Protein AF-A0A6A5C080-F1 (afdb_monomer_lite)

pLDDT: mean 74.53, std 18.49, range [26.61, 97.12]

Foldseek 3Di:
DDDDDDDDDDDDDDDDDDDDPVVVVLVVLLVVLQVVLVVCVVVVVLVSSLVSLVVSLVSLVVVVVVCPPDDDDPDPQLVSLQSLLVSLLSNLVSCVSVVVLLVSQVSLVSSCVSCVPPPLVSLVSNLVSCVVVVLNLVSQVSLLVSCVVCVVCVVSCVVVVVCQVPDPQFFAPPQKGWAAPDPQAIFIFGQAWQAFDDWDWAQDPVRDTDTATFDRWGQFDFLDWQLADEDDDLDPVSLLLSLLLLLQCCLVCVSSLCVSLVSLPNDDLVPFDPVLLVVLVVVSVVSLVVSLVCQVPDPSCPPPDPVSSVVCVVDPVSVVSSSVSSLSFQQQADNTGHTSVSSNAAADLPAQWEDGDSGIGGRHTHHRGDTHHYHPVVDDDFLLVSQVCCCNRNRDGDPHPVSVVCVVVVGDNDDDPVNVPPPSPPPPPPDPVNVD

Radius of gyration: 29.16 Å; chains: 1; bounding box: 58×97×107 Å

Secondary structure (DSSP, 8-state):
--------------------HHHHHHHHHHHHHHHHHHHHHHTT-HHHHHHHHHHHHHHHHHHHHHTTTSPPSS-HHHHHHHHHHHHHHHHHHHHHHTT-HHHHHHHHHHHHHH-TTT-HHHHHHHHHHHHHTT-HHHHHHHHHHHHHH-GGGGGGGHHHHHHHHH-TT-B--TTEEEEE-SSS-EEEEESS-B----EEEEE-TT--EEEEE-----BPPEEE-TTS--S---SHHHHHHHHHHHHHHHHHTHHHHHHHSTT--SS-GGGS-HHHHHHHHHHHHHHHHHHHHHTTT-GGGTT--HHHHHHHHH-HHHHHHHHHHHHHHHHHEETTEEETTGGGSEE-TT-SEEEETTEEEESSPBPTTPEEEE-SSSS---HHHHHHHHHHHHS-----HHHHHHHHHT---SPPTTT------------TTS--

Sequence (436 aa):
MLNTPSSSSSPSNTPTTTSSPQYCSDNEELEKALVNGNEAFSRKDYESALQLYEKALLLYQEHVNNHQGIAPMASPSFVATTLSSIVQYKIGLAYFYLERWEEAIPFFEKAIDYDPTGYANACTMLFNLLWKINSCVQAIITVHDFLNRFPKKEQAIQPILNNLKNSKHWYMDPRIRIVKLTEDNYCVQAVDDIPVEETIQVFDEDGHREEVKGVTIVKDSLLCTDQFITGTCTSDEETMVTMGITIKHLIQNYKKFQNVLRGLHPRKIEQAPVKFVEDWKKFFFEQLKLVKQNLGVREEFENLSLEEIEHLESDPQRLEEVLRMTMVIKLNGFVGGVYGLACMFNHSCEENCEKIDEKIVTTKNIKKGDYLCLNYMGFDDKLANRRKYLLEHFAFECECPRCQREIMAGESLIVDPEDDIMEDEEEIVVTEHDVQ

Organism: Naegleria fowleri (NCBI:txid5763)

InterPro domains:
  IPR001214 SET domain [PF00856] (284-376)
  IPR011990 Tetratricopeptide-like helical domain superfamily [G3DSA:1.25.40.10] (20-167)
  IPR011990 Tetratricopeptide-like helical domain superfamily [SSF48452] (31-157)
  IPR019734 Tetratricopeptide repeat [PF00515] (88-117)
  IPR019734 Tetratricopeptide repeat [PS50005] (85-118)
  IPR019734 Tetratricopeptide repeat [SM00028] (31-63)
  IPR019734 Tetratricopeptide repeat [SM00028] (85-118)
  IPR046341 SET domain superfamily [G3DSA:2.170.270.10] (298-407)
  IPR046341 SET domain superfamily [SSF82199] (163-406)
  IPR050869 Histone-lysine N-methyltransferase [PTHR12197] (300-405)

Structure (mmCIF, N/CA/C/O backbone):
data_AF-A0A6A5C080-F1
#
_entry.id   AF-A0A6A5C080-F1
#
loop_
_atom_site.group_PDB
_atom_site.id
_atom_site.type_symbol
_atom_site.label_atom_id
_atom_site.label_alt_id
_atom_site.label_comp_id
_atom_site.label_asym_id
_atom_site.label_entity_id
_atom_site.label_seq_id
_atom_site.pdbx_PDB_ins_code
_atom_site.Cartn_x
_atom_site.Cartn_y
_atom_site.Cartn_z
_atom_site.occupancy
_atom_site.B_iso_or_equiv
_atom_site.auth_seq_id
_atom_site.auth_comp_id
_atom_site.auth_asym_id
_atom_site.auth_atom_id
_atom_site.pdbx_PDB_model_num
ATOM 1 N N . MET A 1 1 ? -7.989 72.971 -64.745 1.00 33.03 1 MET A N 1
ATOM 2 C CA . MET A 1 1 ? -7.046 73.351 -63.676 1.00 33.03 1 MET A CA 1
ATOM 3 C C . MET A 1 1 ? -6.637 72.084 -62.936 1.00 33.03 1 MET A C 1
ATOM 5 O O . MET A 1 1 ? -7.517 71.384 -62.470 1.00 33.03 1 MET A O 1
ATOM 9 N N . LEU A 1 2 ? -5.330 71.803 -62.954 1.00 31.05 2 LEU A N 1
ATOM 10 C CA . LEU A 1 2 ? -4.476 71.082 -61.990 1.00 31.05 2 LEU A CA 1
ATOM 11 C C . LEU A 1 2 ? -4.914 69.751 -61.320 1.00 31.05 2 LEU A C 1
ATOM 13 O O . LEU A 1 2 ? -5.769 69.726 -60.446 1.00 31.05 2 LEU A O 1
ATOM 17 N N . ASN A 1 3 ? -4.084 68.741 -61.627 1.00 28.58 3 ASN A N 1
ATOM 18 C CA . ASN A 1 3 ? -3.411 67.755 -60.758 1.00 28.58 3 ASN A CA 1
ATOM 19 C C . ASN A 1 3 ? -4.029 66.380 -60.408 1.00 28.58 3 ASN A C 1
ATOM 21 O O . ASN A 1 3 ? -5.210 66.204 -60.154 1.00 28.58 3 ASN A O 1
ATOM 25 N N . THR A 1 4 ? -3.104 65.414 -60.444 1.00 27.70 4 THR A N 1
ATOM 26 C CA . THR A 1 4 ? -3.144 63.942 -60.578 1.00 27.70 4 THR A CA 1
ATOM 27 C C . THR A 1 4 ? -2.778 63.222 -59.240 1.00 27.70 4 THR A C 1
ATOM 29 O O . THR A 1 4 ? -2.700 63.907 -58.226 1.00 27.70 4 THR A O 1
ATOM 32 N N . PRO A 1 5 ? -2.425 61.908 -59.180 1.00 53.09 5 PRO A N 1
ATOM 33 C CA . PRO A 1 5 ? -3.312 60.732 -59.040 1.00 53.09 5 PRO A CA 1
ATOM 34 C C . PRO A 1 5 ? -2.873 59.749 -57.902 1.00 53.09 5 PRO A C 1
ATOM 36 O O . PRO A 1 5 ? -1.852 59.979 -57.260 1.00 53.09 5 PRO A O 1
ATOM 39 N N . SER A 1 6 ? -3.567 58.613 -57.683 1.00 27.05 6 SER A N 1
ATOM 40 C CA . SER A 1 6 ? -2.946 57.262 -57.510 1.00 27.05 6 SER A CA 1
ATOM 41 C C . SER A 1 6 ? -3.900 56.138 -57.037 1.00 27.05 6 SER A C 1
ATOM 43 O O . SER A 1 6 ? -4.887 56.386 -56.349 1.00 27.05 6 SER A O 1
ATOM 45 N N . SER A 1 7 ? -3.478 54.895 -57.349 1.00 26.61 7 SER A N 1
ATOM 46 C CA . SER A 1 7 ? -3.920 53.556 -56.878 1.00 26.61 7 SER A CA 1
ATOM 47 C C . SER A 1 7 ? -5.192 52.973 -57.515 1.00 26.61 7 SER A C 1
ATOM 49 O O . SER A 1 7 ? -6.111 53.711 -57.837 1.00 26.61 7 SER A O 1
ATOM 51 N N . SER A 1 8 ? -5.364 51.668 -57.732 1.00 27.83 8 SER A N 1
ATOM 52 C CA . SER A 1 8 ? -4.531 50.451 -57.790 1.00 27.83 8 SER A CA 1
ATOM 53 C C . SER A 1 8 ? -5.453 49.364 -58.390 1.00 27.83 8 SER A C 1
ATOM 55 O O . SER A 1 8 ? -6.672 49.444 -58.243 1.00 27.83 8 SER A O 1
ATOM 57 N N . SER A 1 9 ? -4.916 48.368 -59.101 1.00 27.08 9 SER A N 1
ATOM 58 C CA . SER A 1 9 ? -5.699 47.237 -59.633 1.00 27.08 9 SER A CA 1
ATOM 59 C C . SER A 1 9 ? -5.159 45.911 -59.097 1.00 27.08 9 SER A C 1
ATOM 61 O O . SER A 1 9 ? -3.958 45.658 -59.124 1.00 27.08 9 SER A O 1
ATOM 63 N N . SER A 1 10 ? -6.069 45.095 -58.563 1.00 33.66 10 SER A N 1
ATOM 64 C CA . SER A 1 10 ? -5.882 43.679 -58.208 1.00 33.66 10 SER A CA 1
ATOM 65 C C . SER A 1 10 ? -5.920 42.810 -59.480 1.00 33.66 10 SER A C 1
ATOM 67 O O . SER A 1 10 ? -6.481 43.271 -60.480 1.00 33.66 10 SER A O 1
ATOM 69 N N . PRO A 1 11 ? -5.404 41.557 -59.478 1.00 31.92 11 PRO A N 1
ATOM 70 C CA . PRO A 1 11 ? -6.290 40.434 -59.120 1.00 31.92 11 PRO A CA 1
ATOM 71 C C . PRO A 1 11 ? -5.650 39.139 -58.540 1.00 31.92 11 PRO A C 1
ATOM 73 O O . PRO A 1 11 ? -4.475 38.846 -58.725 1.00 31.92 11 PRO A O 1
ATOM 76 N N . SER A 1 12 ? -6.545 38.353 -57.916 1.00 28.19 12 SER A N 1
ATOM 77 C CA . SER A 1 12 ? -6.635 36.879 -57.780 1.00 28.19 12 SER A CA 1
ATOM 78 C C . SER A 1 12 ? -5.509 36.067 -57.116 1.00 28.19 12 SER A C 1
ATOM 80 O O . SER A 1 12 ? -4.485 35.796 -57.732 1.00 28.19 12 SER A O 1
ATOM 82 N N . ASN A 1 13 ? -5.815 35.512 -55.933 1.00 28.12 13 ASN A N 1
ATOM 83 C CA . ASN A 1 13 ? -5.105 34.389 -55.311 1.00 28.12 13 ASN A CA 1
ATOM 84 C C . ASN A 1 13 ? -6.025 33.160 -55.211 1.00 28.12 13 ASN A C 1
ATOM 86 O O . ASN A 1 13 ? -7.059 33.202 -54.546 1.00 28.12 13 ASN A O 1
ATOM 90 N N . THR A 1 14 ? -5.613 32.054 -55.828 1.00 27.83 14 THR A N 1
ATOM 91 C CA . THR A 1 14 ? -5.988 30.683 -55.443 1.00 27.83 14 THR A CA 1
ATOM 92 C C . THR A 1 14 ? -5.075 30.209 -54.304 1.00 27.83 14 THR A C 1
ATOM 94 O O . THR A 1 14 ? -3.871 30.455 -54.387 1.00 27.83 14 THR A O 1
ATOM 97 N N . PRO A 1 15 ? -5.579 29.522 -53.262 1.00 30.27 15 PRO A N 1
ATOM 98 C CA . PRO A 1 15 ? -4.741 29.069 -52.158 1.00 30.27 15 PRO A CA 1
ATOM 99 C C . PRO A 1 15 ? -4.045 27.742 -52.496 1.00 30.27 15 PRO A C 1
ATOM 101 O O . PRO A 1 15 ? -4.673 26.688 -52.560 1.00 30.27 15 PRO A O 1
ATOM 104 N N . THR A 1 16 ? -2.730 27.794 -52.693 1.00 27.53 16 THR A N 1
ATOM 105 C CA . THR A 1 16 ? -1.832 26.633 -52.639 1.00 27.53 16 THR A CA 1
ATOM 106 C C . THR A 1 16 ? -1.564 26.258 -51.184 1.00 27.53 16 THR A C 1
ATOM 108 O O . THR A 1 16 ? -1.029 27.055 -50.416 1.00 27.53 16 THR A O 1
ATOM 111 N N . THR A 1 17 ? -1.916 25.030 -50.813 1.00 40.62 17 THR A N 1
ATOM 112 C CA . THR A 1 17 ? -1.523 24.364 -49.568 1.00 40.62 17 THR A CA 1
ATOM 113 C C . THR A 1 17 ? -0.026 24.064 -49.583 1.00 40.62 17 THR A C 1
ATOM 115 O O . THR A 1 17 ? 0.422 23.179 -50.309 1.00 40.62 17 THR A O 1
ATOM 118 N N . THR A 1 18 ? 0.748 24.778 -48.772 1.00 32.62 18 THR A N 1
ATOM 119 C CA . THR A 1 18 ? 2.142 24.442 -48.461 1.00 32.62 18 THR A CA 1
ATOM 120 C C . THR A 1 18 ? 2.213 23.891 -47.039 1.00 32.62 18 THR A C 1
ATOM 122 O O . THR A 1 18 ? 2.145 24.657 -46.079 1.00 32.62 18 THR A O 1
ATOM 125 N N . SER A 1 19 ? 2.346 22.571 -46.896 1.00 35.75 19 SER A N 1
ATOM 126 C CA . SER A 1 19 ? 2.890 21.958 -45.679 1.00 35.75 19 SER A CA 1
ATOM 127 C C . SER A 1 19 ? 4.363 22.359 -45.558 1.00 35.75 19 SER A C 1
ATOM 129 O O . SER A 1 19 ? 5.108 22.263 -46.535 1.00 35.75 19 SER A O 1
ATOM 131 N N . SER A 1 20 ? 4.777 22.864 -44.398 1.00 36.81 20 SER A N 1
ATOM 132 C CA . SER A 1 20 ? 6.134 23.369 -44.177 1.00 36.81 20 SER A CA 1
ATOM 133 C C . SER A 1 20 ? 7.185 22.237 -44.216 1.00 36.81 20 SER A C 1
ATOM 135 O O . SER A 1 20 ? 6.910 21.136 -43.740 1.00 36.81 20 SER A O 1
ATOM 137 N N . PRO A 1 21 ? 8.407 22.485 -44.732 1.00 35.59 21 PRO A N 1
ATOM 138 C CA . PRO A 1 21 ? 9.486 21.485 -44.817 1.00 35.59 21 PRO A CA 1
ATOM 139 C C . PRO A 1 21 ? 9.902 20.873 -43.470 1.00 35.59 21 PRO A C 1
ATOM 141 O O . PRO A 1 21 ? 10.337 19.728 -43.429 1.00 35.59 21 PRO A O 1
ATOM 144 N N . GLN A 1 22 ? 9.730 21.621 -42.377 1.00 42.59 22 GLN A N 1
ATOM 145 C CA . GLN A 1 22 ? 10.089 21.216 -41.013 1.00 42.59 22 GLN A CA 1
ATOM 146 C C . GLN A 1 22 ? 9.201 20.078 -40.473 1.00 42.59 22 GLN A C 1
ATOM 148 O O . GLN A 1 22 ? 9.665 19.214 -39.744 1.00 42.59 22 GLN A O 1
ATOM 153 N N . TYR A 1 23 ? 7.927 20.035 -40.881 1.00 38.00 23 TYR A N 1
ATOM 154 C CA . TYR A 1 23 ? 6.980 19.000 -40.444 1.00 38.00 23 TYR A CA 1
ATOM 155 C C . TYR A 1 23 ? 7.333 17.610 -41.003 1.00 38.00 23 TYR A C 1
ATOM 157 O O . TYR A 1 23 ? 7.013 16.588 -40.405 1.00 38.00 23 TYR A O 1
ATOM 165 N N . CYS A 1 24 ? 8.005 17.564 -42.157 1.00 38.75 24 CYS A N 1
ATOM 166 C CA . CYS A 1 24 ? 8.376 16.315 -42.818 1.00 38.75 24 CYS A CA 1
ATOM 167 C C . CYS A 1 24 ? 9.689 15.720 -42.274 1.00 38.75 24 CYS A C 1
ATOM 169 O O . CYS A 1 24 ? 9.841 14.503 -42.299 1.00 38.75 24 CYS A O 1
ATOM 171 N N . SER A 1 25 ? 10.617 16.550 -41.775 1.00 51.66 25 SER A N 1
ATOM 172 C CA . SER A 1 25 ? 11.931 16.104 -41.284 1.00 51.66 25 SER A CA 1
ATOM 173 C C . SER A 1 25 ? 11.879 15.461 -39.898 1.00 51.66 25 SER A C 1
ATOM 175 O O . SER A 1 25 ? 12.527 14.441 -39.673 1.00 51.66 25 SER A O 1
ATOM 177 N N . ASP A 1 26 ? 11.082 16.017 -38.982 1.00 56.03 26 ASP A N 1
ATOM 178 C CA . ASP A 1 26 ? 11.055 15.577 -37.578 1.00 56.03 26 ASP A CA 1
ATOM 179 C C . ASP A 1 26 ? 10.425 14.178 -37.434 1.00 56.03 26 ASP A C 1
ATOM 181 O O . ASP A 1 26 ? 10.831 13.374 -36.592 1.00 56.03 26 ASP A O 1
ATOM 185 N N . ASN A 1 27 ? 9.476 13.845 -38.315 1.00 67.50 27 ASN A N 1
ATOM 186 C CA . ASN A 1 27 ? 8.850 12.524 -38.357 1.00 67.50 27 ASN A CA 1
ATOM 187 C C . ASN A 1 27 ? 9.776 11.459 -38.985 1.00 67.50 27 ASN A C 1
ATOM 189 O O . ASN A 1 27 ? 9.777 10.307 -38.554 1.00 67.50 27 ASN A O 1
ATOM 193 N N . GLU A 1 28 ? 10.624 11.840 -39.949 1.00 79.31 28 GLU A N 1
ATOM 194 C CA . GLU A 1 28 ? 11.589 10.929 -40.583 1.00 79.31 28 GLU A CA 1
ATOM 195 C C . GLU A 1 28 ? 12.705 10.512 -39.607 1.00 79.31 28 GLU A C 1
ATOM 197 O O . GLU A 1 28 ? 13.091 9.340 -39.553 1.00 79.31 28 GLU A O 1
ATOM 202 N N . GLU A 1 29 ? 13.201 11.439 -38.779 1.00 83.88 29 GLU A N 1
ATOM 203 C CA . GLU A 1 29 ? 14.202 11.115 -37.754 1.00 83.88 29 GLU A CA 1
ATOM 204 C C . GLU A 1 29 ? 13.651 10.211 -36.647 1.00 83.88 29 GLU A C 1
ATOM 206 O O . GLU A 1 29 ? 14.348 9.292 -36.196 1.00 83.88 29 GLU A O 1
ATOM 211 N N . LEU A 1 30 ? 12.402 10.440 -36.238 1.00 83.94 30 LEU A N 1
ATOM 212 C CA . LEU A 1 30 ? 11.698 9.609 -35.267 1.00 83.94 30 LEU A CA 1
ATOM 213 C C . LEU A 1 30 ? 11.508 8.177 -35.785 1.00 83.94 30 LEU A C 1
ATOM 215 O O . LEU A 1 30 ? 11.878 7.214 -35.106 1.00 83.94 30 LEU A O 1
ATOM 219 N N . GLU A 1 31 ? 10.979 8.025 -37.002 1.00 84.75 31 GLU A N 1
ATOM 220 C CA . GLU A 1 31 ? 10.796 6.718 -37.641 1.00 84.75 31 GLU A CA 1
ATOM 221 C C . GLU A 1 31 ? 12.129 5.980 -37.787 1.00 84.75 31 GLU A C 1
ATOM 223 O O . GLU A 1 31 ? 12.240 4.802 -37.437 1.00 84.75 31 GLU A O 1
ATOM 228 N N . LYS A 1 32 ? 13.179 6.686 -38.212 1.00 90.44 32 LYS A N 1
ATOM 229 C CA . LYS A 1 32 ? 14.525 6.124 -38.341 1.00 90.44 32 LYS A CA 1
ATOM 230 C C . LYS A 1 32 ? 15.092 5.651 -37.004 1.00 90.44 32 LYS A C 1
ATOM 232 O O . LYS A 1 32 ? 15.688 4.574 -36.947 1.00 90.44 32 LYS A O 1
ATOM 237 N N . ALA A 1 33 ? 14.910 6.416 -35.926 1.00 91.12 33 ALA A N 1
ATOM 238 C CA . ALA A 1 33 ? 15.337 6.010 -34.589 1.00 91.12 33 ALA A CA 1
ATOM 239 C C . ALA A 1 33 ? 14.622 4.723 -34.139 1.00 91.12 33 ALA A C 1
ATOM 241 O O . ALA A 1 33 ? 15.268 3.802 -33.638 1.00 91.12 33 ALA A O 1
ATOM 242 N N . LEU A 1 34 ? 13.315 4.606 -34.401 1.00 89.50 34 LEU A N 1
ATOM 243 C CA . LEU A 1 34 ? 12.538 3.406 -34.076 1.00 89.50 34 LEU A CA 1
ATOM 244 C C . LEU A 1 34 ? 12.934 2.184 -34.910 1.00 89.50 34 LEU A C 1
ATOM 246 O O . LEU A 1 34 ? 13.012 1.084 -34.360 1.00 89.50 34 LEU A O 1
ATOM 250 N N . VAL A 1 35 ? 13.181 2.354 -36.212 1.00 93.69 35 VAL A N 1
ATOM 251 C CA . VAL A 1 35 ? 13.632 1.270 -37.101 1.00 93.69 35 VAL A CA 1
ATOM 252 C C . VAL A 1 35 ? 15.003 0.766 -36.664 1.00 93.69 35 VAL A C 1
ATOM 254 O O . VAL A 1 35 ? 15.153 -0.425 -36.396 1.00 93.69 35 VAL A O 1
ATOM 257 N N . ASN A 1 36 ? 15.969 1.667 -36.486 1.00 94.69 36 ASN A N 1
ATOM 258 C CA . ASN A 1 36 ? 17.312 1.296 -36.043 1.00 94.69 36 ASN A CA 1
ATOM 259 C C . ASN A 1 36 ? 17.286 0.647 -34.652 1.00 94.69 36 ASN A C 1
ATOM 261 O O . ASN A 1 36 ? 18.012 -0.316 -34.401 1.00 94.69 36 ASN A O 1
ATOM 265 N N . GLY A 1 37 ? 16.433 1.149 -33.752 1.00 95.94 37 GLY A N 1
ATOM 266 C CA . GLY A 1 37 ? 16.226 0.558 -32.433 1.00 95.94 37 GLY A CA 1
ATOM 267 C C . GLY A 1 37 ? 15.715 -0.881 -32.532 1.00 95.94 37 GLY A C 1
ATOM 268 O O . GLY A 1 37 ? 16.277 -1.771 -31.898 1.00 95.94 37 GLY A O 1
ATOM 269 N N . ASN A 1 38 ? 14.730 -1.148 -33.400 1.00 94.06 38 ASN A N 1
ATOM 270 C CA . ASN A 1 38 ? 14.223 -2.506 -33.642 1.00 94.06 38 ASN A CA 1
ATOM 271 C C . ASN A 1 38 ? 15.296 -3.438 -34.223 1.00 94.06 38 ASN A C 1
ATOM 273 O O . ASN A 1 38 ? 15.344 -4.620 -33.875 1.00 94.06 38 ASN A O 1
ATOM 277 N N . GLU A 1 39 ? 16.146 -2.935 -35.118 1.00 96.75 39 GLU A N 1
ATOM 278 C CA . GLU A 1 39 ? 17.245 -3.706 -35.707 1.00 96.75 39 GLU A CA 1
ATOM 279 C C . GLU A 1 39 ? 18.323 -4.047 -34.673 1.00 96.75 39 GLU A C 1
ATOM 281 O O . GLU A 1 39 ? 18.815 -5.177 -34.633 1.00 96.75 39 GLU A O 1
ATOM 286 N N . ALA A 1 40 ? 18.696 -3.093 -33.816 1.00 95.94 40 ALA A N 1
ATOM 287 C CA . ALA A 1 40 ? 19.585 -3.341 -32.683 1.00 95.94 40 ALA A CA 1
ATOM 288 C C . ALA A 1 40 ? 18.972 -4.373 -31.723 1.00 95.94 40 ALA A C 1
ATOM 290 O O . ALA A 1 40 ? 19.609 -5.374 -31.390 1.00 95.94 40 ALA A O 1
ATOM 291 N N . PHE A 1 41 ? 17.690 -4.210 -31.396 1.00 96.06 41 PHE A N 1
ATOM 292 C CA . PHE A 1 41 ? 16.952 -5.119 -30.525 1.00 96.06 41 PHE A CA 1
ATOM 293 C C . PHE A 1 41 ? 16.889 -6.546 -31.089 1.00 96.06 41 PHE A C 1
ATOM 295 O O . PHE A 1 41 ? 17.134 -7.515 -30.375 1.00 96.06 41 PHE A O 1
ATOM 302 N N . SER A 1 42 ? 16.643 -6.691 -32.394 1.00 96.00 42 SER A N 1
ATOM 303 C CA . SER A 1 42 ? 16.613 -7.992 -33.083 1.00 96.00 42 SER A CA 1
ATOM 304 C C . SER A 1 42 ? 17.977 -8.690 -33.085 1.00 96.00 42 SER A C 1
ATOM 306 O O . SER A 1 42 ? 18.052 -9.918 -33.098 1.00 96.00 42 SER A O 1
ATOM 308 N N . ARG A 1 43 ? 19.065 -7.912 -33.026 1.00 96.88 43 ARG A N 1
ATOM 309 C CA . ARG A 1 43 ? 20.440 -8.407 -32.861 1.00 96.88 43 ARG A CA 1
ATOM 310 C C . ARG A 1 43 ? 20.816 -8.688 -31.403 1.00 96.88 43 ARG A C 1
ATOM 312 O O . ARG A 1 43 ? 21.946 -9.101 -31.159 1.00 96.88 43 ARG A O 1
ATOM 319 N N . LYS A 1 44 ? 19.885 -8.513 -30.456 1.00 95.69 44 LYS A N 1
ATOM 320 C CA . LYS A 1 44 ? 20.104 -8.591 -29.000 1.00 95.69 44 LYS A CA 1
ATOM 321 C C . LYS A 1 44 ? 21.096 -7.554 -28.465 1.00 95.69 44 LYS A C 1
ATOM 323 O O . LYS A 1 44 ? 21.632 -7.719 -27.374 1.00 95.69 44 LYS A O 1
ATOM 328 N N . ASP A 1 45 ? 21.331 -6.488 -29.222 1.00 96.81 45 ASP A N 1
ATOM 329 C CA . ASP A 1 45 ? 22.101 -5.334 -28.773 1.00 96.81 45 ASP A CA 1
ATOM 330 C C . ASP A 1 45 ? 21.150 -4.364 -28.062 1.00 96.81 45 ASP A C 1
ATOM 332 O O . ASP A 1 45 ? 20.678 -3.373 -28.626 1.00 96.81 45 ASP A O 1
ATOM 336 N N . TYR A 1 46 ? 20.774 -4.738 -26.838 1.00 96.94 46 TYR A N 1
ATOM 337 C CA . TYR A 1 46 ? 19.745 -4.034 -26.077 1.00 96.94 46 TYR A CA 1
ATOM 338 C C . TYR A 1 46 ? 20.201 -2.654 -25.599 1.00 96.94 46 TYR A C 1
ATOM 340 O O . TYR A 1 46 ? 19.362 -1.769 -25.477 1.00 96.94 46 TYR A O 1
ATOM 348 N N . GLU A 1 47 ? 21.504 -2.443 -25.397 1.00 97.06 47 GLU A N 1
ATOM 349 C CA . GLU A 1 47 ? 22.051 -1.143 -24.990 1.00 97.06 47 GLU A CA 1
ATOM 350 C C . GLU A 1 47 ? 21.950 -0.129 -26.139 1.00 97.06 47 GLU A C 1
ATOM 352 O O . GLU A 1 47 ? 21.423 0.970 -25.963 1.00 97.06 47 GLU A O 1
ATOM 357 N N . SER A 1 48 ? 22.355 -0.519 -27.355 1.00 95.69 48 SER A N 1
ATOM 358 C CA . SER A 1 48 ? 22.173 0.334 -28.536 1.00 95.69 48 SER A CA 1
ATOM 359 C C . SER A 1 48 ? 20.693 0.543 -28.857 1.00 95.69 48 SER A C 1
ATOM 361 O O . SER A 1 48 ? 20.290 1.641 -29.243 1.00 95.69 48 SER A O 1
ATOM 363 N N . ALA A 1 49 ? 19.863 -0.494 -28.691 1.00 97.06 49 ALA A N 1
ATOM 364 C CA . ALA A 1 49 ? 18.419 -0.372 -28.871 1.00 97.06 49 ALA A CA 1
ATOM 365 C C . ALA A 1 49 ? 17.814 0.638 -27.887 1.00 97.06 49 ALA A C 1
ATOM 367 O O . ALA A 1 49 ? 17.034 1.491 -28.305 1.00 97.06 49 ALA A O 1
ATOM 368 N N . LEU A 1 50 ? 18.209 0.574 -26.611 1.00 96.06 50 LEU A N 1
ATOM 369 C CA . LEU A 1 50 ? 17.768 1.490 -25.564 1.00 96.06 50 LEU A CA 1
ATOM 370 C C . LEU A 1 50 ? 18.096 2.942 -25.925 1.00 96.06 50 LEU A C 1
ATOM 372 O O . LEU A 1 50 ? 17.184 3.762 -25.973 1.00 96.06 50 LEU A O 1
ATOM 376 N N . GLN A 1 51 ? 19.347 3.239 -26.286 1.00 95.75 51 GLN A N 1
ATOM 377 C CA . GLN A 1 51 ? 19.765 4.592 -26.682 1.00 95.75 51 GLN A CA 1
ATOM 378 C C . GLN A 1 51 ? 18.948 5.131 -27.866 1.00 95.75 51 GLN A C 1
ATOM 380 O O . GLN A 1 51 ? 18.570 6.304 -27.909 1.00 95.75 51 GLN A O 1
ATOM 385 N N . LEU A 1 52 ? 18.649 4.271 -28.843 1.00 96.19 52 LEU A N 1
ATOM 386 C CA . LEU A 1 52 ? 17.856 4.637 -30.016 1.00 96.19 52 LEU A CA 1
ATOM 387 C C . LEU A 1 52 ? 16.381 4.870 -29.668 1.00 96.19 52 LEU A C 1
ATOM 389 O O . LEU A 1 52 ? 15.767 5.792 -30.209 1.00 96.19 52 LEU A O 1
ATOM 393 N N . TYR A 1 53 ? 15.813 4.088 -28.751 1.00 95.12 53 TYR A N 1
ATOM 394 C CA . TYR A 1 53 ? 14.450 4.298 -28.271 1.00 95.12 53 TYR A CA 1
ATOM 395 C C . TYR A 1 53 ? 14.324 5.528 -27.363 1.00 95.12 53 TYR A C 1
ATOM 397 O O . TYR A 1 53 ? 13.346 6.261 -27.485 1.00 95.12 53 TYR A O 1
ATOM 405 N N . GLU A 1 54 ? 15.307 5.812 -26.508 1.00 93.12 54 GLU A N 1
ATOM 406 C CA . GLU A 1 54 ? 15.362 7.047 -25.713 1.00 93.12 54 GLU A CA 1
ATOM 407 C C . GLU A 1 54 ? 15.462 8.278 -26.619 1.00 93.12 54 GLU A C 1
ATOM 409 O O . GLU A 1 54 ? 14.726 9.248 -26.432 1.00 93.12 54 GLU A O 1
ATOM 414 N N . LYS A 1 55 ? 16.286 8.208 -27.675 1.00 92.50 55 LYS A N 1
ATOM 415 C CA . LYS A 1 55 ? 16.327 9.246 -28.712 1.00 92.50 55 LYS A CA 1
ATOM 416 C C . LYS A 1 55 ? 14.959 9.432 -29.374 1.00 92.50 55 LYS A C 1
ATOM 418 O O . LYS A 1 55 ? 14.517 10.565 -29.545 1.00 92.50 55 LYS A O 1
ATOM 423 N N . ALA A 1 56 ? 14.282 8.341 -29.732 1.00 90.12 56 ALA A N 1
ATOM 424 C CA . ALA A 1 56 ? 12.937 8.404 -30.303 1.00 90.12 56 ALA A CA 1
ATOM 425 C C . ALA A 1 56 ? 11.934 9.057 -29.334 1.00 90.12 56 ALA A C 1
ATOM 427 O O . ALA A 1 56 ? 11.105 9.861 -29.754 1.00 90.12 56 ALA A O 1
ATOM 428 N N . LEU A 1 57 ? 12.028 8.765 -28.033 1.00 88.69 57 LEU A N 1
ATOM 429 C CA . LEU A 1 57 ? 11.164 9.370 -27.021 1.00 88.69 57 LEU A CA 1
ATOM 430 C C . LEU A 1 57 ? 11.395 10.883 -26.892 1.00 88.69 57 LEU A C 1
ATOM 432 O O . LEU A 1 57 ? 10.423 11.630 -26.790 1.00 88.69 57 LEU A O 1
ATOM 436 N N . LEU A 1 58 ? 12.652 11.335 -26.927 1.00 86.94 58 LEU A N 1
ATOM 437 C CA . LEU A 1 58 ? 13.000 12.759 -26.888 1.00 86.94 58 LEU A CA 1
ATOM 438 C C . LEU A 1 58 ? 12.461 13.510 -28.110 1.00 86.94 58 LEU A C 1
ATOM 440 O O . LEU A 1 58 ? 11.763 14.508 -27.948 1.00 86.94 58 LEU A O 1
ATOM 444 N N . LEU A 1 59 ? 12.697 12.984 -29.318 1.00 84.56 59 LEU A N 1
ATOM 445 C CA . LEU A 1 59 ? 12.172 13.560 -30.564 1.00 84.56 59 LEU A CA 1
ATOM 446 C C . LEU A 1 59 ? 10.641 13.661 -30.535 1.00 84.56 59 LEU A C 1
ATOM 448 O O . LEU A 1 59 ? 10.058 14.664 -30.942 1.00 84.56 59 LEU A O 1
ATOM 452 N N . TYR A 1 60 ? 9.981 12.635 -29.995 1.00 79.62 60 TYR A N 1
ATOM 453 C CA . TYR A 1 60 ? 8.537 12.640 -29.807 1.00 79.62 60 TYR A CA 1
ATOM 454 C C . TYR A 1 60 ? 8.079 13.733 -28.820 1.00 79.62 60 TYR A C 1
ATOM 456 O O . TYR A 1 60 ? 7.119 14.452 -29.100 1.00 79.62 60 TYR A O 1
ATOM 464 N N . GLN A 1 61 ? 8.755 13.893 -27.678 1.00 79.69 61 GLN A N 1
ATOM 465 C CA . GLN A 1 61 ? 8.426 14.922 -26.682 1.00 79.69 61 GLN A CA 1
ATOM 466 C C . GLN A 1 61 ? 8.623 16.340 -27.230 1.00 79.69 61 GLN A C 1
ATOM 468 O O . GLN A 1 61 ? 7.763 17.199 -27.029 1.00 79.69 61 GLN A O 1
ATOM 473 N N . GLU A 1 62 ? 9.711 16.580 -27.962 1.00 79.81 62 GLU A N 1
ATOM 474 C CA . GLU A 1 62 ? 9.965 17.850 -28.648 1.00 79.81 62 GLU A CA 1
ATOM 475 C C . GLU A 1 62 ? 8.880 18.148 -29.686 1.00 79.81 62 GLU A C 1
ATOM 477 O O . GLU A 1 62 ? 8.326 19.250 -29.704 1.00 79.81 62 GLU A O 1
ATOM 482 N N . HIS A 1 63 ? 8.497 17.149 -30.486 1.00 72.81 63 HIS A N 1
ATOM 483 C CA . HIS A 1 63 ? 7.418 17.287 -31.457 1.00 72.81 63 HIS A CA 1
ATOM 484 C C . HIS A 1 63 ? 6.088 17.662 -30.784 1.00 72.81 63 HIS A C 1
ATOM 486 O O . HIS A 1 63 ? 5.411 18.584 -31.239 1.00 72.81 63 HIS A O 1
ATOM 492 N N . VAL A 1 64 ? 5.710 17.001 -29.685 1.00 70.06 64 VAL A N 1
ATOM 493 C CA . VAL A 1 64 ? 4.483 17.334 -28.941 1.00 70.06 64 VAL A CA 1
ATOM 494 C C . VAL A 1 64 ? 4.537 18.763 -28.397 1.00 70.06 64 VAL A C 1
ATOM 496 O O . VAL A 1 64 ? 3.590 19.522 -28.604 1.00 70.06 64 VAL A O 1
ATOM 499 N N . ASN A 1 65 ? 5.641 19.157 -27.759 1.00 68.75 65 ASN A N 1
ATOM 500 C CA . ASN A 1 65 ? 5.800 20.481 -27.151 1.00 68.75 65 ASN A CA 1
ATOM 501 C C . ASN A 1 65 ? 5.756 21.614 -28.190 1.00 68.75 65 ASN A C 1
ATOM 503 O O . ASN A 1 65 ? 5.113 22.638 -27.960 1.00 68.75 65 ASN A O 1
ATOM 507 N N . ASN A 1 66 ? 6.361 21.410 -29.362 1.00 65.44 66 ASN A N 1
ATOM 508 C CA . ASN A 1 66 ? 6.392 22.398 -30.445 1.00 65.44 66 ASN A CA 1
ATOM 509 C C . ASN A 1 66 ? 5.017 22.639 -31.095 1.00 65.44 66 ASN A C 1
ATOM 511 O O . ASN A 1 66 ? 4.805 23.673 -31.727 1.00 65.44 66 ASN A O 1
ATOM 515 N N . HIS A 1 67 ? 4.064 21.718 -30.917 1.00 60.53 67 HIS A N 1
ATOM 516 C CA . HIS A 1 67 ? 2.732 21.786 -31.523 1.00 60.53 67 HIS A CA 1
ATOM 517 C C . HIS A 1 67 ? 1.602 22.056 -30.509 1.00 60.53 67 HIS A C 1
ATOM 519 O O . HIS A 1 67 ? 0.433 22.073 -30.895 1.00 60.53 67 HIS A O 1
ATOM 525 N N . GLN A 1 68 ? 1.915 22.362 -29.239 1.00 53.44 68 GLN A N 1
ATOM 526 C CA . GLN A 1 68 ? 0.922 22.703 -28.199 1.00 53.44 68 GLN A CA 1
ATOM 527 C C . GLN A 1 68 ? 0.163 24.035 -28.429 1.00 53.44 68 GLN A C 1
ATOM 529 O O . GLN A 1 68 ? -0.736 24.364 -27.658 1.00 53.44 68 GLN A O 1
ATOM 534 N N . GLY A 1 69 ? 0.468 24.794 -29.492 1.00 46.81 69 GLY A N 1
ATOM 535 C CA . GLY A 1 69 ? -0.149 26.096 -29.801 1.00 46.81 69 GLY A CA 1
ATOM 536 C C . GLY A 1 69 ? -1.079 26.153 -31.023 1.00 46.81 69 GLY A C 1
ATOM 537 O O . GLY A 1 69 ? -1.601 27.226 -31.322 1.00 46.81 69 GLY A O 1
ATOM 538 N N . ILE A 1 70 ? -1.295 25.051 -31.753 1.00 44.78 70 ILE A N 1
ATOM 539 C CA . ILE A 1 70 ? -2.113 25.044 -32.981 1.00 44.78 70 ILE A CA 1
ATOM 540 C C . ILE A 1 70 ? -3.368 24.194 -32.744 1.00 44.78 70 ILE A C 1
ATOM 542 O O . ILE A 1 70 ? -3.288 22.978 -32.597 1.00 44.78 70 ILE A O 1
ATOM 546 N N . ALA A 1 71 ? -4.543 24.832 -32.701 1.00 39.25 71 ALA A N 1
ATOM 547 C CA . ALA A 1 71 ? -5.826 24.135 -32.575 1.00 39.25 71 ALA A CA 1
ATOM 548 C C . ALA A 1 71 ? -6.033 23.164 -33.760 1.00 39.25 71 ALA A C 1
ATOM 550 O O . ALA A 1 71 ? -5.956 23.609 -34.910 1.00 39.25 71 ALA A O 1
ATOM 551 N N . PRO A 1 72 ? -6.306 21.863 -33.540 1.00 46.12 72 PRO A N 1
ATOM 552 C CA . PRO A 1 72 ? -6.263 20.907 -34.634 1.00 46.12 72 PRO A CA 1
ATOM 553 C C . PRO A 1 72 ? -7.634 20.681 -35.271 1.00 46.12 72 PRO A C 1
ATOM 555 O O . PRO A 1 72 ? -8.580 20.213 -34.636 1.00 46.12 72 PRO A O 1
ATOM 558 N N . MET A 1 73 ? -7.715 20.925 -36.578 1.00 38.47 73 MET A N 1
ATOM 559 C CA . MET A 1 73 ? -8.640 20.188 -37.432 1.00 38.47 73 MET A CA 1
ATOM 560 C C . MET A 1 73 ? -8.013 18.816 -37.728 1.00 38.47 73 MET A C 1
ATOM 562 O O . MET A 1 73 ? -6.942 18.755 -38.319 1.00 38.47 73 MET A O 1
ATOM 566 N N . ALA A 1 74 ? -8.708 17.749 -37.317 1.00 40.53 74 ALA A N 1
ATOM 567 C CA . ALA A 1 74 ? -8.322 16.325 -37.295 1.00 40.53 74 ALA A CA 1
ATOM 568 C C . ALA A 1 74 ? -7.497 15.890 -36.066 1.00 40.53 74 ALA A C 1
ATOM 570 O O . ALA A 1 74 ? -6.417 16.401 -35.822 1.00 40.53 74 ALA A O 1
ATOM 571 N N . SER A 1 75 ? -8.043 14.936 -35.298 1.00 44.22 75 SER A N 1
ATOM 572 C CA . SER A 1 75 ? -7.650 14.485 -33.951 1.00 44.22 75 SER A CA 1
ATOM 573 C C . SER A 1 75 ? -6.193 13.987 -33.824 1.00 44.22 75 SER A C 1
ATOM 575 O O . SER A 1 75 ? -5.940 12.797 -34.036 1.00 44.22 75 SER A O 1
ATOM 577 N N . PRO A 1 76 ? -5.238 14.826 -33.383 1.00 46.12 76 PRO A N 1
ATOM 578 C CA . PRO A 1 76 ? -3.836 14.443 -33.203 1.00 46.12 76 PRO A CA 1
ATOM 579 C C . PRO A 1 76 ? -3.597 13.750 -31.857 1.00 46.12 76 PRO A C 1
ATOM 581 O O . PRO A 1 76 ? -2.524 13.210 -31.623 1.00 46.12 76 PRO A O 1
ATOM 584 N N . SER A 1 77 ? -4.599 13.744 -30.970 1.00 56.62 77 SER A N 1
ATOM 585 C CA . SER A 1 77 ? -4.474 13.177 -29.630 1.00 56.62 77 SER A CA 1
ATOM 586 C C . SER A 1 77 ? -4.295 11.659 -29.660 1.00 56.62 77 SER A C 1
ATOM 588 O O . SER A 1 77 ? -3.421 11.166 -28.974 1.00 56.62 77 SER A O 1
ATOM 590 N N . PHE A 1 78 ? -5.030 10.904 -30.483 1.00 54.53 78 PHE A N 1
ATOM 591 C CA . PHE A 1 78 ? -4.950 9.437 -30.436 1.00 54.53 78 PHE A CA 1
ATOM 592 C C . PHE A 1 78 ? -3.629 8.888 -30.999 1.00 54.53 78 PHE A C 1
ATOM 594 O O . PHE A 1 78 ? -2.962 8.099 -30.343 1.00 54.53 78 PHE A O 1
ATOM 601 N N . VAL A 1 79 ? -3.215 9.349 -32.185 1.00 57.44 79 VAL A N 1
ATOM 602 C CA . VAL A 1 79 ? -1.997 8.859 -32.861 1.00 57.44 79 VAL A CA 1
ATOM 603 C C . VAL A 1 79 ? -0.738 9.192 -32.060 1.00 57.44 79 VAL A C 1
ATOM 605 O O . VAL A 1 79 ? 0.153 8.352 -31.948 1.00 57.44 79 VAL A O 1
ATOM 608 N N . ALA A 1 80 ? -0.684 10.388 -31.466 1.00 61.19 80 ALA A N 1
ATOM 609 C CA . ALA A 1 80 ? 0.417 10.792 -30.604 1.00 61.19 80 ALA A CA 1
ATOM 610 C C . ALA A 1 80 ? 0.500 9.871 -29.373 1.00 61.19 80 ALA A C 1
ATOM 612 O O . ALA A 1 80 ? 1.535 9.247 -29.129 1.00 61.19 80 ALA A O 1
ATOM 613 N N . THR A 1 81 ? -0.612 9.679 -28.658 1.00 65.12 81 THR A N 1
ATOM 614 C CA . THR A 1 81 ? -0.629 8.824 -27.466 1.00 65.12 81 THR A CA 1
ATOM 615 C C . THR A 1 81 ? -0.295 7.361 -27.790 1.00 65.12 81 THR A C 1
ATOM 617 O O . THR A 1 81 ? 0.493 6.746 -27.070 1.00 65.12 81 THR A O 1
ATOM 620 N N . THR A 1 82 ? -0.773 6.822 -28.918 1.00 68.31 82 THR A N 1
ATOM 621 C CA . THR A 1 82 ? -0.386 5.482 -29.388 1.00 68.31 82 THR A CA 1
ATOM 622 C C . THR A 1 82 ? 1.114 5.394 -29.650 1.00 68.31 82 THR A C 1
ATOM 624 O O . THR A 1 82 ? 1.750 4.465 -29.160 1.00 68.31 82 THR A O 1
ATOM 627 N N . LEU A 1 83 ? 1.707 6.361 -30.361 1.00 73.19 83 LEU A N 1
ATOM 628 C CA . LEU A 1 83 ? 3.137 6.349 -30.679 1.00 73.19 83 L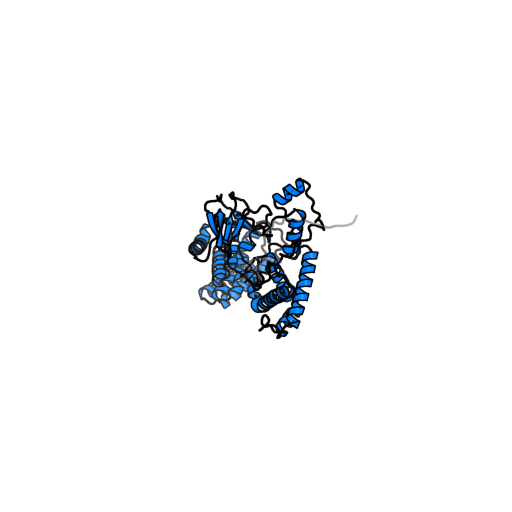EU A CA 1
ATOM 629 C C . LEU A 1 83 ? 4.006 6.422 -29.415 1.00 73.19 83 LEU A C 1
ATOM 631 O O . LEU A 1 83 ? 4.937 5.630 -29.272 1.00 73.19 83 LEU A O 1
ATOM 635 N N . SER A 1 84 ? 3.644 7.297 -28.470 1.00 80.19 84 SER A N 1
ATOM 636 C CA . SER A 1 84 ? 4.272 7.381 -27.144 1.00 80.19 84 SER A CA 1
ATOM 637 C C . SER A 1 84 ? 4.241 6.034 -26.422 1.00 80.19 84 SER A C 1
ATOM 639 O O . SER A 1 84 ? 5.275 5.564 -25.947 1.00 80.19 84 SER A O 1
ATOM 641 N N . SER A 1 85 ? 3.080 5.368 -26.400 1.00 82.88 85 SER A N 1
ATOM 642 C CA . SER A 1 85 ? 2.928 4.042 -25.791 1.00 82.88 85 SER A CA 1
ATOM 643 C C . SER A 1 85 ? 3.891 3.012 -26.396 1.00 82.88 85 SER A C 1
ATOM 645 O O . SER A 1 85 ? 4.566 2.292 -25.655 1.00 82.88 85 SER A O 1
ATOM 647 N N . ILE A 1 86 ? 4.044 2.994 -27.730 1.00 86.38 86 ILE A N 1
ATOM 648 C CA . ILE A 1 86 ? 4.956 2.068 -28.425 1.00 86.38 86 ILE A CA 1
ATOM 649 C C . ILE A 1 86 ? 6.399 2.266 -27.959 1.00 86.38 86 ILE A C 1
ATOM 651 O O . ILE A 1 86 ? 7.099 1.291 -27.677 1.00 86.38 86 ILE A O 1
ATOM 655 N N . VAL A 1 87 ? 6.863 3.519 -27.920 1.00 88.88 87 VAL A N 1
ATOM 656 C CA . VAL A 1 87 ? 8.255 3.825 -27.563 1.00 88.88 87 VAL A CA 1
ATOM 657 C C . VAL A 1 87 ? 8.522 3.440 -26.111 1.00 88.88 87 VAL A C 1
ATOM 659 O O . VAL A 1 87 ? 9.510 2.764 -25.835 1.00 88.88 87 VAL A O 1
ATOM 662 N N . GLN A 1 88 ? 7.603 3.777 -25.203 1.00 91.50 88 GLN A N 1
ATOM 663 C CA . GLN A 1 88 ? 7.692 3.407 -23.788 1.00 91.50 88 GLN A CA 1
ATOM 664 C C . GLN A 1 88 ? 7.759 1.883 -23.616 1.00 91.50 88 GLN A C 1
ATOM 666 O O . GLN A 1 88 ? 8.665 1.376 -22.960 1.00 91.50 88 GLN A O 1
ATOM 671 N N . TYR A 1 89 ? 6.889 1.126 -24.292 1.00 92.19 89 TYR A N 1
ATOM 672 C CA . TYR A 1 89 ? 6.917 -0.338 -24.242 1.00 92.19 89 TYR A CA 1
ATOM 673 C C . TYR A 1 89 ? 8.267 -0.915 -24.696 1.00 92.19 89 TYR A C 1
ATOM 675 O O . TYR A 1 89 ? 8.801 -1.827 -24.065 1.00 92.19 89 TYR A O 1
ATOM 683 N N . LYS A 1 90 ? 8.842 -0.374 -25.775 1.00 93.94 90 LYS A N 1
ATOM 684 C CA . LYS A 1 90 ? 10.132 -0.827 -26.313 1.00 93.94 90 LYS A CA 1
ATOM 685 C C . LYS A 1 90 ? 11.308 -0.514 -25.394 1.00 93.94 90 LYS A C 1
ATOM 687 O O . LYS A 1 90 ? 12.191 -1.358 -25.254 1.00 93.94 90 LYS A O 1
ATOM 692 N N . ILE A 1 91 ? 11.300 0.650 -24.747 1.00 94.88 91 ILE A N 1
ATOM 693 C CA . ILE A 1 91 ? 12.285 0.988 -23.715 1.00 94.88 91 ILE A CA 1
ATOM 694 C C . ILE A 1 91 ? 12.167 0.006 -22.541 1.00 94.88 91 ILE A C 1
ATOM 696 O O . ILE A 1 91 ? 13.167 -0.580 -22.133 1.00 94.88 91 ILE A O 1
ATOM 700 N N . GLY A 1 92 ? 10.943 -0.256 -22.067 1.00 94.19 92 GLY A N 1
ATOM 701 C CA . GLY A 1 92 ? 10.689 -1.240 -21.012 1.00 94.19 92 GLY A CA 1
ATOM 702 C C . GLY A 1 92 ? 11.217 -2.634 -21.366 1.00 94.19 92 GLY A C 1
ATOM 703 O O . GLY A 1 92 ? 11.879 -3.272 -20.550 1.00 94.19 92 GLY A O 1
ATOM 704 N N . LEU A 1 93 ? 11.008 -3.093 -22.606 1.00 94.69 93 LEU A N 1
ATOM 705 C CA . LEU A 1 93 ? 11.585 -4.351 -23.088 1.00 94.69 93 LEU A CA 1
ATOM 706 C C . LEU A 1 93 ? 13.119 -4.334 -23.092 1.00 94.69 93 LEU A C 1
ATOM 708 O O . LEU A 1 93 ? 13.729 -5.327 -22.700 1.00 94.69 93 LEU A O 1
ATOM 712 N N . ALA A 1 94 ? 13.747 -3.245 -23.540 1.00 95.94 94 ALA A N 1
ATOM 713 C CA . ALA A 1 94 ? 15.203 -3.142 -23.565 1.00 95.94 94 ALA A CA 1
ATOM 714 C C . ALA A 1 94 ? 15.787 -3.250 -22.147 1.00 95.94 94 ALA A C 1
ATOM 716 O O . ALA A 1 94 ? 16.653 -4.091 -21.917 1.00 95.94 94 ALA A O 1
ATOM 717 N N . TYR A 1 95 ? 15.240 -2.508 -21.177 1.00 95.81 95 TYR A N 1
ATOM 718 C CA . TYR A 1 95 ? 15.624 -2.642 -19.768 1.00 95.81 95 TYR A CA 1
ATOM 719 C C . TYR A 1 95 ? 15.368 -4.050 -19.217 1.00 95.81 95 TYR A C 1
ATOM 721 O O . TYR A 1 95 ? 16.233 -4.612 -18.546 1.00 95.81 95 TYR A O 1
ATOM 729 N N . PHE A 1 96 ? 14.222 -4.662 -19.540 1.00 93.50 96 PHE A N 1
ATOM 730 C CA . PHE A 1 96 ? 13.898 -6.027 -19.113 1.00 93.50 96 PHE A CA 1
ATOM 731 C C . PHE A 1 96 ? 14.967 -7.036 -19.556 1.00 93.50 96 PHE A C 1
ATOM 733 O O . PHE A 1 96 ? 15.426 -7.845 -18.747 1.00 93.50 96 PHE A O 1
ATOM 740 N N . TYR A 1 97 ? 15.381 -6.984 -20.827 1.00 93.69 97 TYR A N 1
ATOM 741 C CA . TYR A 1 97 ? 16.393 -7.890 -21.376 1.00 93.69 97 TYR A CA 1
ATOM 742 C C . TYR A 1 97 ? 17.828 -7.551 -20.953 1.00 93.69 97 TYR A C 1
ATOM 744 O O . TYR A 1 97 ? 18.685 -8.431 -21.004 1.00 93.69 97 TYR A O 1
ATOM 752 N N . LEU A 1 98 ? 18.080 -6.320 -20.500 1.00 94.69 98 LEU A N 1
ATOM 753 C CA . LEU A 1 98 ? 19.318 -5.914 -19.822 1.00 94.69 98 LEU A CA 1
ATOM 754 C C . LEU A 1 98 ? 19.351 -6.312 -18.337 1.00 94.69 98 LEU A C 1
ATOM 756 O O . LEU A 1 98 ? 20.306 -5.985 -17.643 1.00 94.69 98 LEU A O 1
ATOM 760 N N . GLU A 1 99 ? 18.306 -6.978 -17.842 1.00 91.69 99 GLU A N 1
ATOM 761 C CA . GLU A 1 99 ? 18.118 -7.317 -16.425 1.00 91.69 99 GLU A CA 1
ATOM 762 C C . GLU A 1 99 ? 18.045 -6.107 -15.479 1.00 91.69 99 GLU A C 1
ATOM 764 O O . GLU A 1 99 ? 18.156 -6.229 -14.263 1.00 91.69 99 GLU A O 1
ATOM 769 N N . ARG A 1 100 ? 17.761 -4.934 -16.042 1.00 90.38 100 ARG A N 1
ATOM 770 C CA . ARG A 1 100 ? 17.549 -3.662 -15.349 1.00 90.38 100 ARG A CA 1
ATOM 771 C C . ARG A 1 100 ? 16.078 -3.535 -14.957 1.00 90.38 100 ARG A C 1
ATOM 773 O O . ARG A 1 100 ? 15.327 -2.721 -15.494 1.00 90.38 100 ARG A O 1
ATOM 780 N N . TRP A 1 101 ? 15.628 -4.446 -14.098 1.00 86.38 101 TRP A N 1
ATOM 781 C CA . TRP A 1 101 ? 14.205 -4.699 -13.864 1.00 86.38 101 TRP A CA 1
ATOM 782 C C . TRP A 1 101 ? 13.469 -3.512 -13.246 1.00 86.38 101 TRP A C 1
ATOM 784 O O . TRP A 1 101 ? 12.398 -3.152 -13.727 1.00 86.38 101 TRP A O 1
ATOM 794 N N . GLU A 1 102 ? 14.048 -2.865 -12.240 1.00 81.38 102 GLU A N 1
ATOM 795 C CA . GLU A 1 102 ? 13.469 -1.695 -11.577 1.00 81.38 102 GLU A CA 1
ATOM 796 C C . GLU A 1 102 ? 13.305 -0.518 -12.543 1.00 81.38 102 GLU A C 1
ATOM 798 O O . GLU A 1 102 ? 12.338 0.236 -12.459 1.00 81.38 102 GLU A O 1
ATOM 803 N N . GLU A 1 103 ? 14.229 -0.386 -13.494 1.00 87.75 103 GLU A N 1
ATOM 804 C CA . GLU A 1 103 ? 14.205 0.660 -14.515 1.00 87.75 103 GLU A CA 1
ATOM 805 C C . GLU A 1 103 ? 13.172 0.357 -15.603 1.00 87.75 103 GLU A C 1
ATOM 807 O O . GLU A 1 103 ? 12.614 1.289 -16.168 1.00 87.75 103 GLU A O 1
ATOM 812 N N . ALA A 1 104 ? 12.840 -0.915 -15.854 1.00 90.25 104 ALA A N 1
ATOM 813 C CA . ALA A 1 104 ? 11.818 -1.315 -16.824 1.00 90.25 104 ALA A CA 1
ATOM 814 C C . ALA A 1 104 ? 10.380 -0.988 -16.374 1.00 90.25 104 ALA A C 1
ATOM 816 O O . ALA A 1 104 ? 9.545 -0.640 -17.214 1.00 90.25 104 ALA A O 1
ATOM 817 N N . ILE A 1 105 ? 10.092 -1.087 -15.065 1.00 84.12 105 ILE A N 1
ATOM 818 C CA . ILE A 1 105 ? 8.758 -0.871 -14.463 1.00 84.12 105 ILE A CA 1
ATOM 819 C C . ILE A 1 105 ? 8.090 0.421 -14.969 1.00 84.12 105 ILE A C 1
ATOM 821 O O . ILE A 1 105 ? 7.033 0.320 -15.601 1.00 84.12 105 ILE A O 1
ATOM 825 N N . PRO A 1 106 ? 8.681 1.623 -14.778 1.00 84.69 106 PRO A N 1
ATOM 826 C CA . PRO A 1 106 ? 8.013 2.880 -15.116 1.00 84.69 106 PRO A CA 1
ATOM 827 C C . PRO A 1 106 ? 7.711 3.037 -16.612 1.00 84.69 106 PRO A C 1
ATOM 829 O O . PRO A 1 106 ? 6.820 3.800 -16.982 1.00 84.69 106 PRO A O 1
ATOM 832 N N . PHE A 1 107 ? 8.433 2.336 -17.491 1.00 90.50 107 PHE A N 1
ATOM 833 C CA . PHE A 1 107 ? 8.192 2.380 -18.934 1.00 90.50 107 PHE A CA 1
ATOM 834 C C . PHE A 1 107 ? 7.042 1.464 -19.354 1.00 90.50 107 PHE A C 1
ATOM 836 O O . PHE A 1 107 ? 6.245 1.843 -20.214 1.00 90.50 107 PHE A O 1
ATOM 843 N N . PHE A 1 108 ? 6.893 0.293 -18.726 1.00 89.69 108 PHE A N 1
ATOM 844 C CA . PHE A 1 108 ? 5.702 -0.528 -18.943 1.00 89.69 108 PHE A CA 1
ATOM 845 C C . PHE A 1 108 ? 4.441 0.130 -18.373 1.00 89.69 108 PHE A C 1
ATOM 847 O O . PHE A 1 108 ? 3.415 0.111 -19.050 1.00 89.69 108 PHE A O 1
ATOM 854 N N . GLU A 1 109 ? 4.520 0.760 -17.196 1.00 82.81 109 GLU A N 1
ATOM 855 C CA . GLU A 1 109 ? 3.414 1.537 -16.610 1.00 82.81 109 GLU A CA 1
ATOM 856 C C . GLU A 1 109 ? 2.953 2.647 -17.566 1.00 82.81 109 GLU A C 1
ATOM 858 O O . GLU A 1 109 ? 1.794 2.677 -17.979 1.00 82.81 109 GLU A O 1
ATOM 863 N N . LYS A 1 110 ? 3.888 3.486 -18.037 1.00 84.44 110 LYS A N 1
ATOM 864 C CA . LYS A 1 110 ? 3.589 4.545 -19.015 1.00 84.44 110 LYS A CA 1
ATOM 865 C C . LYS A 1 110 ? 3.009 4.002 -20.316 1.00 84.44 110 LYS A C 1
ATOM 867 O O . LYS A 1 110 ? 2.114 4.619 -20.888 1.00 84.44 110 LYS A O 1
ATOM 872 N N . ALA A 1 111 ? 3.503 2.867 -20.811 1.00 86.75 111 ALA A N 1
ATOM 873 C CA . ALA A 1 111 ? 2.958 2.256 -22.019 1.00 86.75 111 ALA A CA 1
ATOM 874 C C . ALA A 1 111 ? 1.476 1.879 -21.849 1.00 86.75 111 ALA A C 1
ATOM 876 O O . ALA A 1 111 ? 0.673 2.148 -22.747 1.00 86.75 111 ALA A O 1
ATOM 877 N N . ILE A 1 112 ? 1.113 1.313 -20.692 1.00 82.19 112 ILE A N 1
ATOM 878 C CA . ILE A 1 112 ? -0.270 0.960 -20.342 1.00 82.19 112 ILE A CA 1
ATOM 879 C C . ILE A 1 112 ? -1.139 2.214 -20.215 1.00 82.19 112 ILE A C 1
ATOM 881 O O . ILE A 1 112 ? -2.265 2.211 -20.706 1.00 82.19 112 ILE A O 1
ATOM 885 N N . ASP A 1 113 ? -0.629 3.283 -19.600 1.00 76.31 113 ASP A N 1
ATOM 886 C CA . ASP A 1 113 ? -1.382 4.528 -19.418 1.00 76.31 113 ASP A CA 1
ATOM 887 C C . ASP A 1 113 ? -1.638 5.273 -20.740 1.00 76.31 113 ASP A C 1
ATOM 889 O O . ASP A 1 113 ? -2.703 5.867 -20.915 1.00 76.31 113 ASP A O 1
ATOM 893 N N . TYR A 1 114 ? -0.696 5.225 -21.688 1.00 75.25 114 TYR A N 1
ATOM 894 C CA . TYR A 1 114 ? -0.805 5.932 -22.968 1.00 75.25 114 TYR A CA 1
ATOM 895 C C . TYR A 1 114 ? -1.720 5.243 -23.997 1.00 75.25 114 TYR A C 1
ATOM 897 O O . TYR A 1 114 ? -2.557 5.900 -24.612 1.00 75.25 114 TYR A O 1
ATOM 905 N N . ASP A 1 115 ? -1.617 3.929 -24.204 1.00 69.81 115 ASP A N 1
ATOM 906 C CA . ASP A 1 115 ? -2.585 3.200 -25.043 1.00 69.81 115 ASP A CA 1
ATOM 907 C C . ASP A 1 115 ? -3.094 1.964 -24.306 1.00 69.81 115 ASP A C 1
ATOM 909 O O . ASP A 1 115 ? -2.620 0.836 -24.510 1.00 69.81 115 ASP A O 1
ATOM 913 N N . PRO A 1 116 ? -4.122 2.175 -23.477 1.00 60.62 116 PRO A N 1
ATOM 914 C CA . PRO A 1 116 ? -4.658 1.117 -22.650 1.00 60.62 116 PRO A CA 1
ATOM 915 C C . PRO A 1 116 ? -5.386 0.017 -23.452 1.00 60.62 116 PRO A C 1
ATOM 917 O O . PRO A 1 116 ? -5.598 -1.094 -22.967 1.00 60.62 116 PRO A O 1
ATOM 920 N N . THR A 1 117 ? -5.768 0.298 -24.705 1.00 58.72 117 THR A N 1
ATOM 921 C CA . THR A 1 117 ? -6.551 -0.618 -25.551 1.00 58.72 117 THR A CA 1
ATOM 922 C C . THR A 1 117 ? -5.696 -1.551 -26.412 1.00 58.72 117 THR A C 1
ATOM 924 O O . THR A 1 117 ? -6.172 -2.631 -26.800 1.00 58.72 117 THR A O 1
ATOM 927 N N . GLY A 1 118 ? -4.455 -1.140 -26.702 1.00 65.12 118 GLY A N 1
ATOM 928 C CA . GLY A 1 118 ? -3.542 -1.799 -27.638 1.00 65.12 118 GLY A CA 1
ATOM 929 C C . GLY A 1 118 ? -2.449 -2.669 -27.007 1.00 65.12 118 GLY A C 1
ATOM 930 O O . GLY A 1 118 ? -2.007 -3.628 -27.639 1.00 65.12 118 GLY A O 1
ATOM 931 N N . TYR A 1 119 ? -2.038 -2.411 -25.761 1.00 74.81 119 TYR A N 1
ATOM 932 C CA . TYR A 1 119 ? -0.801 -2.978 -25.196 1.00 74.81 119 TYR A CA 1
ATOM 933 C C . TYR A 1 119 ? -1.004 -3.967 -24.037 1.00 74.81 119 TYR A C 1
ATOM 935 O O . TYR A 1 119 ? -0.325 -3.904 -23.013 1.00 74.81 119 TYR A O 1
ATOM 943 N N . ALA A 1 120 ? -1.855 -4.983 -24.224 1.00 74.94 120 ALA A N 1
ATOM 944 C CA . ALA A 1 120 ? -1.961 -6.119 -23.289 1.00 74.94 120 ALA A CA 1
ATOM 945 C C . ALA A 1 120 ? -0.606 -6.821 -23.031 1.00 74.94 120 ALA A C 1
ATOM 947 O O . ALA A 1 120 ? -0.355 -7.347 -21.945 1.00 74.94 120 ALA A O 1
ATOM 948 N N . ASN A 1 121 ? 0.308 -6.765 -24.007 1.00 82.06 121 ASN A N 1
ATOM 949 C CA . ASN A 1 121 ? 1.678 -7.249 -23.854 1.00 82.06 121 ASN A CA 1
ATOM 950 C C . ASN A 1 121 ? 2.470 -6.445 -22.814 1.00 82.06 121 ASN A C 1
ATOM 952 O O . ASN A 1 121 ? 3.252 -7.046 -22.088 1.00 82.06 121 ASN A O 1
ATOM 956 N N . ALA A 1 122 ? 2.272 -5.126 -22.704 1.00 85.31 122 ALA A N 1
ATOM 957 C CA . ALA A 1 122 ? 2.929 -4.309 -21.681 1.00 85.31 122 ALA A CA 1
ATOM 958 C C . ALA A 1 122 ? 2.435 -4.686 -20.279 1.00 85.31 122 ALA A C 1
ATOM 960 O O . ALA A 1 122 ? 3.255 -4.897 -19.394 1.00 85.31 122 ALA A O 1
ATOM 961 N N . CYS A 1 123 ? 1.122 -4.891 -20.108 1.00 84.19 123 CYS A N 1
ATOM 962 C CA . CYS A 1 123 ? 0.547 -5.424 -18.866 1.00 84.19 123 CYS A CA 1
ATOM 963 C C . CYS A 1 123 ? 1.116 -6.811 -18.525 1.00 84.19 123 CYS A C 1
ATOM 965 O O . CYS A 1 123 ? 1.520 -7.055 -17.393 1.00 84.19 123 CYS A O 1
ATOM 967 N N . THR A 1 124 ? 1.247 -7.695 -19.518 1.00 84.56 124 THR A N 1
ATOM 968 C CA . THR A 1 124 ? 1.848 -9.025 -19.327 1.00 84.56 124 THR A CA 1
ATOM 969 C C . THR A 1 124 ? 3.325 -8.952 -18.951 1.00 84.56 124 THR A C 1
ATOM 971 O O . THR A 1 124 ? 3.770 -9.682 -18.068 1.00 84.56 124 THR A O 1
ATOM 974 N N . MET A 1 125 ? 4.100 -8.078 -19.599 1.00 88.19 125 MET A N 1
ATOM 975 C CA . MET A 1 125 ? 5.512 -7.883 -19.268 1.00 88.19 125 MET A CA 1
ATOM 976 C C . MET A 1 125 ? 5.675 -7.279 -17.878 1.00 88.19 125 MET A C 1
ATOM 978 O O . MET A 1 125 ? 6.498 -7.776 -17.116 1.00 88.19 125 MET A O 1
ATOM 982 N N . LEU A 1 126 ? 4.862 -6.280 -17.524 1.00 86.44 126 LEU A N 1
ATOM 983 C CA . LEU A 1 126 ? 4.858 -5.679 -16.196 1.00 86.44 126 LEU A CA 1
ATOM 984 C C . LEU A 1 126 ? 4.490 -6.712 -15.129 1.00 86.44 126 LEU A C 1
ATOM 986 O O . LEU A 1 126 ? 5.225 -6.858 -14.163 1.00 86.44 126 LEU A O 1
ATOM 990 N N . PHE A 1 127 ? 3.434 -7.503 -15.338 1.00 84.62 127 PHE A N 1
ATOM 991 C CA . PHE A 1 127 ? 3.081 -8.599 -14.438 1.00 84.62 127 PHE A CA 1
ATOM 992 C C . PHE A 1 127 ? 4.241 -9.583 -14.258 1.00 84.62 127 PHE A C 1
ATOM 994 O O . PHE A 1 127 ? 4.629 -9.868 -13.132 1.00 84.62 127 PHE A O 1
ATOM 1001 N N . ASN A 1 128 ? 4.829 -10.077 -15.351 1.00 82.75 128 ASN A N 1
ATOM 1002 C CA . ASN A 1 128 ? 5.925 -11.046 -15.288 1.00 82.75 128 ASN A CA 1
ATOM 1003 C C . ASN A 1 128 ? 7.174 -10.470 -14.610 1.00 82.75 128 ASN A C 1
ATOM 1005 O O . ASN A 1 128 ? 7.865 -11.179 -13.885 1.00 82.75 128 ASN A O 1
ATOM 1009 N N . LEU A 1 129 ? 7.474 -9.196 -14.858 1.00 84.62 129 LEU A N 1
ATOM 1010 C CA . LEU A 1 129 ? 8.572 -8.466 -14.236 1.00 84.62 129 LEU A CA 1
ATOM 1011 C C . LEU A 1 129 ? 8.343 -8.329 -12.727 1.00 84.62 129 LEU A C 1
ATOM 1013 O O . LEU A 1 129 ? 9.202 -8.730 -11.948 1.00 84.62 129 LEU A O 1
ATOM 1017 N N . LEU A 1 130 ? 7.172 -7.825 -12.325 1.00 76.31 130 LEU A N 1
ATOM 1018 C CA . LEU A 1 130 ? 6.776 -7.660 -10.926 1.00 76.31 130 LEU A CA 1
ATOM 1019 C C . LEU A 1 130 ? 6.760 -9.004 -10.193 1.00 76.31 130 LEU A C 1
ATOM 1021 O O . LEU A 1 130 ? 7.258 -9.113 -9.076 1.00 76.31 130 LEU A O 1
ATOM 1025 N N . TRP A 1 131 ? 6.289 -10.053 -10.864 1.00 73.44 131 TRP A N 1
ATOM 1026 C CA . TRP A 1 131 ? 6.365 -11.426 -10.382 1.00 73.44 131 TRP A CA 1
ATOM 1027 C C . TRP A 1 131 ? 7.811 -11.888 -10.172 1.00 73.44 131 TRP A C 1
ATOM 1029 O O . TRP A 1 131 ? 8.140 -12.466 -9.139 1.00 73.44 131 TRP A O 1
ATOM 1039 N N . LYS A 1 132 ? 8.701 -11.608 -11.132 1.00 74.56 132 LYS A N 1
ATOM 1040 C CA . LYS A 1 132 ? 10.118 -11.994 -11.075 1.00 74.56 132 LYS A CA 1
ATOM 1041 C C . LYS A 1 132 ? 10.865 -11.313 -9.926 1.00 74.56 132 LYS A C 1
ATOM 1043 O O . LYS A 1 132 ? 11.731 -11.941 -9.327 1.00 74.56 132 LYS A O 1
ATOM 1048 N N . ILE A 1 133 ? 10.512 -10.071 -9.596 1.00 73.56 133 ILE A N 1
ATOM 1049 C CA . ILE A 1 133 ? 11.102 -9.319 -8.475 1.00 73.56 133 ILE A CA 1
ATOM 1050 C C . ILE A 1 133 ? 10.377 -9.548 -7.138 1.00 73.56 133 ILE A C 1
ATOM 1052 O O . ILE A 1 133 ? 10.610 -8.818 -6.177 1.00 73.56 133 ILE A O 1
ATOM 1056 N N . ASN A 1 134 ? 9.499 -10.557 -7.066 1.00 63.56 134 ASN A N 1
ATOM 1057 C CA . ASN A 1 134 ? 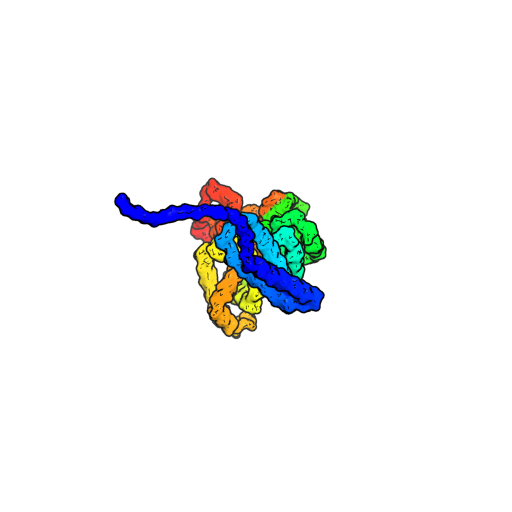8.699 -10.901 -5.888 1.00 63.56 134 ASN A CA 1
ATOM 1058 C C . ASN A 1 134 ? 7.788 -9.757 -5.390 1.00 63.56 134 ASN A C 1
ATOM 1060 O O . ASN A 1 134 ? 7.407 -9.708 -4.223 1.00 63.56 134 ASN A O 1
ATOM 1064 N N . SER A 1 135 ? 7.406 -8.840 -6.284 1.00 67.62 135 SER A N 1
ATOM 1065 C CA . SER A 1 135 ? 6.402 -7.797 -6.049 1.00 67.62 135 SER A CA 1
ATOM 1066 C C . SER A 1 135 ? 5.019 -8.297 -6.482 1.00 67.62 135 SER A C 1
ATOM 1068 O O . SER A 1 135 ? 4.337 -7.739 -7.343 1.00 67.62 135 SER A O 1
ATOM 1070 N N . CYS A 1 136 ? 4.624 -9.422 -5.891 1.00 62.47 136 CYS A N 1
ATOM 1071 C CA . CYS A 1 136 ? 3.392 -10.153 -6.173 1.00 62.47 136 CYS A CA 1
ATOM 1072 C C . CYS A 1 136 ? 2.138 -9.266 -6.070 1.00 62.47 136 CYS A C 1
ATOM 1074 O O . CYS A 1 136 ? 1.269 -9.321 -6.938 1.00 62.47 136 CYS A O 1
ATOM 1076 N N . VAL A 1 137 ? 2.077 -8.395 -5.060 1.00 59.03 137 VAL A N 1
ATOM 1077 C CA . VAL A 1 137 ? 0.964 -7.454 -4.851 1.00 59.03 137 VAL A CA 1
ATOM 1078 C C . VAL A 1 137 ? 0.861 -6.452 -5.994 1.00 59.03 137 VAL A C 1
ATOM 1080 O O . VAL A 1 137 ? -0.208 -6.313 -6.580 1.00 59.03 137 VAL A O 1
ATOM 1083 N N . GLN A 1 138 ? 1.966 -5.805 -6.374 1.00 64.94 138 GLN A N 1
ATOM 1084 C CA . GLN A 1 138 ? 1.960 -4.843 -7.476 1.00 64.94 138 GLN A CA 1
ATOM 1085 C C . GLN A 1 138 ? 1.594 -5.524 -8.800 1.00 64.94 138 GLN A C 1
ATOM 1087 O O . GLN A 1 138 ? 0.903 -4.939 -9.637 1.00 64.94 138 GLN A O 1
ATOM 1092 N N . ALA A 1 139 ? 2.022 -6.778 -8.989 1.00 70.44 139 ALA A N 1
ATOM 1093 C CA . ALA A 1 139 ? 1.647 -7.584 -10.146 1.00 70.44 139 ALA A CA 1
ATOM 1094 C C . ALA A 1 139 ? 0.123 -7.790 -10.196 1.00 70.44 139 ALA A C 1
ATOM 1096 O O . ALA A 1 139 ? -0.491 -7.620 -11.252 1.00 70.44 139 ALA A O 1
ATOM 1097 N N . ILE A 1 140 ? -0.502 -8.082 -9.051 1.00 69.69 140 ILE A N 1
ATOM 1098 C CA . ILE A 1 140 ? -1.960 -8.190 -8.951 1.00 69.69 140 ILE A CA 1
ATOM 1099 C C . ILE A 1 140 ? -2.640 -6.857 -9.184 1.00 69.69 140 ILE A C 1
ATOM 1101 O O . ILE A 1 140 ? -3.528 -6.819 -10.026 1.00 69.69 140 ILE A O 1
ATOM 1105 N N . ILE A 1 141 ? -2.224 -5.783 -8.508 1.00 66.94 141 ILE A N 1
ATOM 1106 C CA . ILE A 1 141 ? -2.793 -4.442 -8.703 1.00 66.94 141 ILE A CA 1
ATOM 1107 C C . ILE A 1 141 ? -2.754 -4.076 -10.191 1.00 66.94 141 ILE A C 1
ATOM 1109 O O . ILE A 1 141 ? -3.745 -3.601 -10.731 1.00 66.94 141 ILE A O 1
ATOM 1113 N N . THR A 1 142 ? -1.662 -4.399 -10.890 1.00 72.81 142 THR A N 1
ATOM 1114 C CA . THR A 1 142 ? -1.514 -4.164 -12.334 1.00 72.81 142 THR A CA 1
ATOM 1115 C C . THR A 1 142 ? -2.531 -4.948 -13.172 1.00 72.81 142 THR A C 1
ATOM 1117 O O . THR A 1 142 ? -3.192 -4.382 -14.045 1.00 72.81 142 THR A O 1
ATOM 1120 N N . VAL A 1 143 ? -2.653 -6.260 -12.942 1.00 73.25 143 VAL A N 1
ATOM 1121 C CA . VAL A 1 143 ? -3.604 -7.135 -13.661 1.00 73.25 143 VAL A CA 1
ATOM 1122 C C . VAL A 1 143 ? -5.038 -6.712 -13.393 1.00 73.25 143 VAL A C 1
ATOM 1124 O O . VAL A 1 143 ? -5.886 -6.672 -14.285 1.00 73.25 143 VAL A O 1
ATOM 1127 N N . HIS A 1 144 ? -5.286 -6.385 -12.141 1.00 69.25 144 HIS A N 1
ATOM 1128 C CA . HIS A 1 144 ? -6.545 -5.922 -11.644 1.00 69.25 144 HIS A CA 1
ATOM 1129 C C . HIS A 1 144 ? -6.964 -4.592 -12.301 1.00 69.25 144 HIS A C 1
ATOM 1131 O O . HIS A 1 144 ? -8.046 -4.497 -12.886 1.00 69.25 144 HIS A O 1
ATOM 1137 N N . ASP A 1 145 ? -6.088 -3.587 -12.277 1.00 66.12 145 ASP A N 1
ATOM 1138 C CA . ASP A 1 145 ? -6.310 -2.294 -12.922 1.00 66.12 145 ASP A CA 1
ATOM 1139 C C . ASP A 1 145 ? -6.579 -2.463 -14.416 1.00 66.12 145 ASP A C 1
ATOM 1141 O O . ASP A 1 145 ? -7.485 -1.831 -14.966 1.00 66.12 145 ASP A O 1
ATOM 1145 N N . PHE A 1 146 ? -5.842 -3.361 -15.073 1.00 71.88 146 PHE A N 1
ATOM 1146 C CA . PHE A 1 146 ? -6.064 -3.694 -16.473 1.00 71.88 146 PHE A CA 1
ATOM 1147 C C . PHE A 1 146 ? -7.467 -4.270 -16.718 1.00 71.88 146 PHE A C 1
ATOM 1149 O O . PHE A 1 146 ? -8.157 -3.816 -17.631 1.00 71.88 146 PHE A O 1
ATOM 1156 N N . LEU A 1 147 ? -7.923 -5.230 -15.906 1.00 69.31 147 LEU A N 1
ATOM 1157 C CA . LEU A 1 147 ? -9.264 -5.815 -16.034 1.00 69.31 147 LEU A CA 1
ATOM 1158 C C . LEU A 1 147 ? -10.378 -4.796 -15.799 1.00 69.31 147 LEU A C 1
ATOM 1160 O O . LEU A 1 147 ? -11.374 -4.806 -16.521 1.00 69.31 147 LEU A O 1
ATOM 1164 N N . ASN A 1 148 ? -10.203 -3.893 -14.838 1.00 61.25 148 ASN A N 1
ATOM 1165 C CA . ASN A 1 148 ? -11.190 -2.854 -14.563 1.00 61.25 148 ASN A CA 1
ATOM 1166 C C . ASN A 1 148 ? -11.285 -1.828 -15.683 1.00 61.25 148 ASN A C 1
ATOM 1168 O O . ASN A 1 148 ? -12.384 -1.432 -16.074 1.00 61.25 148 ASN A O 1
ATOM 1172 N N . ARG A 1 149 ? -10.142 -1.407 -16.225 1.00 62.88 149 ARG A N 1
ATOM 1173 C CA . ARG A 1 149 ? -10.128 -0.472 -17.349 1.00 62.88 149 ARG A CA 1
ATOM 1174 C C . ARG A 1 149 ? -10.595 -1.155 -18.649 1.00 62.88 149 ARG A C 1
ATOM 1176 O O . ARG A 1 149 ? -11.241 -0.506 -19.472 1.00 62.88 149 ARG A O 1
ATOM 1183 N N . PHE A 1 150 ? -10.351 -2.463 -18.820 1.00 68.19 150 PHE A N 1
ATOM 1184 C CA . PHE A 1 150 ? -10.661 -3.228 -20.042 1.00 68.19 150 PHE A CA 1
ATOM 1185 C C . PHE A 1 150 ? -11.373 -4.563 -19.777 1.00 68.19 150 PHE A C 1
ATOM 1187 O O . PHE A 1 150 ? -10.856 -5.622 -20.145 1.00 68.19 150 PHE A O 1
ATOM 1194 N N . PRO A 1 151 ? -12.620 -4.557 -19.275 1.00 65.31 151 PRO A N 1
ATOM 1195 C CA . PRO A 1 151 ? -13.321 -5.791 -18.905 1.00 65.31 151 PRO A CA 1
ATOM 1196 C C . PRO A 1 151 ? -13.532 -6.746 -20.091 1.00 65.31 151 PRO A C 1
ATOM 1198 O O . PRO A 1 151 ? -13.595 -7.957 -19.929 1.00 65.31 151 PRO A O 1
ATOM 1201 N N . LYS A 1 152 ? -13.578 -6.226 -21.326 1.00 74.88 152 LYS A N 1
ATOM 1202 C CA . LYS A 1 152 ? -13.704 -7.037 -22.554 1.00 74.88 152 LYS A CA 1
ATOM 1203 C C . LYS A 1 152 ? -12.376 -7.620 -23.062 1.00 74.88 152 LYS A C 1
ATOM 1205 O O . LYS A 1 152 ? -12.373 -8.299 -24.086 1.00 74.88 152 LYS A O 1
ATOM 1210 N N . LYS A 1 153 ? -11.246 -7.319 -22.413 1.00 71.75 153 LYS A N 1
ATOM 1211 C CA . LYS A 1 153 ? -9.893 -7.747 -22.814 1.00 71.75 153 LYS A CA 1
ATOM 1212 C C . LYS A 1 153 ? -9.303 -8.809 -21.887 1.00 71.75 153 LYS A C 1
ATOM 1214 O O . LYS A 1 153 ? -8.134 -9.140 -22.042 1.00 71.75 153 LYS A O 1
ATOM 1219 N N . GLU A 1 154 ? -10.103 -9.394 -20.999 1.00 74.62 154 GLU A N 1
ATOM 1220 C CA . GLU A 1 154 ? -9.704 -10.503 -20.121 1.00 74.62 154 GLU A CA 1
ATOM 1221 C C . GLU A 1 154 ? -8.961 -11.616 -20.878 1.00 74.62 154 GLU A C 1
ATOM 1223 O O . GLU A 1 154 ? -7.921 -12.093 -20.429 1.00 74.62 154 GLU A O 1
ATOM 1228 N N . GLN A 1 155 ? -9.420 -11.965 -22.088 1.00 78.50 155 GLN A N 1
ATOM 1229 C CA . GLN A 1 155 ? -8.777 -12.981 -22.928 1.00 78.50 155 GLN A CA 1
ATOM 1230 C C . GLN A 1 155 ? -7.290 -12.689 -23.200 1.00 78.50 155 GLN A C 1
ATOM 1232 O O . GLN A 1 155 ? -6.492 -13.620 -23.300 1.00 78.50 155 GLN A O 1
ATOM 1237 N N . ALA A 1 156 ? -6.905 -11.414 -23.295 1.00 72.81 156 ALA A N 1
ATOM 1238 C CA . ALA A 1 156 ? -5.533 -11.007 -23.583 1.00 72.81 156 ALA A CA 1
ATOM 1239 C C . ALA A 1 156 ? -4.573 -11.269 -22.412 1.00 72.81 156 ALA A C 1
ATOM 1241 O O . ALA A 1 156 ? -3.376 -11.425 -22.634 1.00 72.81 156 ALA A O 1
ATOM 1242 N N . ILE A 1 157 ? -5.098 -11.363 -21.189 1.00 74.06 157 ILE A N 1
ATOM 1243 C CA . ILE A 1 157 ? -4.322 -11.671 -19.986 1.00 74.06 157 ILE A CA 1
ATOM 1244 C C . ILE A 1 157 ? -4.631 -13.063 -19.424 1.00 74.06 157 ILE A C 1
ATOM 1246 O O . ILE A 1 157 ? -4.177 -13.407 -18.338 1.00 74.06 157 ILE A O 1
ATOM 1250 N N . GLN A 1 158 ? -5.350 -13.914 -20.163 1.00 78.62 158 GLN A N 1
ATOM 1251 C CA . GLN A 1 158 ? -5.651 -15.275 -19.712 1.00 78.62 158 GLN A CA 1
ATOM 1252 C C . GLN A 1 158 ? -4.426 -16.126 -19.342 1.00 78.62 158 GLN A C 1
ATOM 1254 O O . GLN A 1 158 ? -4.516 -16.898 -18.390 1.00 78.62 158 GLN A O 1
ATOM 1259 N N . PRO A 1 159 ? -3.255 -16.003 -19.998 1.00 78.75 159 PRO A N 1
ATOM 1260 C CA . PRO A 1 159 ? -2.050 -16.683 -19.524 1.00 78.75 159 PRO A CA 1
ATOM 1261 C C . PRO A 1 159 ? -1.662 -16.275 -18.095 1.00 78.75 159 PRO A C 1
ATOM 1263 O O . PRO A 1 159 ? -1.280 -17.128 -17.297 1.00 78.75 159 PRO A O 1
ATOM 1266 N N . ILE A 1 160 ? -1.819 -14.991 -17.758 1.00 78.19 160 ILE A N 1
ATOM 1267 C CA . ILE A 1 160 ? -1.570 -14.459 -16.416 1.00 78.19 160 ILE A CA 1
ATOM 1268 C C . ILE A 1 160 ? -2.596 -15.016 -15.433 1.00 78.19 160 ILE A C 1
ATOM 1270 O O . ILE A 1 160 ? -2.216 -15.559 -14.403 1.00 78.19 160 ILE A O 1
ATOM 1274 N N . LEU A 1 161 ? -3.886 -14.950 -15.775 1.00 74.88 161 LEU A N 1
ATOM 1275 C CA . LEU A 1 161 ? -4.967 -15.449 -14.921 1.00 74.88 161 LEU A CA 1
ATOM 1276 C C . LEU A 1 161 ? -4.846 -16.954 -14.657 1.00 74.88 161 LEU A C 1
ATOM 1278 O O . LEU A 1 161 ? -5.046 -17.399 -13.532 1.00 74.88 161 LEU A O 1
ATOM 1282 N N . ASN A 1 162 ? -4.441 -17.740 -15.656 1.00 73.50 162 ASN A N 1
ATOM 1283 C CA . ASN A 1 162 ? -4.173 -19.168 -15.488 1.00 73.50 162 ASN A CA 1
ATOM 1284 C C . ASN A 1 162 ? -2.945 -19.432 -14.606 1.00 73.50 162 ASN A C 1
ATOM 1286 O O . ASN A 1 162 ? -2.978 -20.341 -13.777 1.00 73.50 162 ASN A O 1
ATOM 1290 N N . ASN A 1 163 ? -1.874 -18.645 -14.751 1.00 70.31 163 ASN A N 1
ATOM 1291 C CA . ASN A 1 163 ? -0.712 -18.728 -13.861 1.00 70.31 163 ASN A CA 1
ATOM 1292 C C . ASN A 1 163 ? -1.090 -18.374 -12.418 1.00 70.31 163 ASN A C 1
ATOM 1294 O O . ASN A 1 163 ? -0.703 -19.091 -11.499 1.00 70.31 163 ASN A O 1
ATOM 1298 N N . LEU A 1 164 ? -1.891 -17.323 -12.226 1.00 66.50 164 LEU A N 1
ATOM 1299 C CA . LEU A 1 164 ? -2.418 -16.926 -10.921 1.00 66.50 164 LEU A CA 1
ATOM 1300 C C . LEU A 1 164 ? -3.301 -18.025 -10.318 1.00 66.50 164 LEU A C 1
ATOM 1302 O O . LEU A 1 164 ? -3.084 -18.410 -9.176 1.00 66.50 164 LEU A O 1
ATOM 1306 N N . LYS A 1 165 ? -4.217 -18.601 -11.105 1.00 61.88 165 LYS A N 1
ATOM 1307 C CA . LYS A 1 165 ? -5.130 -19.677 -10.686 1.00 61.88 165 LYS A CA 1
ATOM 1308 C C . LYS A 1 165 ? -4.411 -20.961 -10.260 1.00 61.88 165 LYS A C 1
ATOM 1310 O O . LYS A 1 165 ? -4.886 -21.664 -9.377 1.00 61.88 165 LYS A O 1
ATOM 1315 N N . ASN A 1 166 ? -3.293 -21.288 -10.906 1.00 60.97 166 ASN A N 1
ATOM 1316 C CA . ASN A 1 166 ? -2.509 -22.493 -10.611 1.00 60.97 166 ASN A CA 1
ATOM 1317 C C . ASN A 1 166 ? -1.403 -22.253 -9.575 1.00 60.97 166 ASN A C 1
ATOM 1319 O O . ASN A 1 166 ? -0.739 -23.198 -9.139 1.00 60.97 166 ASN A O 1
ATOM 1323 N N . SER A 1 167 ? -1.173 -20.998 -9.202 1.00 61.00 167 SER A N 1
ATOM 1324 C CA . SER A 1 167 ? -0.195 -20.653 -8.189 1.00 61.00 167 SER A CA 1
ATOM 1325 C C . SER A 1 167 ? -0.724 -21.055 -6.818 1.00 61.00 167 SER A C 1
ATOM 1327 O O . SER A 1 167 ? -1.774 -20.601 -6.377 1.00 61.00 167 SER A O 1
ATOM 1329 N N . LYS A 1 168 ? 0.062 -21.851 -6.090 1.00 49.03 168 LYS A N 1
ATOM 1330 C CA . LYS A 1 168 ? -0.202 -22.175 -4.677 1.00 49.03 168 LYS A CA 1
ATOM 1331 C C . LYS A 1 168 ? -0.088 -20.956 -3.751 1.00 49.03 168 LYS A C 1
ATOM 1333 O O . LYS A 1 168 ? -0.349 -21.073 -2.558 1.00 49.03 168 LYS A O 1
ATOM 1338 N N . HIS A 1 169 ? 0.351 -19.820 -4.293 1.00 46.59 169 HIS A N 1
ATOM 1339 C CA . HIS A 1 169 ? 0.629 -18.595 -3.557 1.00 46.59 169 HIS A CA 1
ATOM 1340 C C . HIS A 1 169 ? -0.549 -17.613 -3.533 1.00 46.59 169 HIS A C 1
ATOM 1342 O O . HIS A 1 169 ? -0.400 -16.558 -2.930 1.00 46.59 169 HIS A O 1
ATOM 1348 N N . TRP A 1 170 ? -1.701 -17.940 -4.140 1.00 53.28 170 TRP A N 1
ATOM 1349 C CA . TRP A 1 170 ? -2.850 -17.031 -4.165 1.00 53.28 170 TRP A CA 1
ATOM 1350 C C . TRP A 1 170 ? -4.160 -17.681 -3.773 1.00 53.28 170 TRP A C 1
ATOM 1352 O O . TRP A 1 170 ? -4.515 -18.766 -4.225 1.00 53.28 170 TRP A O 1
ATOM 1362 N N . TYR A 1 171 ? -4.906 -16.913 -2.995 1.00 55.12 171 TYR A N 1
ATOM 1363 C CA . TYR A 1 171 ? -6.314 -17.108 -2.742 1.00 55.12 171 TYR A CA 1
ATOM 1364 C C . TYR A 1 171 ? -6.907 -15.705 -2.856 1.00 55.12 171 TYR A C 1
ATOM 1366 O O . TYR A 1 171 ? -6.729 -14.912 -1.954 1.00 55.12 171 TYR A O 1
ATOM 1374 N N . MET A 1 172 ? -7.480 -15.320 -3.989 1.00 56.38 172 MET A N 1
ATOM 1375 C CA . MET A 1 172 ? -8.489 -14.259 -4.028 1.00 56.38 172 MET A CA 1
ATOM 1376 C C . MET A 1 172 ? -9.647 -14.902 -4.776 1.00 56.38 172 MET A C 1
ATOM 1378 O O . MET A 1 172 ? -9.426 -15.473 -5.849 1.00 56.38 172 MET A O 1
ATOM 1382 N N . ASP A 1 173 ? -10.836 -14.930 -4.176 1.00 62.12 173 ASP A N 1
ATOM 1383 C CA . ASP A 1 173 ? -11.988 -15.591 -4.795 1.00 62.12 173 ASP A CA 1
ATOM 1384 C C . ASP A 1 173 ? -12.249 -14.953 -6.171 1.00 62.12 173 ASP A C 1
ATOM 1386 O O . ASP A 1 173 ? -12.259 -13.724 -6.280 1.00 62.12 173 ASP A O 1
ATOM 1390 N N . PRO A 1 174 ? -12.446 -15.747 -7.238 1.00 60.00 174 PRO A N 1
ATOM 1391 C CA . PRO A 1 174 ? -12.700 -15.217 -8.577 1.00 60.00 174 PRO A CA 1
ATOM 1392 C C . PRO A 1 174 ? -13.956 -14.332 -8.658 1.00 60.00 174 PRO A C 1
ATOM 1394 O O . PRO A 1 174 ? -14.119 -13.606 -9.637 1.00 60.00 174 PRO A O 1
ATOM 1397 N N . ARG A 1 175 ? -14.837 -14.375 -7.648 1.00 69.12 175 ARG A N 1
ATOM 1398 C CA . ARG A 1 175 ? -16.013 -13.506 -7.505 1.00 69.12 175 ARG A CA 1
ATOM 1399 C C . ARG A 1 175 ? -15.686 -12.135 -6.908 1.00 69.12 175 ARG A C 1
ATOM 1401 O O . ARG A 1 175 ? -16.593 -11.335 -6.689 1.00 69.12 175 ARG A O 1
ATOM 1408 N N . ILE A 1 176 ? -14.419 -11.839 -6.645 1.00 72.31 176 ILE A N 1
ATOM 1409 C CA . ILE A 1 176 ? -13.963 -10.570 -6.091 1.00 72.31 176 ILE A CA 1
ATOM 1410 C C . ILE A 1 176 ? -13.074 -9.841 -7.097 1.00 72.31 176 ILE A C 1
ATOM 1412 O O . ILE A 1 176 ? -12.277 -10.438 -7.817 1.00 72.31 176 ILE A O 1
ATOM 1416 N N . ARG A 1 177 ? -13.180 -8.513 -7.106 1.00 72.25 177 ARG A N 1
ATOM 1417 C CA . ARG A 1 177 ? -12.228 -7.607 -7.751 1.00 72.25 177 ARG A CA 1
ATOM 1418 C C . ARG A 1 177 ? -11.806 -6.517 -6.779 1.00 72.25 177 ARG A C 1
ATOM 1420 O O . ARG A 1 177 ? -12.543 -6.195 -5.853 1.00 72.25 177 ARG A O 1
ATOM 1427 N N . ILE A 1 178 ? -10.667 -5.894 -7.026 1.00 73.62 178 ILE A N 1
ATOM 1428 C CA . ILE A 1 178 ? -10.377 -4.592 -6.432 1.00 73.62 178 ILE A CA 1
ATOM 1429 C C . ILE A 1 178 ? -11.173 -3.542 -7.258 1.00 73.62 178 ILE A C 1
ATOM 1431 O O . ILE A 1 178 ? -11.720 -3.802 -8.330 1.00 73.62 178 ILE A O 1
ATOM 1435 N N . VAL A 1 179 ? -11.368 -2.335 -6.773 1.00 64.94 179 VAL A N 1
ATOM 1436 C CA . VAL A 1 179 ? -12.067 -1.270 -7.489 1.00 64.94 179 VAL A CA 1
ATOM 1437 C C . VAL A 1 179 ? -11.442 0.023 -7.057 1.00 64.94 179 VAL A C 1
ATOM 1439 O O . VAL A 1 179 ? -11.327 0.298 -5.871 1.00 64.94 179 VAL A O 1
ATOM 1442 N N . LYS A 1 180 ? -11.055 0.830 -8.031 1.00 63.03 180 LYS A N 1
ATOM 1443 C CA . LYS A 1 180 ? -10.560 2.170 -7.780 1.00 63.03 180 LYS A CA 1
ATOM 1444 C C . LYS A 1 180 ? -11.747 3.098 -7.504 1.00 63.03 180 LYS A C 1
ATOM 1446 O O . LYS A 1 180 ? -12.588 3.281 -8.381 1.00 63.03 180 LYS A O 1
ATOM 1451 N N . LEU A 1 181 ? -11.834 3.642 -6.292 1.00 63.44 181 LEU A N 1
ATOM 1452 C CA . LEU A 1 181 ? -12.877 4.588 -5.875 1.00 63.44 181 LEU A CA 1
ATOM 1453 C C . LEU A 1 181 ? -12.531 6.024 -6.282 1.00 63.44 181 LEU A C 1
ATOM 1455 O O . LEU A 1 181 ? -13.396 6.771 -6.736 1.00 63.44 181 LEU A O 1
ATOM 1459 N N . THR A 1 182 ? -11.265 6.408 -6.124 1.00 56.94 182 THR A N 1
ATOM 1460 C CA . THR A 1 182 ? -10.731 7.734 -6.474 1.00 56.94 182 THR A CA 1
ATOM 1461 C C . THR A 1 182 ? -9.356 7.583 -7.125 1.00 56.94 182 THR A C 1
ATOM 1463 O O . THR A 1 182 ? -8.893 6.466 -7.316 1.00 56.94 182 THR A O 1
ATOM 1466 N N . GLU A 1 183 ? -8.686 8.682 -7.488 1.00 48.94 183 GLU A N 1
ATOM 1467 C CA . GLU A 1 183 ? -7.340 8.649 -8.089 1.00 48.94 183 GLU A CA 1
ATOM 1468 C C . GLU A 1 183 ? -6.334 7.801 -7.290 1.00 48.94 183 GLU A C 1
ATOM 1470 O O . GLU A 1 183 ? -5.493 7.146 -7.902 1.00 48.94 183 GLU A O 1
ATOM 1475 N N . ASP A 1 184 ? -6.492 7.717 -5.968 1.00 51.28 184 ASP A N 1
ATOM 1476 C CA . ASP A 1 184 ? -5.553 7.015 -5.091 1.00 51.28 184 ASP A CA 1
ATOM 1477 C C . ASP A 1 184 ? -6.223 6.002 -4.144 1.00 51.28 184 ASP A C 1
ATOM 1479 O O . ASP A 1 184 ? -5.518 5.207 -3.538 1.00 51.28 184 ASP A O 1
ATOM 1483 N N . ASN A 1 185 ? -7.560 5.968 -4.028 1.00 60.22 185 ASN A N 1
ATOM 1484 C CA . ASN A 1 185 ? -8.271 5.049 -3.130 1.00 60.22 185 ASN A CA 1
ATOM 1485 C C . ASN A 1 185 ? -8.801 3.808 -3.860 1.00 60.22 185 ASN A C 1
ATOM 1487 O O . ASN A 1 185 ? -9.440 3.923 -4.912 1.00 60.22 185 ASN A O 1
ATOM 1491 N N . TYR A 1 186 ? -8.619 2.639 -3.253 1.00 70.31 186 TYR A N 1
ATOM 1492 C CA . TYR A 1 186 ? -9.076 1.353 -3.765 1.00 70.31 186 TYR A CA 1
ATOM 1493 C C . TYR A 1 186 ? -9.964 0.652 -2.729 1.00 70.31 186 TYR A C 1
ATOM 1495 O O . TYR A 1 186 ? -9.922 0.938 -1.537 1.00 70.31 186 TYR A O 1
ATOM 1503 N N . CYS A 1 187 ? -10.828 -0.233 -3.204 1.00 80.19 187 CYS A N 1
ATOM 1504 C CA . CYS A 1 187 ? -11.704 -1.063 -2.393 1.00 80.19 187 CYS A CA 1
ATOM 1505 C C . CYS A 1 187 ? -11.747 -2.475 -2.966 1.00 80.19 187 CYS A C 1
ATOM 1507 O O . CYS A 1 187 ? -11.481 -2.660 -4.148 1.00 80.19 187 CYS A O 1
ATOM 1509 N N . VAL A 1 188 ? -12.162 -3.462 -2.190 1.00 84.00 188 VAL A N 1
ATOM 1510 C CA . VAL A 1 188 ? -12.524 -4.782 -2.702 1.00 84.00 188 VAL A CA 1
ATOM 1511 C C . VAL A 1 188 ? -14.040 -4.809 -2.958 1.00 84.00 188 VAL A C 1
ATOM 1513 O O . VAL A 1 188 ? -14.808 -4.280 -2.165 1.00 84.00 188 VAL A O 1
ATOM 1516 N N . GLN A 1 189 ? -14.501 -5.357 -4.084 1.00 84.75 189 GLN A N 1
ATOM 1517 C CA . GLN A 1 189 ? -15.919 -5.408 -4.470 1.00 84.75 189 GLN A CA 1
ATOM 1518 C C . GLN A 1 189 ? -16.283 -6.775 -5.050 1.00 84.75 189 GLN A C 1
ATOM 1520 O O . GLN A 1 189 ? -15.514 -7.367 -5.812 1.00 84.75 189 GLN A O 1
ATOM 1525 N N . ALA A 1 190 ? -17.491 -7.246 -4.755 1.00 82.44 190 ALA A N 1
ATOM 1526 C CA . ALA A 1 190 ? -18.022 -8.467 -5.342 1.00 82.44 190 ALA A CA 1
ATOM 1527 C C . ALA A 1 190 ? -18.424 -8.252 -6.814 1.00 82.44 190 ALA A C 1
ATOM 1529 O O . ALA A 1 190 ? -19.122 -7.290 -7.155 1.00 82.44 190 ALA A O 1
ATOM 1530 N N . VAL A 1 191 ? -18.009 -9.156 -7.704 1.00 73.56 191 VAL A N 1
ATOM 1531 C CA . VAL A 1 191 ? -18.398 -9.156 -9.128 1.00 73.56 191 VAL A CA 1
ATOM 1532 C C . VAL A 1 191 ? -19.648 -9.977 -9.404 1.00 73.56 191 VAL A C 1
ATOM 1534 O O . VAL A 1 191 ? -20.277 -9.745 -10.432 1.00 73.56 191 VAL A O 1
ATOM 1537 N N . ASP A 1 192 ? -20.019 -10.877 -8.498 1.00 74.56 192 ASP A N 1
ATOM 1538 C CA . ASP A 1 192 ? -21.230 -11.696 -8.503 1.00 74.56 192 ASP A CA 1
ATOM 1539 C C . ASP A 1 192 ? -21.742 -11.843 -7.063 1.00 74.56 192 ASP A C 1
ATOM 1541 O O . ASP A 1 192 ? -21.058 -11.443 -6.124 1.00 74.56 192 ASP A O 1
ATOM 1545 N N . ASP A 1 193 ? -22.949 -12.380 -6.883 1.00 83.31 193 ASP A N 1
ATOM 1546 C CA . ASP A 1 193 ? -23.480 -12.636 -5.544 1.00 83.31 193 ASP A CA 1
ATOM 1547 C C . ASP A 1 193 ? -22.620 -13.702 -4.838 1.00 83.31 193 ASP A C 1
ATOM 1549 O O . ASP A 1 193 ? -22.378 -14.784 -5.381 1.00 83.31 193 ASP A O 1
ATOM 1553 N N . ILE A 1 194 ? -22.163 -13.393 -3.625 1.00 81.69 194 ILE A N 1
ATOM 1554 C CA . ILE A 1 194 ? -21.381 -14.280 -2.759 1.00 81.69 194 ILE A CA 1
ATOM 1555 C C . ILE A 1 194 ? -22.284 -14.663 -1.581 1.00 81.69 194 ILE A C 1
ATOM 1557 O O . ILE A 1 194 ? -22.492 -13.852 -0.670 1.00 81.69 194 ILE A O 1
ATOM 1561 N N . PRO A 1 195 ? -22.883 -15.865 -1.593 1.00 78.94 195 PRO A N 1
ATOM 1562 C CA . PRO A 1 195 ? -23.625 -16.347 -0.449 1.00 78.94 195 PRO A CA 1
ATOM 1563 C C . PRO A 1 195 ? -22.675 -16.837 0.649 1.00 78.94 195 PRO A C 1
ATOM 1565 O O . PRO A 1 195 ? -21.521 -17.192 0.414 1.00 78.94 195 PRO A O 1
ATOM 1568 N N . VAL A 1 196 ? -23.189 -16.890 1.871 1.00 72.19 196 VAL A N 1
ATOM 1569 C CA . VAL A 1 196 ? -22.507 -17.503 3.010 1.00 72.19 196 VAL A CA 1
ATOM 1570 C C . VAL A 1 196 ? -22.625 -19.027 2.869 1.00 72.19 196 VAL A C 1
ATOM 1572 O O . VAL A 1 196 ? -23.658 -19.604 3.207 1.00 72.19 196 VAL A O 1
ATOM 1575 N N . GLU A 1 197 ? -21.598 -19.667 2.299 1.00 63.59 197 GLU A N 1
ATOM 1576 C CA . GLU A 1 197 ? -21.652 -21.081 1.870 1.00 63.59 197 GLU A CA 1
ATOM 1577 C C . GLU A 1 197 ? -21.067 -22.096 2.876 1.00 63.59 197 GLU A C 1
ATOM 1579 O O . GLU A 1 197 ? -21.540 -23.230 2.922 1.00 63.59 197 GLU A O 1
ATOM 1584 N N . GLU A 1 198 ? -20.089 -21.718 3.709 1.00 63.28 198 GLU A N 1
ATOM 1585 C CA . GLU A 1 198 ? -19.382 -22.647 4.614 1.00 63.28 198 GLU A CA 1
ATOM 1586 C C . GLU A 1 198 ? -19.109 -22.049 5.994 1.00 63.28 198 GLU A C 1
ATOM 1588 O O . GLU A 1 198 ? -18.894 -20.847 6.106 1.00 63.28 198 GLU A O 1
ATOM 1593 N N . THR A 1 199 ? -19.064 -22.896 7.026 1.00 62.06 199 THR A N 1
ATOM 1594 C CA . THR A 1 199 ? -18.590 -22.543 8.371 1.00 62.06 199 THR A CA 1
ATOM 1595 C C . THR A 1 199 ? -17.182 -23.110 8.573 1.00 62.06 199 THR A C 1
ATOM 1597 O O . THR A 1 199 ? -17.001 -24.327 8.548 1.00 62.06 199 THR A O 1
ATOM 1600 N N . ILE A 1 200 ? -16.189 -22.254 8.783 1.00 62.75 200 ILE A N 1
ATOM 1601 C CA . ILE A 1 200 ? -14.853 -22.614 9.257 1.00 62.75 200 ILE A CA 1
ATOM 1602 C C . ILE A 1 200 ? -14.810 -22.578 10.781 1.00 62.75 200 ILE A C 1
ATOM 1604 O O . ILE A 1 200 ? -15.435 -21.739 11.420 1.00 62.75 200 ILE A O 1
ATOM 1608 N N . GLN A 1 201 ? -14.081 -23.524 11.364 1.00 63.69 201 GLN A N 1
ATOM 1609 C CA . GLN A 1 201 ? -13.787 -23.514 12.792 1.00 63.69 201 GLN A CA 1
ATOM 1610 C C . GLN A 1 201 ? -12.492 -22.745 13.000 1.00 63.69 201 GLN A C 1
ATOM 1612 O O . GLN A 1 201 ? -11.478 -23.075 12.381 1.00 63.69 201 GLN A O 1
ATOM 1617 N N . VAL A 1 202 ? -12.563 -21.736 13.852 1.00 62.94 202 VAL A N 1
ATOM 1618 C CA . VAL A 1 202 ? -11.428 -20.968 14.345 1.00 62.94 202 VAL A CA 1
ATOM 1619 C C . VAL A 1 202 ? -11.189 -21.414 15.776 1.00 62.94 202 VAL A C 1
ATOM 1621 O O . VAL A 1 202 ? -12.141 -21.668 16.519 1.00 62.94 202 VAL A O 1
ATOM 1624 N N . PHE A 1 203 ? -9.923 -21.586 16.122 1.00 60.34 203 PHE A N 1
ATOM 1625 C CA . PHE A 1 203 ? -9.510 -21.902 17.479 1.00 60.34 203 PHE A CA 1
ATOM 1626 C C . PHE A 1 203 ? -8.849 -20.655 18.042 1.00 60.34 203 PHE A C 1
ATOM 1628 O O . PHE A 1 203 ? -7.946 -20.126 17.396 1.00 60.34 203 PHE A O 1
ATOM 1635 N N . ASP A 1 204 ? -9.307 -20.186 19.198 1.00 58.72 204 ASP A N 1
ATOM 1636 C CA . ASP A 1 204 ? -8.568 -19.165 19.936 1.00 58.72 204 ASP A CA 1
ATOM 1637 C C . ASP A 1 204 ? -7.310 -19.765 20.597 1.00 58.72 204 ASP A C 1
ATOM 1639 O O . ASP A 1 204 ? -7.043 -20.971 20.502 1.00 58.72 204 ASP A O 1
ATOM 1643 N N . GLU A 1 205 ? -6.514 -18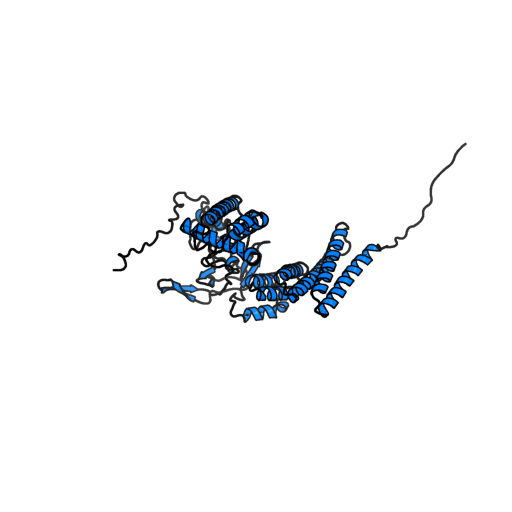.915 21.248 1.00 52.31 205 GLU A N 1
ATOM 1644 C CA . GLU A 1 205 ? -5.265 -19.313 21.914 1.00 52.31 205 GLU A CA 1
ATOM 1645 C C . GLU A 1 205 ? -5.488 -20.324 23.056 1.00 52.31 205 GLU A C 1
ATOM 1647 O O . GLU A 1 205 ? -4.610 -21.142 23.341 1.00 52.31 205 GLU A O 1
ATOM 1652 N N . ASP A 1 206 ? -6.695 -20.348 23.628 1.00 66.44 206 ASP A N 1
ATOM 1653 C CA . ASP A 1 206 ? -7.132 -21.278 24.673 1.00 66.44 206 ASP A CA 1
ATOM 1654 C C . ASP A 1 206 ? -7.773 -22.564 24.108 1.00 66.44 206 ASP A C 1
ATOM 1656 O O . ASP A 1 206 ? -8.185 -23.462 24.853 1.00 66.44 206 ASP A O 1
ATOM 1660 N N . GLY A 1 207 ? -7.864 -22.684 22.781 1.00 56.88 207 GLY A N 1
ATOM 1661 C CA . GLY A 1 207 ? -8.481 -23.809 22.085 1.00 56.88 207 GLY A CA 1
ATOM 1662 C C . GLY A 1 207 ? -10.013 -23.825 22.125 1.00 56.88 207 GLY A C 1
ATOM 1663 O O . GLY A 1 207 ? -10.613 -24.848 21.765 1.00 56.88 207 GLY A O 1
ATOM 1664 N N . HIS A 1 208 ? -10.667 -22.735 22.535 1.00 46.78 208 HIS A N 1
ATOM 1665 C CA . HIS A 1 208 ? -12.102 -22.571 22.353 1.00 46.78 208 HIS A CA 1
ATOM 1666 C C . HIS A 1 208 ? -12.423 -22.396 20.875 1.00 46.78 208 HIS A C 1
ATOM 1668 O O . HIS A 1 208 ? -11.644 -21.911 20.058 1.00 46.78 208 HIS A O 1
ATOM 1674 N N . ARG A 1 209 ? -13.607 -22.888 20.529 1.00 48.19 209 ARG A N 1
ATOM 1675 C CA . ARG A 1 209 ? -14.044 -23.079 19.157 1.00 48.19 209 ARG A CA 1
ATOM 1676 C C . ARG A 1 209 ? -15.048 -22.002 18.789 1.00 48.19 209 ARG A C 1
ATOM 1678 O O . ARG A 1 209 ? -16.170 -22.030 19.296 1.00 48.19 209 ARG A O 1
ATOM 1685 N N . GLU A 1 210 ? -14.688 -21.158 17.833 1.00 56.16 210 GLU A N 1
ATOM 1686 C CA . GLU A 1 210 ? -15.618 -20.236 17.195 1.00 56.16 210 GLU A CA 1
ATOM 1687 C C . GLU A 1 210 ? -15.939 -20.693 15.766 1.00 56.16 210 GLU A C 1
ATOM 1689 O O . GLU A 1 210 ? -15.084 -21.148 15.004 1.00 56.16 210 GLU A O 1
ATOM 1694 N N . GLU A 1 211 ? -17.221 -20.662 15.415 1.00 58.31 211 GLU A N 1
ATOM 1695 C CA . GLU A 1 211 ? -17.719 -21.070 14.104 1.00 58.31 211 GLU A CA 1
ATOM 1696 C C . GLU A 1 211 ? -17.923 -19.840 13.223 1.00 58.31 211 GLU A C 1
ATOM 1698 O O . GLU A 1 211 ? -18.947 -19.162 13.328 1.00 58.31 211 GLU A O 1
ATOM 1703 N N . VAL A 1 212 ? -16.991 -19.584 12.305 1.00 59.91 212 VAL A N 1
ATOM 1704 C CA . VAL A 1 212 ? -17.086 -18.438 11.398 1.00 59.91 212 VAL A CA 1
ATOM 1705 C C . VAL A 1 212 ? -17.606 -18.852 10.032 1.00 59.91 212 VAL A C 1
ATOM 1707 O O . VAL A 1 212 ? -17.172 -19.840 9.457 1.00 59.91 212 VAL A O 1
ATOM 1710 N N . LYS A 1 213 ? -18.564 -18.102 9.490 1.00 58.22 213 LYS A N 1
ATOM 1711 C CA . LYS A 1 213 ? -19.259 -18.428 8.239 1.00 58.22 213 LYS A CA 1
ATOM 1712 C C . LYS A 1 213 ? -18.739 -17.600 7.056 1.00 58.22 213 LYS A C 1
ATOM 1714 O O . LYS A 1 213 ? -18.327 -16.470 7.252 1.00 58.22 213 LYS A O 1
ATOM 1719 N N . GLY A 1 214 ? -18.851 -18.133 5.835 1.00 55.06 214 GLY A N 1
ATOM 1720 C CA . GLY A 1 214 ? -18.777 -17.405 4.559 1.00 55.06 214 GLY A CA 1
ATOM 1721 C C . GLY A 1 214 ? -17.368 -17.230 3.991 1.00 55.06 214 GLY A C 1
ATOM 1722 O O . GLY A 1 214 ? -16.826 -16.129 3.955 1.00 55.06 214 GLY A O 1
ATOM 1723 N N . VAL A 1 215 ? -16.760 -18.313 3.508 1.00 54.69 215 VAL A N 1
ATOM 1724 C CA . VAL A 1 215 ? -15.350 -18.290 3.108 1.00 54.69 215 VAL A CA 1
ATOM 1725 C C . VAL A 1 215 ? -15.168 -17.837 1.658 1.00 54.69 215 VAL A C 1
ATOM 1727 O O . VAL A 1 215 ? -15.223 -18.622 0.717 1.00 54.69 215 VAL A O 1
ATOM 1730 N N . THR A 1 216 ? -14.841 -16.565 1.487 1.00 59.81 216 THR A N 1
ATOM 1731 C CA . THR A 1 216 ? -13.823 -16.186 0.505 1.00 59.81 216 THR A CA 1
ATOM 1732 C C . THR A 1 216 ? -12.485 -16.252 1.231 1.00 59.81 216 THR A C 1
ATOM 1734 O O . THR A 1 216 ? -12.401 -15.748 2.336 1.00 59.81 216 THR A O 1
ATOM 1737 N N . ILE A 1 217 ? -11.446 -16.879 0.674 1.00 55.94 217 ILE A N 1
ATOM 1738 C CA . ILE A 1 217 ? -10.092 -16.759 1.236 1.00 55.94 217 ILE A CA 1
ATOM 1739 C C . ILE A 1 217 ? -9.380 -15.683 0.433 1.00 55.94 217 ILE A C 1
ATOM 1741 O O . ILE A 1 217 ? -9.102 -15.900 -0.746 1.00 55.94 217 ILE A O 1
ATOM 1745 N N . VAL A 1 218 ? -9.090 -14.543 1.062 1.00 58.88 218 VAL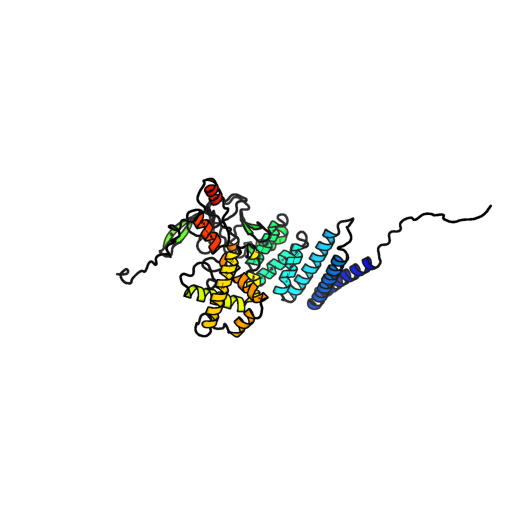 A N 1
ATOM 1746 C CA . VAL A 1 218 ? -8.038 -13.642 0.585 1.00 58.88 218 VAL A CA 1
ATOM 1747 C C . VAL A 1 218 ? -6.760 -13.979 1.341 1.00 58.88 218 VAL A C 1
ATOM 1749 O O . VAL A 1 218 ? -6.650 -13.649 2.517 1.00 58.88 218 VAL A O 1
ATOM 1752 N N . LYS A 1 219 ? -5.823 -14.685 0.698 1.00 54.66 219 LYS A N 1
ATOM 1753 C CA . LYS A 1 219 ? -4.470 -14.856 1.231 1.00 54.66 219 LYS A CA 1
ATOM 1754 C C . LYS A 1 219 ? -3.613 -13.750 0.667 1.00 54.66 219 LYS A C 1
ATOM 1756 O O . LYS A 1 219 ? -3.440 -13.639 -0.549 1.00 54.66 219 LYS A O 1
ATOM 1761 N N . ASP A 1 220 ? -3.076 -12.967 1.576 1.00 62.69 220 ASP A N 1
ATOM 1762 C CA . ASP A 1 220 ? -2.298 -11.808 1.226 1.00 62.69 220 ASP A CA 1
ATOM 1763 C C . ASP A 1 220 ? -0.799 -12.085 1.300 1.00 62.69 220 ASP A C 1
ATOM 1765 O O . ASP A 1 220 ? -0.329 -12.934 2.060 1.00 62.69 220 ASP A O 1
ATOM 1769 N N . SER A 1 221 ? -0.042 -11.366 0.482 1.00 62.25 221 SER A N 1
ATOM 1770 C CA . SER A 1 221 ? 1.406 -11.342 0.592 1.00 62.25 221 SER A CA 1
ATOM 1771 C C . SER A 1 221 ? 1.794 -10.285 1.614 1.00 62.25 221 SER A C 1
ATOM 1773 O O . SER A 1 221 ? 1.523 -9.098 1.429 1.00 62.25 221 SER A O 1
ATOM 1775 N N . LEU A 1 222 ? 2.473 -10.727 2.667 1.00 66.88 222 LEU A N 1
ATOM 1776 C CA . LEU A 1 222 ? 3.121 -9.842 3.620 1.00 66.88 222 LEU A CA 1
ATOM 1777 C C . LEU A 1 222 ? 4.155 -8.976 2.890 1.00 66.88 222 LEU A C 1
ATOM 1779 O O . LEU A 1 222 ? 5.117 -9.482 2.307 1.00 66.88 222 LEU A O 1
ATOM 1783 N N . LEU A 1 223 ? 3.937 -7.668 2.896 1.00 68.88 223 LEU A N 1
ATOM 1784 C CA . LEU A 1 223 ? 4.807 -6.684 2.261 1.00 68.88 223 LEU A CA 1
ATOM 1785 C C . LEU A 1 223 ? 5.923 -6.232 3.192 1.00 68.88 223 LEU A C 1
ATOM 1787 O O . LEU A 1 223 ? 7.058 -6.020 2.758 1.00 68.88 223 LEU A O 1
ATOM 1791 N N . CYS A 1 224 ? 5.598 -6.099 4.474 1.00 70.38 224 CYS A N 1
ATOM 1792 C CA . CYS A 1 224 ? 6.545 -5.799 5.533 1.00 70.38 224 CYS A CA 1
ATOM 1793 C C . CYS A 1 224 ? 6.095 -6.488 6.825 1.00 70.38 224 CYS A C 1
ATOM 1795 O O . CYS A 1 224 ? 4.901 -6.560 7.071 1.00 70.38 224 CYS A O 1
ATOM 1797 N N . THR A 1 225 ? 7.035 -7.009 7.610 1.00 66.50 225 THR A N 1
ATOM 1798 C CA . THR A 1 225 ? 6.789 -7.865 8.787 1.00 66.50 225 THR A CA 1
ATOM 1799 C C . THR A 1 225 ? 6.433 -7.085 10.061 1.00 66.50 225 THR A C 1
ATOM 1801 O O . THR A 1 225 ? 6.480 -5.865 10.101 1.00 66.50 225 THR A O 1
ATOM 1804 N N . ASP A 1 226 ? 6.161 -7.805 11.140 1.00 53.69 226 ASP A N 1
ATOM 1805 C CA . ASP A 1 226 ? 5.688 -7.363 12.465 1.00 53.69 226 ASP A CA 1
ATOM 1806 C C . ASP A 1 226 ? 6.591 -6.332 13.171 1.00 53.69 226 ASP A C 1
ATOM 1808 O O . ASP A 1 226 ? 6.202 -5.713 14.150 1.00 53.69 226 ASP A O 1
ATOM 1812 N N . GLN A 1 227 ? 7.810 -6.120 12.669 1.00 57.00 227 GLN A N 1
ATOM 1813 C CA . GLN A 1 227 ? 8.759 -5.138 13.202 1.00 57.00 227 GLN A CA 1
ATOM 1814 C C . GLN A 1 227 ? 8.444 -3.687 12.798 1.00 57.00 227 GLN A C 1
ATOM 1816 O O . GLN A 1 227 ? 9.199 -2.768 13.123 1.00 57.00 227 GLN A O 1
ATOM 1821 N N . PHE A 1 228 ? 7.376 -3.490 12.027 1.00 63.44 228 PHE A N 1
ATOM 1822 C CA . PHE A 1 228 ? 6.918 -2.192 11.569 1.00 63.44 228 PHE A CA 1
ATOM 1823 C C . PHE A 1 228 ? 5.732 -1.718 12.410 1.00 63.44 228 PHE A C 1
ATOM 1825 O O . PHE A 1 228 ? 4.956 -2.540 12.875 1.00 63.44 228 PHE A O 1
ATOM 1832 N N . ILE A 1 229 ? 5.576 -0.406 12.618 1.00 59.12 229 ILE A N 1
ATOM 1833 C CA . ILE A 1 229 ? 4.491 0.142 13.454 1.00 59.12 229 ILE A CA 1
ATOM 1834 C C . ILE A 1 229 ? 3.129 -0.302 12.922 1.00 59.12 229 ILE A C 1
ATOM 1836 O O . ILE A 1 229 ? 2.598 0.282 11.977 1.00 59.12 229 ILE A O 1
ATOM 1840 N N . THR A 1 230 ? 2.535 -1.291 13.578 1.00 53.06 230 THR A N 1
ATOM 1841 C CA . THR A 1 230 ? 1.163 -1.720 13.334 1.00 53.06 230 THR A CA 1
ATOM 1842 C C . THR A 1 230 ? 0.364 -1.534 14.615 1.00 53.06 230 THR A C 1
ATOM 1844 O O . THR A 1 230 ? 0.121 -2.459 15.374 1.00 53.06 230 THR A O 1
ATOM 1847 N N . GLY A 1 231 ? -0.026 -0.289 14.870 1.00 51.16 231 GLY A N 1
ATOM 1848 C CA . GLY A 1 231 ? -1.262 -0.017 15.602 1.00 51.16 231 GLY A CA 1
ATOM 1849 C C . GLY A 1 231 ? -1.242 0.019 17.130 1.00 51.16 231 GLY A C 1
ATOM 1850 O O . GLY A 1 231 ? -1.930 0.892 17.644 1.00 51.16 231 GLY A O 1
ATOM 1851 N N . THR A 1 232 ? -0.488 -0.814 17.848 1.00 51.16 232 THR A N 1
ATOM 1852 C CA . THR A 1 232 ? -0.739 -1.033 19.293 1.00 51.16 232 THR A CA 1
ATOM 1853 C C . THR A 1 232 ? 0.548 -1.188 20.111 1.00 51.16 232 THR A C 1
ATOM 1855 O O . THR A 1 232 ? 0.856 -2.268 20.604 1.00 51.16 232 THR A O 1
ATOM 1858 N N . CYS A 1 233 ? 1.348 -0.127 20.231 1.00 56.53 233 CYS A N 1
ATOM 1859 C CA . CYS A 1 233 ? 2.440 -0.124 21.209 1.00 56.53 233 CYS A CA 1
ATOM 1860 C C . CYS A 1 233 ? 1.869 0.276 22.573 1.00 56.53 233 CYS A C 1
ATOM 1862 O O . CYS A 1 233 ? 1.232 1.324 22.670 1.00 56.53 233 CYS A O 1
ATOM 1864 N N . THR A 1 234 ? 2.095 -0.542 23.600 1.00 55.66 234 THR A N 1
ATOM 1865 C CA . THR A 1 234 ? 1.511 -0.346 24.941 1.00 55.66 234 THR A CA 1
ATOM 1866 C C . THR A 1 234 ? 2.391 0.534 25.832 1.00 55.66 234 THR A C 1
ATOM 1868 O O . THR A 1 234 ? 1.944 1.061 26.846 1.00 55.66 234 THR A O 1
ATOM 1871 N N . SER A 1 235 ? 3.649 0.749 25.429 1.00 73.56 235 SER A N 1
ATOM 1872 C CA . SER A 1 235 ? 4.601 1.598 26.145 1.00 73.56 235 SER A CA 1
ATOM 1873 C C . SER A 1 235 ? 5.430 2.497 25.224 1.00 73.56 235 SER A C 1
ATOM 1875 O O . SER A 1 235 ? 5.635 2.223 24.034 1.00 73.56 235 SER A O 1
ATOM 1877 N N . ASP A 1 236 ? 5.976 3.569 25.805 1.00 75.94 236 ASP A N 1
ATOM 1878 C CA . ASP A 1 236 ? 6.943 4.453 25.141 1.00 75.94 236 ASP A CA 1
ATOM 1879 C C . ASP A 1 236 ? 8.180 3.682 24.652 1.00 75.94 236 ASP A C 1
ATOM 1881 O O . ASP A 1 236 ? 8.754 3.998 23.606 1.00 75.94 236 ASP A O 1
ATOM 1885 N N . GLU A 1 237 ? 8.588 2.650 25.397 1.00 80.00 237 GLU A N 1
ATOM 1886 C CA . GLU A 1 237 ? 9.739 1.818 25.060 1.00 80.00 237 GLU A CA 1
ATOM 1887 C C . GLU A 1 237 ? 9.466 0.945 23.830 1.00 80.00 237 GLU A C 1
ATOM 1889 O O . GLU A 1 237 ? 10.247 0.978 22.877 1.00 80.00 237 GLU A O 1
ATOM 1894 N N . GLU A 1 238 ? 8.339 0.231 23.802 1.00 79.69 238 GLU A N 1
ATOM 1895 C CA . GLU A 1 238 ? 7.917 -0.569 22.642 1.00 79.69 238 GLU A CA 1
ATOM 1896 C C . GLU A 1 238 ? 7.740 0.290 21.393 1.00 79.69 238 GLU A C 1
ATOM 1898 O O . GLU A 1 238 ? 8.146 -0.093 20.291 1.00 79.69 238 GLU A O 1
ATOM 1903 N N . THR A 1 239 ? 7.172 1.482 21.571 1.00 80.44 239 THR A N 1
ATOM 1904 C CA . THR A 1 239 ? 6.980 2.456 20.497 1.00 80.44 239 THR A CA 1
ATOM 1905 C C . THR A 1 239 ? 8.315 2.857 19.879 1.00 80.44 239 THR A C 1
ATOM 1907 O O . THR A 1 239 ? 8.467 2.879 18.654 1.00 80.44 239 THR A O 1
ATOM 1910 N N . MET A 1 240 ? 9.303 3.139 20.724 1.00 84.75 240 MET A N 1
ATOM 1911 C CA . MET A 1 240 ? 10.638 3.546 20.305 1.00 84.75 240 MET A CA 1
ATOM 1912 C C . MET A 1 240 ? 11.417 2.417 19.638 1.00 84.75 240 MET A C 1
ATOM 1914 O O . MET A 1 240 ? 12.042 2.646 18.598 1.00 84.75 240 MET A O 1
ATOM 1918 N N . VAL A 1 241 ? 11.320 1.191 20.155 1.00 84.69 241 VAL A N 1
ATOM 1919 C CA . VAL A 1 241 ? 11.916 0.011 19.516 1.00 84.69 241 VAL A CA 1
ATOM 1920 C C . VAL A 1 241 ? 11.286 -0.232 18.143 1.00 84.69 241 VAL A C 1
ATOM 1922 O O . VAL A 1 241 ? 11.999 -0.294 17.141 1.00 84.69 241 VAL A O 1
ATOM 1925 N N . THR A 1 242 ? 9.956 -0.280 18.060 1.00 82.88 242 THR A N 1
ATOM 1926 C CA . THR A 1 242 ? 9.230 -0.576 16.814 1.00 82.88 242 THR A CA 1
ATOM 1927 C C . THR A 1 242 ? 9.452 0.505 15.755 1.00 82.88 242 THR A C 1
ATOM 1929 O O . THR A 1 242 ? 9.741 0.205 14.591 1.00 82.88 242 THR A O 1
ATOM 1932 N N . MET A 1 243 ? 9.390 1.785 16.140 1.00 84.12 243 MET A N 1
ATOM 1933 C CA . MET A 1 243 ? 9.701 2.893 15.232 1.00 84.12 243 MET A CA 1
ATOM 1934 C C . MET A 1 243 ? 11.170 2.874 14.809 1.00 84.12 243 MET A C 1
ATOM 1936 O O . MET A 1 243 ? 11.482 3.106 13.642 1.00 84.12 243 MET A O 1
ATOM 1940 N N . GLY A 1 244 ? 12.090 2.572 15.722 1.00 85.75 244 GLY A N 1
ATOM 1941 C CA . GLY A 1 244 ? 13.508 2.505 15.397 1.00 85.75 244 GLY A CA 1
ATOM 1942 C C . GLY A 1 244 ? 13.846 1.395 14.414 1.00 85.75 244 GLY A C 1
ATOM 1943 O O . GLY A 1 244 ? 14.562 1.641 13.440 1.00 85.75 244 GLY A O 1
ATOM 1944 N N . ILE A 1 245 ? 13.268 0.207 14.596 1.00 86.38 245 ILE A N 1
ATOM 1945 C CA . ILE A 1 245 ? 13.407 -0.893 13.639 1.00 86.38 245 ILE A CA 1
ATOM 1946 C C . ILE A 1 245 ? 12.762 -0.518 12.295 1.00 86.38 245 ILE A C 1
ATOM 1948 O O . ILE A 1 245 ? 13.360 -0.744 11.239 1.00 86.38 245 ILE A O 1
ATOM 1952 N N . THR A 1 246 ? 11.599 0.140 12.319 1.00 87.25 246 THR A N 1
ATOM 1953 C CA . THR A 1 246 ? 10.943 0.666 11.112 1.00 87.25 246 THR A CA 1
ATOM 1954 C C . THR A 1 246 ? 11.868 1.601 10.331 1.00 87.25 246 THR A C 1
ATOM 1956 O O . THR A 1 246 ? 12.134 1.378 9.148 1.00 87.25 246 THR A O 1
ATOM 1959 N N . ILE A 1 247 ? 12.390 2.637 10.990 1.00 88.31 247 ILE A N 1
ATOM 1960 C CA . ILE A 1 247 ? 13.266 3.647 10.387 1.00 88.31 247 ILE A CA 1
ATOM 1961 C C . ILE A 1 247 ? 14.530 2.993 9.833 1.00 88.31 247 ILE A C 1
ATOM 1963 O O . ILE A 1 247 ? 14.893 3.246 8.684 1.00 88.31 247 ILE A O 1
ATOM 1967 N N . LYS A 1 248 ? 15.166 2.112 10.611 1.00 88.56 248 LYS A N 1
ATOM 1968 C CA . LYS A 1 248 ? 16.341 1.340 10.194 1.00 88.56 248 LYS A CA 1
ATOM 1969 C C . LYS A 1 248 ? 16.093 0.621 8.871 1.00 88.56 248 LYS A C 1
ATOM 1971 O O . LYS A 1 248 ? 16.834 0.820 7.906 1.00 88.56 248 LYS A O 1
ATOM 1976 N N . HIS A 1 249 ? 15.025 -0.171 8.796 1.00 87.50 249 HIS A N 1
ATOM 1977 C CA . HIS A 1 249 ? 14.712 -0.934 7.590 1.00 87.50 249 HIS A CA 1
ATOM 1978 C C . HIS A 1 249 ? 14.384 -0.037 6.399 1.00 87.50 249 HIS A C 1
ATOM 1980 O O . HIS A 1 249 ? 14.816 -0.344 5.285 1.00 87.50 249 HIS A O 1
ATOM 1986 N N . LEU A 1 250 ? 13.665 1.069 6.615 1.00 88.81 250 LEU A N 1
ATOM 1987 C CA . LEU A 1 250 ? 13.352 2.040 5.563 1.00 88.81 250 LEU A CA 1
ATOM 1988 C C . LEU A 1 250 ? 14.609 2.739 5.032 1.00 88.81 250 LEU A C 1
ATOM 1990 O O . LEU A 1 250 ? 14.731 2.925 3.823 1.00 88.81 250 LEU A O 1
ATOM 1994 N N . ILE A 1 251 ? 15.565 3.090 5.896 1.00 89.00 251 ILE A N 1
ATOM 1995 C CA . ILE A 1 251 ? 16.842 3.688 5.483 1.00 89.00 251 ILE A CA 1
ATOM 1996 C C . ILE A 1 251 ? 17.640 2.693 4.637 1.00 89.00 251 ILE A C 1
ATOM 1998 O O . ILE A 1 251 ? 18.065 3.034 3.527 1.00 89.00 251 ILE A O 1
ATOM 2002 N N . GLN A 1 252 ? 17.797 1.463 5.133 1.00 87.44 252 GLN A N 1
ATOM 2003 C CA . GLN A 1 252 ? 18.646 0.432 4.528 1.00 87.44 252 GLN A CA 1
ATOM 2004 C C . GLN A 1 252 ? 18.056 -0.157 3.242 1.00 87.44 252 GLN A C 1
ATOM 2006 O O . GLN A 1 252 ? 18.790 -0.534 2.331 1.00 87.44 252 GLN A O 1
ATOM 2011 N N . ASN A 1 253 ? 16.727 -0.198 3.130 1.00 85.69 253 ASN A N 1
ATOM 2012 C CA . ASN A 1 253 ? 16.016 -0.802 2.004 1.00 85.69 253 ASN A CA 1
ATOM 2013 C C . ASN A 1 253 ? 15.125 0.212 1.270 1.00 85.69 253 ASN A C 1
ATOM 2015 O O . ASN A 1 253 ? 14.092 -0.157 0.709 1.00 85.69 253 ASN A O 1
ATOM 2019 N N . TYR A 1 254 ? 15.534 1.483 1.249 1.00 84.44 254 TYR A N 1
ATOM 2020 C CA . TYR A 1 254 ? 14.745 2.611 0.741 1.00 84.44 254 TYR A CA 1
ATOM 2021 C C . TYR A 1 254 ? 14.069 2.342 -0.609 1.00 84.44 254 TYR A C 1
ATOM 2023 O O . TYR A 1 254 ? 12.850 2.413 -0.698 1.00 84.44 254 TYR A O 1
ATOM 2031 N N . LYS A 1 255 ? 14.821 1.954 -1.651 1.00 78.62 255 LYS A N 1
ATOM 2032 C CA . LYS A 1 255 ? 14.247 1.703 -2.989 1.00 78.62 255 LYS A CA 1
ATOM 2033 C C . LYS A 1 255 ? 13.241 0.549 -2.994 1.00 78.62 255 LYS A C 1
ATOM 2035 O O . LYS A 1 255 ? 12.239 0.607 -3.701 1.00 78.62 255 LYS A O 1
ATOM 2040 N N . LYS A 1 256 ? 13.500 -0.498 -2.204 1.00 77.81 256 LYS A N 1
ATOM 2041 C CA . LYS A 1 256 ? 12.606 -1.655 -2.083 1.00 77.81 256 LYS A CA 1
ATOM 2042 C C . LYS A 1 256 ? 11.280 -1.223 -1.464 1.00 77.81 256 LYS A C 1
ATOM 2044 O O . LYS A 1 256 ? 10.241 -1.469 -2.065 1.00 77.81 256 LYS A O 1
ATOM 2049 N N . PHE A 1 257 ? 11.309 -0.554 -0.310 1.00 80.00 257 PHE A N 1
ATOM 2050 C CA . PHE A 1 257 ? 10.089 -0.090 0.356 1.00 80.00 257 PHE A CA 1
ATOM 2051 C C . PHE A 1 257 ? 9.380 1.008 -0.423 1.00 80.00 257 PHE A C 1
ATOM 2053 O O . PHE A 1 257 ? 8.161 0.962 -0.532 1.00 80.00 257 PHE A O 1
ATOM 2060 N N . GLN A 1 258 ? 10.121 1.920 -1.051 1.00 77.12 258 GLN A N 1
ATOM 2061 C CA . GLN A 1 258 ? 9.549 2.932 -1.930 1.00 77.12 258 GLN A CA 1
ATOM 2062 C C . GLN A 1 258 ? 8.730 2.292 -3.050 1.00 77.12 258 GLN A C 1
ATOM 2064 O O . GLN A 1 258 ? 7.640 2.773 -3.332 1.00 77.12 258 GLN A O 1
ATOM 2069 N N . ASN A 1 259 ? 9.222 1.208 -3.656 1.00 67.06 259 ASN A N 1
ATOM 2070 C CA . ASN A 1 259 ? 8.508 0.483 -4.706 1.00 67.06 259 ASN A CA 1
ATOM 2071 C C . ASN A 1 259 ? 7.351 -0.364 -4.162 1.00 67.06 259 ASN A C 1
ATOM 2073 O O . ASN A 1 259 ? 6.285 -0.381 -4.764 1.00 67.06 259 ASN A O 1
ATOM 2077 N N . VAL A 1 260 ? 7.548 -1.065 -3.041 1.00 70.69 260 VAL A N 1
ATOM 2078 C CA . VAL A 1 260 ? 6.543 -1.968 -2.448 1.00 70.69 260 VAL A CA 1
ATOM 2079 C C . VAL A 1 260 ? 5.361 -1.202 -1.855 1.00 70.69 260 VAL A C 1
ATOM 2081 O O . VAL A 1 260 ? 4.218 -1.605 -2.024 1.00 70.69 260 VAL A O 1
ATOM 2084 N N . LEU A 1 261 ? 5.636 -0.093 -1.170 1.00 75.38 261 LEU A N 1
ATOM 2085 C CA . LEU A 1 261 ? 4.627 0.779 -0.569 1.00 75.38 261 LEU A CA 1
ATOM 2086 C C . LEU A 1 261 ? 4.093 1.810 -1.570 1.00 75.38 261 LEU A C 1
ATOM 2088 O O . LEU A 1 261 ? 3.246 2.643 -1.228 1.00 75.38 261 LEU A O 1
ATOM 2092 N N . ARG A 1 262 ? 4.589 1.785 -2.813 1.00 68.62 262 ARG A N 1
ATOM 2093 C CA . ARG A 1 262 ? 4.074 2.624 -3.889 1.00 68.62 262 ARG A CA 1
ATOM 2094 C C . ARG A 1 262 ? 2.641 2.203 -4.186 1.00 68.62 262 ARG A C 1
ATOM 2096 O O . ARG A 1 262 ? 2.383 1.048 -4.485 1.00 68.62 262 ARG A O 1
ATOM 2103 N N . GLY A 1 263 ? 1.709 3.147 -4.107 1.00 61.88 263 GLY A N 1
ATOM 2104 C CA . GLY A 1 263 ? 0.292 2.881 -4.371 1.00 61.88 263 GLY A CA 1
ATOM 2105 C C . GLY A 1 263 ? -0.506 2.342 -3.180 1.00 61.88 263 GLY A C 1
ATOM 2106 O O . GLY A 1 263 ? -1.726 2.304 -3.272 1.00 61.88 263 GLY A O 1
ATOM 2107 N N . LEU A 1 264 ? 0.129 2.024 -2.043 1.00 65.56 264 LEU A N 1
ATOM 2108 C CA . LEU A 1 264 ? -0.564 1.624 -0.804 1.00 65.56 264 LEU A CA 1
ATOM 2109 C C . LEU A 1 264 ? -0.975 2.806 0.069 1.00 65.56 264 LEU A C 1
ATOM 2111 O O . LEU A 1 264 ? -1.056 2.700 1.286 1.00 65.56 264 LEU A O 1
ATOM 2115 N N . HIS A 1 265 ? -1.239 3.957 -0.537 1.00 58.50 265 HIS A N 1
ATOM 2116 C CA . HIS A 1 265 ? -1.780 5.080 0.207 1.00 58.50 265 HIS A CA 1
ATOM 2117 C C . HIS A 1 265 ? -3.114 5.501 -0.405 1.00 58.50 265 HIS A C 1
ATOM 2119 O O . HIS A 1 265 ? -3.110 6.184 -1.426 1.00 58.50 265 HIS A O 1
ATOM 2125 N N . PRO A 1 266 ? -4.255 5.179 0.235 1.00 46.25 266 PRO A N 1
ATOM 2126 C CA . PRO A 1 266 ? -5.580 5.566 -0.254 1.00 46.25 266 PRO A CA 1
ATOM 2127 C C . PRO A 1 266 ? -5.870 7.077 -0.188 1.00 46.25 266 PRO A C 1
ATOM 2129 O O . PRO A 1 266 ? -6.983 7.523 -0.465 1.00 46.25 266 PRO A O 1
ATOM 2132 N N . ARG A 1 267 ? -4.880 7.886 0.204 1.00 51.19 267 ARG A N 1
ATOM 2133 C CA . ARG A 1 267 ? -4.973 9.334 0.405 1.00 51.19 267 ARG A CA 1
ATOM 2134 C C . ARG A 1 267 ? -3.629 9.949 0.061 1.00 51.19 267 ARG A C 1
ATOM 2136 O O . ARG A 1 267 ? -2.589 9.384 0.367 1.00 51.19 267 ARG A O 1
ATOM 2143 N N . LYS A 1 268 ? -3.603 11.142 -0.512 1.00 56.25 268 LYS A N 1
ATOM 2144 C CA . LYS A 1 268 ? -2.374 11.933 -0.394 1.00 56.25 268 LYS A CA 1
ATOM 2145 C C . LYS A 1 268 ? -2.230 12.242 1.096 1.00 56.25 268 LYS A C 1
ATOM 2147 O O . LYS A 1 268 ? -3.228 12.572 1.728 1.00 56.25 268 LYS A O 1
ATOM 2152 N N . ILE A 1 269 ? -1.032 12.164 1.669 1.00 60.97 269 ILE A N 1
ATOM 2153 C CA . ILE A 1 269 ? -0.770 12.740 3.006 1.00 60.97 269 ILE A CA 1
ATOM 2154 C C . ILE A 1 269 ? -1.323 14.170 3.084 1.00 60.97 269 ILE A C 1
ATOM 2156 O O . ILE A 1 269 ? -1.854 14.589 4.101 1.00 60.97 269 ILE A O 1
ATOM 2160 N N . GLU A 1 270 ? -1.293 14.874 1.955 1.00 62.00 270 GLU A N 1
ATOM 2161 C CA . GLU A 1 270 ? -1.881 16.195 1.727 1.00 62.00 270 GLU A CA 1
ATOM 2162 C C . GLU A 1 270 ? -3.397 16.287 2.005 1.00 62.00 270 GLU A C 1
ATOM 2164 O O . GLU A 1 270 ? -3.910 17.379 2.226 1.00 62.00 270 GLU A O 1
ATOM 2169 N N . GLN A 1 271 ? -4.126 15.168 1.964 1.00 70.44 271 GLN A N 1
ATOM 2170 C CA . GLN A 1 271 ? -5.558 15.065 2.273 1.00 70.44 271 GLN A CA 1
ATOM 2171 C C . GLN A 1 271 ? -5.823 14.599 3.707 1.00 70.44 271 GLN A C 1
ATOM 2173 O O . GLN A 1 271 ? -6.970 14.652 4.156 1.00 70.44 271 GLN A O 1
ATOM 2178 N N . ALA A 1 272 ? -4.803 14.111 4.418 1.00 77.56 272 ALA A N 1
ATOM 2179 C CA . ALA A 1 272 ? -4.943 13.856 5.841 1.00 77.56 272 ALA A CA 1
ATOM 2180 C C . ALA A 1 272 ? -5.162 15.195 6.570 1.00 77.56 272 ALA A C 1
ATOM 2182 O O . ALA A 1 272 ? -4.672 16.236 6.117 1.00 77.56 272 ALA A O 1
ATOM 2183 N N . PRO A 1 273 ? -5.897 15.204 7.695 1.00 85.88 273 PRO A N 1
ATOM 2184 C CA . PRO A 1 273 ? -6.053 16.410 8.494 1.00 85.88 273 PRO A CA 1
ATOM 2185 C C . PRO A 1 273 ? -4.684 17.011 8.827 1.00 85.88 273 PRO A C 1
ATOM 2187 O O . PRO A 1 273 ? -3.797 16.295 9.285 1.00 85.88 273 PRO A O 1
ATOM 2190 N N . VAL A 1 274 ? -4.517 18.324 8.63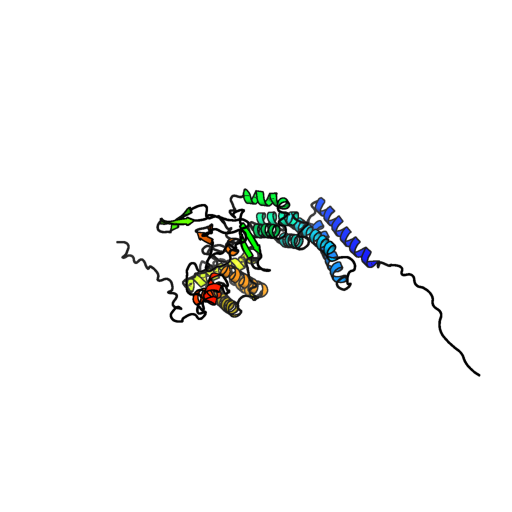7 1.00 87.56 274 VAL A N 1
ATOM 2191 C CA . VAL A 1 274 ? -3.229 19.015 8.864 1.00 87.56 274 VAL A CA 1
ATOM 2192 C C . VAL A 1 274 ? -2.658 18.682 10.241 1.00 87.56 274 VAL A C 1
ATOM 2194 O O . VAL A 1 274 ? -1.495 18.311 10.350 1.00 87.56 274 VAL A O 1
ATOM 2197 N N . LYS A 1 275 ? -3.515 18.709 11.268 1.00 87.56 275 LYS A N 1
ATOM 2198 C CA . LYS A 1 275 ? -3.145 18.356 12.639 1.00 87.56 275 LYS A CA 1
ATOM 2199 C C . LYS A 1 275 ? -2.585 16.931 12.751 1.00 87.56 275 LYS A C 1
ATOM 2201 O O . LYS A 1 275 ? -1.550 16.746 13.371 1.00 87.56 275 LYS A O 1
ATOM 2206 N N . PHE A 1 276 ? -3.214 15.947 12.104 1.00 86.44 276 PHE A N 1
ATOM 2207 C CA . PHE A 1 276 ? -2.732 14.560 12.102 1.00 86.44 276 PHE A CA 1
ATOM 2208 C C . PHE A 1 276 ? -1.320 14.464 11.508 1.00 86.44 276 PHE A C 1
ATOM 2210 O O . PHE A 1 276 ? -0.447 13.805 12.065 1.00 86.44 276 PHE A O 1
ATOM 2217 N N . VAL A 1 277 ? -1.077 15.155 10.390 1.00 86.31 277 VAL A N 1
ATOM 2218 C CA . VAL A 1 277 ? 0.239 15.169 9.734 1.00 86.31 277 VAL A CA 1
ATOM 2219 C C . VAL A 1 277 ? 1.288 15.862 10.605 1.00 86.31 277 VAL A C 1
ATOM 2221 O O . VAL A 1 277 ? 2.419 15.388 10.689 1.00 86.31 277 VAL A O 1
ATOM 2224 N N . GLU A 1 278 ? 0.937 16.972 11.253 1.00 89.75 278 GLU A N 1
ATOM 2225 C CA . GLU A 1 278 ? 1.824 17.700 12.168 1.00 89.75 278 GLU A CA 1
ATOM 2226 C C . GLU A 1 278 ? 2.182 16.867 13.404 1.00 89.75 278 GLU A C 1
ATOM 2228 O O . GLU A 1 278 ? 3.364 16.760 13.746 1.00 89.75 278 GLU A O 1
ATOM 2233 N N . ASP A 1 279 ? 1.188 16.232 14.025 1.00 88.69 279 ASP A N 1
ATOM 2234 C CA . ASP A 1 279 ? 1.371 15.357 15.182 1.00 88.69 279 ASP A CA 1
ATOM 2235 C C . ASP A 1 279 ? 2.244 14.148 14.808 1.00 88.69 279 ASP A C 1
ATOM 2237 O O . ASP A 1 279 ? 3.207 13.835 15.513 1.00 88.69 279 ASP A O 1
ATOM 2241 N N . TRP A 1 280 ? 2.004 13.536 13.641 1.00 88.56 280 TRP A N 1
ATOM 2242 C CA . TRP A 1 280 ? 2.836 12.440 13.143 1.00 88.56 280 TRP A CA 1
ATOM 2243 C C . TRP A 1 280 ? 4.270 12.876 12.834 1.00 88.56 280 TRP A C 1
ATOM 2245 O O . TRP A 1 280 ? 5.220 12.176 13.183 1.00 88.56 280 TRP A O 1
ATOM 2255 N N . LYS A 1 281 ? 4.459 14.050 12.214 1.00 90.69 281 LYS A N 1
ATOM 2256 C CA . LYS A 1 281 ? 5.790 14.630 11.969 1.00 90.69 281 LYS A CA 1
ATOM 2257 C C . LYS A 1 281 ? 6.549 14.806 13.277 1.00 90.69 281 LYS A C 1
ATOM 2259 O O . LYS A 1 281 ? 7.699 14.381 13.378 1.00 90.69 281 LYS A O 1
ATOM 2264 N N . LYS A 1 282 ? 5.909 15.408 14.279 1.00 91.44 282 LYS A N 1
ATOM 2265 C CA . LYS A 1 282 ? 6.501 15.609 15.603 1.00 91.44 282 LYS A CA 1
ATOM 2266 C C . LYS A 1 282 ? 6.909 14.274 16.228 1.00 91.44 282 LYS A C 1
ATOM 2268 O O . LYS A 1 282 ? 8.070 14.121 16.604 1.00 91.44 282 LYS A O 1
ATOM 2273 N N . PHE A 1 283 ? 5.988 13.315 16.259 1.00 89.44 283 PHE A N 1
ATOM 2274 C CA . PHE A 1 283 ? 6.230 11.972 16.775 1.00 89.44 283 PHE A CA 1
ATOM 2275 C C . PHE A 1 283 ? 7.410 11.289 16.068 1.00 89.44 283 PHE A C 1
ATOM 2277 O O . PHE A 1 283 ? 8.340 10.826 16.723 1.00 89.44 283 PHE A O 1
ATOM 2284 N N . PHE A 1 284 ? 7.441 11.297 14.733 1.00 90.50 284 PHE A N 1
ATOM 2285 C CA . PHE A 1 284 ? 8.535 10.720 13.951 1.00 90.50 284 PHE A CA 1
ATOM 2286 C C . PHE A 1 284 ? 9.902 11.307 14.330 1.00 90.50 284 PHE A C 1
ATOM 2288 O O . PHE A 1 284 ? 10.855 10.557 14.539 1.00 90.50 284 PHE A O 1
ATOM 2295 N N . PHE A 1 285 ? 10.016 12.634 14.455 1.00 92.81 285 PHE A N 1
ATOM 2296 C CA . PHE A 1 285 ? 11.285 13.275 14.813 1.00 92.81 285 PHE A CA 1
ATOM 2297 C C . PHE A 1 285 ? 11.705 13.017 16.264 1.00 92.81 285 PHE A C 1
ATOM 2299 O O . PHE A 1 285 ? 12.900 12.873 16.537 1.00 92.81 285 PHE A O 1
ATOM 2306 N N . GLU A 1 286 ? 10.752 12.933 17.192 1.00 91.38 286 GLU A N 1
ATOM 2307 C CA . GLU A 1 286 ? 11.021 12.532 18.576 1.00 91.38 286 GLU A CA 1
ATOM 2308 C C . GLU A 1 286 ? 11.582 11.108 18.628 1.00 91.38 286 GLU A C 1
ATOM 2310 O O . GLU A 1 286 ? 12.623 10.879 19.248 1.00 91.38 286 GLU A O 1
ATOM 2315 N N . GLN A 1 287 ? 10.978 10.179 17.886 1.00 88.88 287 GLN A N 1
ATOM 2316 C CA . GLN A 1 287 ? 11.461 8.805 17.803 1.00 88.88 287 GLN A CA 1
ATOM 2317 C C . GLN A 1 287 ? 12.818 8.702 17.104 1.00 88.88 287 GLN A C 1
ATOM 2319 O O . GLN A 1 287 ? 13.718 8.037 17.611 1.00 88.88 287 GLN A O 1
ATOM 2324 N N . LEU A 1 288 ? 13.034 9.426 16.002 1.00 91.00 288 LEU A N 1
ATOM 2325 C CA . LEU A 1 288 ? 14.332 9.467 15.323 1.00 91.00 288 LEU A CA 1
ATOM 2326 C C . LEU A 1 288 ? 15.452 9.934 16.270 1.00 91.00 288 LEU A C 1
ATOM 2328 O O . LEU A 1 288 ? 16.558 9.389 16.259 1.00 91.00 288 LEU A O 1
ATOM 2332 N N . LYS A 1 289 ? 15.162 10.914 17.134 1.00 92.56 289 LYS A N 1
ATOM 2333 C CA . LYS A 1 289 ? 16.091 11.380 18.169 1.00 92.56 289 LYS A CA 1
ATOM 2334 C C . LYS A 1 289 ? 16.367 10.304 19.222 1.00 92.56 289 LYS A C 1
ATOM 2336 O O . LYS A 1 289 ? 17.525 10.137 19.603 1.00 92.56 289 LYS A O 1
ATOM 2341 N N . LEU A 1 290 ? 15.346 9.587 19.690 1.00 89.88 290 LEU A N 1
ATOM 2342 C CA . LEU A 1 290 ? 15.521 8.497 20.655 1.00 89.88 290 LEU A CA 1
ATOM 2343 C C . LEU A 1 290 ? 16.355 7.353 20.068 1.00 89.88 290 LEU A C 1
ATOM 2345 O O . LEU A 1 290 ? 17.278 6.874 20.725 1.00 89.88 290 LEU A O 1
ATOM 2349 N N . VAL A 1 291 ? 16.114 6.982 18.810 1.00 89.50 291 VAL A N 1
ATOM 2350 C CA . VAL A 1 291 ? 16.902 5.968 18.090 1.00 89.50 291 VAL A CA 1
ATOM 2351 C C . VAL A 1 291 ? 18.374 6.362 18.051 1.00 89.50 291 VAL A C 1
ATOM 2353 O O . VAL A 1 291 ? 19.231 5.576 18.449 1.00 89.50 291 VAL A O 1
ATOM 2356 N N . LYS A 1 292 ? 18.677 7.612 17.674 1.00 92.38 292 LYS A N 1
ATOM 2357 C CA . LYS A 1 292 ? 20.049 8.146 17.686 1.00 92.38 292 LYS A CA 1
ATOM 2358 C C . LYS A 1 292 ? 20.727 8.036 19.049 1.00 92.38 292 LYS A C 1
ATOM 2360 O O . LYS A 1 292 ? 21.906 7.704 19.114 1.00 92.38 292 LYS A O 1
ATOM 2365 N N . GLN A 1 293 ? 20.003 8.333 20.128 1.00 92.50 293 GLN A N 1
ATOM 2366 C CA . GLN A 1 293 ? 20.537 8.287 21.494 1.00 92.50 293 GLN A CA 1
ATOM 2367 C C . GLN A 1 293 ? 20.846 6.862 21.971 1.00 92.50 293 GLN A C 1
ATOM 2369 O O . GLN A 1 293 ? 21.651 6.699 22.884 1.00 92.50 293 GLN A O 1
ATOM 2374 N N . ASN A 1 294 ? 20.232 5.852 21.354 1.00 91.12 294 ASN A N 1
ATOM 2375 C CA . ASN A 1 294 ? 20.358 4.445 21.731 1.00 91.12 294 ASN A CA 1
ATOM 2376 C C . ASN A 1 294 ? 21.218 3.620 20.751 1.00 91.12 294 ASN A C 1
ATOM 2378 O O . ASN A 1 294 ? 21.368 2.409 20.940 1.00 91.12 294 ASN A O 1
ATOM 2382 N N . LEU A 1 295 ? 21.815 4.244 19.725 1.00 91.69 295 LEU A N 1
ATOM 2383 C CA . LEU A 1 295 ? 22.748 3.567 18.819 1.00 91.69 295 LEU A CA 1
ATOM 2384 C C . LEU A 1 295 ? 23.958 3.017 19.586 1.00 91.69 295 LEU A C 1
ATOM 2386 O O . LEU A 1 295 ? 24.607 3.733 20.347 1.00 91.69 295 LEU A O 1
ATOM 2390 N N . GLY A 1 296 ? 24.273 1.737 19.373 1.00 85.88 296 GLY A N 1
ATOM 2391 C CA . GLY A 1 296 ? 25.371 1.045 20.061 1.00 85.88 296 GLY A CA 1
ATOM 2392 C C . GLY A 1 296 ? 25.094 0.698 21.529 1.00 85.88 296 GLY A C 1
ATOM 2393 O O . GLY A 1 296 ? 25.975 0.156 22.193 1.00 85.88 296 GLY A O 1
ATOM 2394 N N . VAL A 1 297 ? 23.892 1.001 22.028 1.00 90.12 297 VAL A N 1
ATOM 2395 C CA . VAL A 1 297 ? 23.409 0.595 23.357 1.00 90.12 297 VAL A CA 1
ATOM 2396 C C . VAL A 1 297 ? 22.386 -0.529 23.226 1.00 90.12 297 VAL A C 1
ATOM 2398 O O . VAL A 1 297 ? 22.449 -1.499 23.976 1.00 90.12 297 VAL A O 1
ATOM 2401 N N . ARG A 1 298 ? 21.460 -0.395 22.270 1.00 87.62 298 ARG A N 1
ATOM 2402 C CA . ARG A 1 298 ? 20.387 -1.354 21.998 1.00 87.62 298 ARG A CA 1
ATOM 2403 C C . ARG A 1 298 ? 20.731 -2.293 20.847 1.00 87.62 298 ARG A C 1
ATOM 2405 O O . ARG A 1 298 ? 21.214 -1.841 19.806 1.00 87.62 298 ARG A O 1
ATOM 2412 N N . GLU A 1 299 ? 20.452 -3.581 21.032 1.00 89.56 299 GLU A N 1
ATOM 2413 C CA . GLU A 1 299 ? 20.732 -4.629 20.043 1.00 89.56 299 GLU A CA 1
ATOM 2414 C C . GLU A 1 299 ? 19.833 -4.506 18.802 1.00 89.56 299 GLU A C 1
ATOM 2416 O O . GLU A 1 299 ? 20.251 -4.753 17.672 1.00 89.56 299 GLU A O 1
ATOM 2421 N N . GLU A 1 300 ? 18.612 -4.001 18.975 1.00 86.75 300 GLU A N 1
ATOM 2422 C CA . GLU A 1 300 ? 17.623 -3.814 17.913 1.00 86.75 300 GLU A CA 1
ATOM 2423 C C . GLU A 1 300 ? 18.124 -2.833 16.835 1.00 86.75 300 GLU A C 1
ATOM 2425 O O . GLU A 1 300 ? 17.803 -2.945 15.642 1.00 86.75 300 GLU A O 1
ATOM 2430 N N . PHE A 1 301 ? 18.990 -1.899 17.235 1.00 89.50 301 PHE A N 1
ATOM 2431 C CA . PHE A 1 301 ? 19.605 -0.901 16.361 1.00 89.50 301 PHE A CA 1
ATOM 2432 C C . PHE A 1 301 ? 20.999 -1.306 15.859 1.00 89.50 301 PHE A C 1
ATOM 2434 O O . PHE A 1 301 ? 21.661 -0.508 15.195 1.00 89.50 301 PHE A O 1
ATOM 2441 N N . GLU A 1 302 ? 21.443 -2.547 16.088 1.00 85.94 302 GLU A N 1
ATOM 2442 C CA . GLU A 1 302 ? 22.689 -3.057 15.508 1.00 85.94 302 GLU A CA 1
ATOM 2443 C C . GLU A 1 302 ? 22.696 -2.919 13.984 1.00 85.94 302 GLU A C 1
ATOM 2445 O O . GLU A 1 302 ? 21.694 -3.168 13.312 1.00 85.94 302 GLU A O 1
ATOM 2450 N N . ASN A 1 303 ? 23.850 -2.573 13.416 1.00 87.31 303 ASN A N 1
ATOM 2451 C CA . ASN A 1 303 ? 24.035 -2.306 11.985 1.00 87.31 303 ASN A CA 1
ATOM 2452 C C . ASN A 1 303 ? 23.336 -1.041 11.458 1.00 87.31 303 ASN A C 1
ATOM 2454 O O . ASN A 1 303 ? 23.391 -0.816 10.255 1.00 87.31 303 ASN A O 1
ATOM 2458 N N . LEU A 1 304 ? 22.706 -0.223 12.309 1.00 90.94 304 LEU A N 1
ATOM 2459 C CA . LEU A 1 304 ? 22.354 1.157 11.969 1.00 90.94 304 LEU A CA 1
ATOM 2460 C C . LEU A 1 304 ? 23.458 2.087 12.478 1.00 90.94 304 LEU A C 1
ATOM 2462 O O . LEU A 1 304 ? 23.747 2.140 13.672 1.00 90.94 304 LEU A O 1
ATOM 2466 N N . SER A 1 305 ? 24.091 2.812 11.567 1.00 91.75 305 SER A N 1
ATOM 2467 C CA . SER A 1 305 ? 25.148 3.769 11.889 1.00 91.75 305 SER A CA 1
ATOM 2468 C C . SER A 1 305 ? 24.602 5.186 12.074 1.00 91.75 305 SER A C 1
ATOM 2470 O O . SER A 1 305 ? 23.589 5.572 11.488 1.00 91.75 305 SER A O 1
ATOM 2472 N N . LEU A 1 306 ? 25.309 6.003 12.863 1.00 92.94 306 LEU A N 1
ATOM 2473 C CA . LEU A 1 306 ? 25.000 7.431 12.975 1.00 92.94 306 LEU A CA 1
ATOM 2474 C C . LEU A 1 306 ? 25.129 8.140 11.614 1.00 92.94 306 LEU A C 1
ATOM 2476 O O . LEU A 1 306 ? 24.292 8.978 11.293 1.00 92.94 306 LEU A O 1
ATOM 2480 N N . GLU A 1 307 ? 26.112 7.747 10.796 1.00 93.06 307 GLU A N 1
ATOM 2481 C C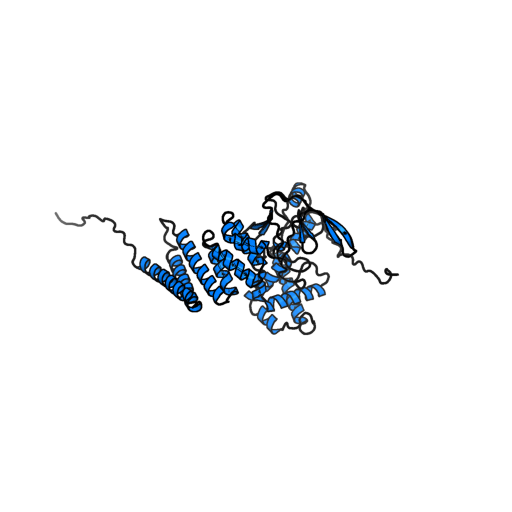A . GLU A 1 307 ? 26.331 8.280 9.444 1.00 93.06 307 GLU A CA 1
ATOM 2482 C C . GLU A 1 307 ? 25.122 8.058 8.524 1.00 93.06 307 GLU A C 1
ATOM 2484 O O . GLU A 1 307 ? 24.758 8.949 7.761 1.00 93.06 307 GLU A O 1
ATOM 2489 N N . GLU A 1 308 ? 24.457 6.901 8.605 1.00 92.88 308 GLU A N 1
ATOM 2490 C CA . GLU A 1 308 ? 23.245 6.624 7.825 1.00 92.88 308 GLU A CA 1
ATOM 2491 C C . GLU A 1 308 ? 22.082 7.540 8.214 1.00 92.88 308 GLU A C 1
ATOM 2493 O O . GLU A 1 308 ? 21.345 8.005 7.339 1.00 92.88 308 GLU A O 1
ATOM 2498 N N . ILE A 1 309 ? 21.922 7.825 9.510 1.00 92.81 309 ILE A N 1
ATOM 2499 C CA . ILE A 1 309 ? 20.874 8.734 9.979 1.00 92.81 309 ILE A CA 1
ATOM 2500 C C . ILE A 1 309 ? 21.207 10.183 9.605 1.00 92.81 309 ILE A C 1
ATOM 2502 O O . ILE A 1 309 ? 20.338 10.902 9.116 1.00 92.81 309 ILE A O 1
ATOM 2506 N N . GLU A 1 310 ? 22.454 10.616 9.788 1.00 93.94 310 GLU A N 1
ATOM 2507 C CA . GLU A 1 310 ? 22.899 11.954 9.378 1.00 93.94 310 GLU A CA 1
ATOM 2508 C C . GLU A 1 310 ? 22.773 12.146 7.863 1.00 93.94 310 GLU A C 1
ATOM 2510 O O . GLU A 1 310 ? 22.357 13.207 7.398 1.00 93.94 310 GLU A O 1
ATOM 2515 N N . HIS A 1 311 ? 23.055 11.104 7.077 1.00 93.19 311 HIS A N 1
ATOM 2516 C CA . HIS A 1 311 ? 22.846 11.128 5.638 1.00 93.19 311 HIS A CA 1
ATOM 2517 C C . HIS A 1 311 ? 21.360 11.270 5.280 1.00 93.19 311 HIS A C 1
ATOM 2519 O O . HIS A 1 311 ? 21.037 12.094 4.422 1.00 93.19 311 HIS A O 1
ATOM 2525 N N . LEU A 1 312 ? 20.458 10.537 5.951 1.00 92.81 312 LEU A N 1
ATOM 2526 C CA . LEU A 1 312 ? 19.010 10.715 5.786 1.00 92.81 312 LEU A CA 1
ATOM 2527 C C . LEU A 1 312 ? 18.593 12.166 6.071 1.00 92.81 312 LEU A C 1
ATOM 2529 O O . LEU A 1 312 ? 17.877 12.758 5.274 1.00 92.81 312 LEU A O 1
ATOM 2533 N N . GLU A 1 313 ? 19.049 12.751 7.177 1.00 93.62 313 GLU A N 1
ATOM 2534 C CA . GLU A 1 313 ? 18.702 14.129 7.550 1.00 93.62 313 GLU A CA 1
ATOM 2535 C C . GLU A 1 313 ? 19.306 15.187 6.621 1.00 93.62 313 GLU A C 1
ATOM 2537 O O . GLU A 1 313 ? 18.730 16.262 6.453 1.00 93.62 313 GLU A O 1
ATOM 2542 N N . SER A 1 314 ? 20.454 14.892 6.006 1.00 95.44 314 SER A N 1
ATOM 2543 C CA . SER A 1 314 ? 21.095 15.776 5.027 1.00 95.44 314 SER A CA 1
ATOM 2544 C C . SER A 1 314 ? 20.363 15.838 3.681 1.00 95.44 314 SER A C 1
ATOM 2546 O O . SER A 1 314 ? 20.613 16.760 2.903 1.00 95.44 314 SER A O 1
ATOM 2548 N N . ASP A 1 315 ? 19.461 14.887 3.411 1.00 94.62 315 ASP A N 1
ATOM 2549 C CA . ASP A 1 315 ? 18.658 14.793 2.191 1.00 94.62 315 ASP A CA 1
ATOM 2550 C C . ASP A 1 315 ? 17.165 15.015 2.510 1.00 94.62 315 ASP A C 1
ATOM 2552 O O . ASP A 1 315 ? 16.442 14.071 2.847 1.00 94.62 315 ASP A O 1
ATOM 2556 N N . PRO A 1 316 ? 16.659 16.256 2.368 1.00 92.62 316 PRO A N 1
ATOM 2557 C CA . PRO A 1 316 ? 15.274 16.580 2.694 1.00 92.62 316 PRO A CA 1
ATOM 2558 C C . PRO A 1 316 ? 14.240 15.789 1.888 1.00 92.62 316 PRO A C 1
ATOM 2560 O O . PRO A 1 316 ? 13.157 15.512 2.398 1.00 92.62 316 PRO A O 1
ATOM 2563 N N . GLN A 1 317 ? 14.546 15.427 0.635 1.00 89.31 317 GLN A N 1
ATOM 2564 C CA . GLN A 1 317 ? 13.606 14.676 -0.201 1.00 89.31 317 GLN A CA 1
ATOM 2565 C C . GLN A 1 317 ? 13.489 13.238 0.291 1.00 89.31 317 GLN A C 1
ATOM 2567 O O . GLN A 1 317 ? 12.383 12.713 0.421 1.00 89.31 317 GLN A O 1
ATOM 2572 N N . ARG A 1 318 ? 14.626 12.612 0.604 1.00 90.12 318 ARG A N 1
ATOM 2573 C CA . ARG A 1 318 ? 14.647 11.257 1.153 1.00 90.12 318 ARG A CA 1
ATOM 2574 C C . ARG A 1 318 ? 14.022 11.200 2.544 1.00 90.12 318 ARG A C 1
ATOM 2576 O O . ARG A 1 318 ? 13.293 10.253 2.828 1.00 90.12 318 ARG A O 1
ATOM 2583 N N . LEU A 1 319 ? 14.272 12.201 3.389 1.00 91.69 319 LEU A N 1
ATOM 2584 C CA . LEU A 1 319 ? 13.668 12.310 4.716 1.00 91.69 319 LEU A CA 1
ATOM 2585 C C . LEU A 1 319 ? 12.139 12.400 4.641 1.00 91.69 319 LEU A C 1
ATOM 2587 O O . LEU A 1 319 ? 11.456 11.644 5.332 1.00 91.69 319 LEU A O 1
ATOM 2591 N N . GLU A 1 320 ? 11.604 13.267 3.776 1.00 88.62 320 GLU A N 1
ATOM 2592 C CA . GLU A 1 320 ? 10.153 13.391 3.590 1.00 88.62 320 GLU A CA 1
ATOM 2593 C C . GLU A 1 320 ? 9.549 12.093 3.030 1.00 88.62 320 GLU A C 1
ATOM 2595 O O . GLU A 1 320 ? 8.471 11.684 3.453 1.00 88.62 320 GLU A O 1
ATOM 2600 N N . GLU A 1 321 ? 10.251 11.388 2.139 1.00 87.00 321 GLU A N 1
ATOM 2601 C CA . GLU A 1 321 ? 9.773 10.105 1.614 1.00 87.00 321 GLU A CA 1
ATOM 2602 C C . GLU A 1 321 ? 9.794 8.989 2.671 1.00 87.00 321 GLU A C 1
ATOM 2604 O O . GLU A 1 321 ? 8.863 8.186 2.738 1.00 87.00 321 GLU A O 1
ATOM 2609 N N . VAL A 1 322 ? 10.813 8.933 3.536 1.00 89.81 322 VAL A N 1
ATOM 2610 C CA . VAL A 1 322 ? 10.841 7.987 4.667 1.00 89.81 322 VAL A CA 1
ATOM 2611 C C . VAL A 1 322 ? 9.703 8.281 5.637 1.00 89.81 322 VAL A C 1
ATOM 2613 O O . VAL A 1 322 ? 8.989 7.359 6.031 1.00 89.81 322 VAL A O 1
ATOM 2616 N N . LEU A 1 323 ? 9.468 9.552 5.964 1.00 88.81 323 LEU A N 1
ATOM 2617 C CA . LEU A 1 323 ? 8.311 9.963 6.751 1.00 88.81 323 LEU A CA 1
ATOM 2618 C C . LEU A 1 323 ? 6.996 9.538 6.074 1.00 88.81 323 LEU A C 1
ATOM 2620 O O . LEU A 1 323 ? 6.125 8.966 6.728 1.00 88.81 323 LEU A O 1
ATOM 2624 N N . ARG A 1 324 ? 6.859 9.757 4.761 1.00 86.88 324 ARG A N 1
ATOM 2625 C CA . ARG A 1 324 ? 5.676 9.329 4.004 1.00 86.88 324 ARG A CA 1
ATOM 2626 C C . ARG A 1 324 ? 5.463 7.823 4.125 1.00 86.88 324 ARG A C 1
ATOM 2628 O O . ARG A 1 324 ? 4.342 7.379 4.355 1.00 86.88 324 ARG A O 1
ATOM 2635 N N . MET A 1 325 ? 6.525 7.029 3.994 1.00 86.69 325 MET A N 1
ATOM 2636 C CA . MET A 1 325 ? 6.455 5.573 4.125 1.00 86.69 325 MET A CA 1
ATOM 2637 C C . MET A 1 325 ? 6.088 5.120 5.543 1.00 86.69 325 MET A C 1
ATOM 2639 O O . MET A 1 325 ? 5.317 4.171 5.665 1.00 86.69 325 MET A O 1
ATOM 2643 N N . THR A 1 326 ? 6.558 5.791 6.604 1.00 87.88 326 THR A N 1
ATOM 2644 C CA . THR A 1 326 ? 6.117 5.454 7.974 1.00 87.88 326 THR A CA 1
ATOM 2645 C C . THR A 1 326 ? 4.626 5.711 8.168 1.00 87.88 326 THR A C 1
ATOM 2647 O O . THR A 1 326 ? 3.952 4.890 8.784 1.00 87.88 326 THR A O 1
ATOM 2650 N N . MET A 1 327 ? 4.083 6.781 7.578 1.00 85.19 327 MET A N 1
ATOM 2651 C CA . MET A 1 327 ? 2.634 7.014 7.566 1.00 85.19 327 MET A CA 1
ATOM 2652 C C . MET A 1 327 ? 1.882 5.940 6.783 1.00 85.19 327 MET A C 1
ATOM 2654 O O . MET A 1 327 ? 0.877 5.438 7.275 1.00 85.19 327 MET A O 1
ATOM 2658 N N . VAL A 1 328 ? 2.367 5.553 5.595 1.00 82.19 328 VAL A N 1
ATOM 2659 C CA . VAL A 1 328 ? 1.760 4.453 4.823 1.00 82.19 328 VAL A CA 1
ATOM 2660 C C . VAL A 1 328 ? 1.671 3.202 5.684 1.00 82.19 328 VAL A C 1
ATOM 2662 O O . VAL A 1 328 ? 0.600 2.618 5.785 1.00 82.19 328 VAL A O 1
ATOM 2665 N N . ILE A 1 329 ? 2.775 2.819 6.322 1.00 83.38 329 ILE A N 1
ATOM 2666 C CA . ILE A 1 329 ? 2.839 1.647 7.195 1.00 83.38 329 ILE A CA 1
ATOM 2667 C C . ILE A 1 329 ? 1.842 1.782 8.350 1.00 83.38 329 ILE A C 1
ATOM 2669 O O . ILE A 1 329 ? 1.055 0.868 8.562 1.00 83.38 329 ILE A O 1
ATOM 2673 N N . LYS A 1 330 ? 1.806 2.928 9.042 1.00 83.31 330 LYS A N 1
ATOM 2674 C CA . LYS A 1 330 ? 0.881 3.162 10.161 1.00 83.31 330 LYS A CA 1
ATOM 2675 C C . LYS A 1 330 ? -0.584 3.010 9.755 1.00 83.31 330 LYS A C 1
ATOM 2677 O O . LYS A 1 330 ? -1.358 2.415 10.494 1.00 83.31 330 LYS A O 1
ATOM 2682 N N . LEU A 1 331 ? -0.962 3.564 8.606 1.00 82.44 331 LEU A N 1
ATOM 2683 C CA . LEU A 1 331 ? -2.355 3.615 8.152 1.00 82.44 331 LEU A CA 1
ATOM 2684 C C . LEU A 1 331 ? -2.847 2.298 7.540 1.00 82.44 331 LEU A C 1
ATOM 2686 O O . LEU A 1 331 ? -4.049 2.110 7.385 1.00 82.44 331 LEU A O 1
ATOM 2690 N N . ASN A 1 332 ? -1.924 1.413 7.167 1.00 79.62 332 ASN A N 1
ATOM 2691 C CA . ASN A 1 332 ? -2.211 0.179 6.436 1.00 79.62 332 ASN A CA 1
ATOM 2692 C C . ASN A 1 332 ? -1.737 -1.087 7.167 1.00 79.62 332 ASN A C 1
ATOM 2694 O O . ASN A 1 332 ? -1.910 -2.196 6.661 1.00 79.62 332 ASN A O 1
ATOM 2698 N N . GLY A 1 333 ? -1.083 -0.922 8.314 1.00 78.56 333 GLY A N 1
ATOM 2699 C CA . GLY A 1 333 ? -0.541 -2.003 9.117 1.00 78.56 333 GLY A CA 1
ATOM 2700 C C . GLY A 1 333 ? -1.638 -2.746 9.864 1.00 78.56 333 GLY A C 1
ATOM 2701 O O . GLY A 1 333 ? -2.482 -2.138 10.515 1.00 78.56 333 GLY A O 1
ATOM 2702 N N . PHE A 1 334 ? -1.585 -4.069 9.801 1.00 74.31 334 PHE A N 1
ATOM 2703 C CA . PHE A 1 334 ? -2.372 -4.978 10.625 1.00 74.31 334 PHE A CA 1
ATOM 2704 C C . PHE A 1 334 ? -1.452 -5.647 11.643 1.00 74.31 334 PHE A C 1
ATOM 2706 O O . PHE A 1 334 ? -0.237 -5.654 11.462 1.00 74.31 334 PHE A O 1
ATOM 2713 N N . VAL A 1 335 ? -2.017 -6.294 12.665 1.00 70.19 335 VAL A N 1
ATOM 2714 C CA . VAL A 1 335 ? -1.234 -7.218 13.500 1.00 70.19 335 VAL A CA 1
ATOM 2715 C C . VAL A 1 335 ? -0.511 -8.207 12.580 1.00 70.19 335 VAL A C 1
ATOM 2717 O O . VAL A 1 335 ? -1.145 -8.865 11.741 1.00 70.19 335 VAL A O 1
ATOM 2720 N N . GLY A 1 336 ? 0.815 -8.239 12.691 1.00 70.38 336 GLY A N 1
ATOM 2721 C CA . GLY A 1 336 ? 1.682 -9.047 11.842 1.00 70.38 336 GLY A CA 1
ATOM 2722 C C . GLY A 1 336 ? 2.237 -8.349 10.586 1.00 70.38 336 GLY A C 1
ATOM 2723 O O . GLY A 1 336 ? 2.754 -9.026 9.706 1.00 70.38 336 GLY A O 1
ATOM 2724 N N . GLY A 1 337 ? 2.076 -7.027 10.424 1.00 78.19 337 GLY A N 1
ATOM 2725 C CA . GLY A 1 337 ? 2.689 -6.252 9.334 1.00 78.19 337 GLY A CA 1
ATOM 2726 C C . GLY A 1 337 ? 1.726 -5.657 8.292 1.00 78.19 337 GLY A C 1
ATOM 2727 O O . GLY A 1 337 ? 0.527 -5.514 8.524 1.00 78.19 337 GLY A O 1
ATOM 2728 N N . VAL A 1 338 ? 2.253 -5.247 7.131 1.00 79.12 338 VAL A N 1
ATOM 2729 C CA . VAL A 1 338 ? 1.461 -4.641 6.036 1.00 79.12 338 VAL A CA 1
ATOM 2730 C C . VAL A 1 338 ? 1.172 -5.691 4.973 1.00 79.12 338 VAL A C 1
ATOM 2732 O O . VAL A 1 338 ? 2.087 -6.330 4.454 1.00 79.12 338 VAL A O 1
ATOM 2735 N N . TYR A 1 339 ? -0.098 -5.831 4.617 1.00 79.12 339 TYR A N 1
ATOM 2736 C CA . TYR A 1 339 ? -0.625 -6.889 3.760 1.00 79.12 339 TYR A CA 1
ATOM 2737 C C . TYR A 1 339 ? -1.310 -6.249 2.549 1.00 79.12 339 TYR A C 1
ATOM 2739 O O . TYR A 1 339 ? -2.320 -5.570 2.689 1.00 79.12 339 TYR A O 1
ATOM 2747 N N . GLY A 1 340 ? -0.749 -6.422 1.353 1.00 75.19 340 GLY A N 1
ATOM 2748 C CA . GLY A 1 340 ? -1.100 -5.595 0.196 1.00 75.19 340 GLY A CA 1
ATOM 2749 C C . GLY A 1 340 ? -2.567 -5.604 -0.250 1.00 75.19 340 GLY A C 1
ATOM 2750 O O . GLY A 1 340 ? -3.087 -4.555 -0.621 1.00 75.19 340 GLY A O 1
ATOM 2751 N N . LEU A 1 341 ? -3.234 -6.757 -0.243 1.00 74.31 341 LEU A N 1
ATOM 2752 C CA . LEU A 1 341 ? -4.661 -6.901 -0.554 1.00 74.31 341 LEU A CA 1
ATOM 2753 C C . LEU A 1 341 ? -5.565 -6.475 0.612 1.00 74.31 341 LEU A C 1
ATOM 2755 O O . LEU A 1 341 ? -6.611 -5.879 0.372 1.00 74.31 341 LEU A O 1
ATOM 2759 N N . ALA A 1 342 ? -5.180 -6.748 1.857 1.00 79.81 342 ALA A N 1
ATOM 2760 C CA . ALA A 1 342 ? -5.903 -6.376 3.065 1.00 79.81 342 ALA A CA 1
ATOM 2761 C C . ALA A 1 342 ? -5.956 -4.852 3.210 1.00 79.81 342 ALA A C 1
ATOM 2763 O O . ALA A 1 342 ? -7.000 -4.313 3.564 1.00 79.81 342 ALA A O 1
ATOM 2764 N N . CYS A 1 343 ? -4.886 -4.151 2.815 1.00 80.56 343 CYS A N 1
ATOM 2765 C CA . CYS A 1 343 ? -4.855 -2.689 2.716 1.00 80.56 343 CYS A CA 1
ATOM 2766 C C . CYS A 1 343 ? -5.889 -2.113 1.731 1.00 80.56 343 CYS A C 1
ATOM 2768 O O . CYS A 1 343 ? -6.159 -0.916 1.764 1.00 80.56 343 CYS A O 1
ATOM 2770 N N . MET A 1 344 ? -6.461 -2.936 0.843 1.00 80.38 344 MET A N 1
ATOM 2771 C CA . MET A 1 344 ? -7.495 -2.516 -0.109 1.00 80.38 344 MET A CA 1
ATOM 2772 C C . MET A 1 344 ? -8.915 -2.713 0.425 1.00 80.38 344 MET A C 1
ATOM 2774 O O . MET A 1 344 ? -9.865 -2.294 -0.231 1.00 80.38 344 MET A O 1
ATOM 2778 N N . PHE A 1 345 ? -9.117 -3.378 1.563 1.00 87.19 345 PHE A N 1
ATOM 2779 C CA . PHE A 1 345 ? -10.437 -3.419 2.192 1.00 87.19 345 PHE A CA 1
ATOM 2780 C C . PHE A 1 345 ? -10.691 -2.072 2.842 1.00 87.19 345 PHE A C 1
ATOM 2782 O O . PHE A 1 345 ? -9.808 -1.564 3.510 1.00 87.19 345 PHE A O 1
ATOM 2789 N N . ASN A 1 346 ? -11.880 -1.497 2.655 1.00 88.00 346 ASN A N 1
ATOM 2790 C CA . ASN A 1 346 ? -12.228 -0.247 3.328 1.00 88.00 346 ASN A CA 1
ATOM 2791 C C . ASN A 1 346 ? -12.837 -0.514 4.702 1.00 88.00 346 ASN A C 1
ATOM 2793 O O . ASN A 1 346 ? -13.294 -1.616 5.003 1.00 88.00 346 ASN A O 1
ATOM 2797 N N . HIS A 1 347 ? -12.901 0.531 5.518 1.00 91.44 347 HIS A N 1
ATOM 2798 C CA . HIS A 1 347 ? -13.612 0.477 6.780 1.00 91.44 347 HIS A CA 1
ATOM 2799 C C . HIS A 1 347 ? -15.137 0.577 6.598 1.00 91.44 347 HIS A C 1
ATOM 2801 O O . HIS A 1 347 ? -15.634 1.365 5.789 1.00 91.44 347 HIS A O 1
ATOM 2807 N N . SER A 1 348 ? -15.890 -0.148 7.422 1.00 94.31 348 SER A N 1
ATOM 2808 C CA . SER A 1 348 ? -17.306 0.111 7.699 1.00 94.31 348 SER A CA 1
ATOM 2809 C C . SER A 1 348 ? -17.593 -0.242 9.157 1.00 94.31 348 SER A C 1
ATOM 2811 O O . SER A 1 348 ? -17.172 -1.300 9.604 1.00 94.31 348 SER A O 1
ATOM 2813 N N . CYS A 1 349 ? -18.351 0.585 9.887 1.00 94.56 349 CYS A N 1
ATOM 2814 C CA . CYS A 1 349 ? -18.799 0.245 11.250 1.00 94.56 349 CYS A CA 1
ATOM 2815 C C . CYS A 1 349 ? -19.960 -0.772 11.266 1.00 94.56 349 CYS A C 1
ATOM 2817 O O . CYS A 1 349 ? -20.526 -1.073 12.315 1.00 94.56 349 CYS A O 1
ATOM 2819 N N . GLU A 1 350 ? -20.395 -1.194 10.080 1.00 92.38 350 GLU A N 1
ATOM 2820 C CA . GLU A 1 350 ? -21.284 -2.327 9.842 1.00 92.38 350 GLU A CA 1
ATOM 2821 C C . GLU A 1 350 ? -20.660 -3.227 8.771 1.00 92.38 350 GLU A C 1
ATOM 2823 O O . GLU A 1 350 ? -21.218 -3.456 7.696 1.00 92.38 350 GLU A O 1
ATOM 2828 N N . GLU A 1 351 ? -19.443 -3.671 9.046 1.00 92.88 351 GLU A N 1
ATOM 2829 C CA . GLU A 1 351 ? -18.628 -4.527 8.200 1.00 92.88 351 GLU A CA 1
ATOM 2830 C C . GLU A 1 351 ? -19.378 -5.765 7.694 1.00 92.88 351 GLU A C 1
ATOM 2832 O O . GLU A 1 351 ? -20.368 -6.247 8.262 1.00 92.88 351 GLU A O 1
ATOM 2837 N N . ASN A 1 352 ? -18.922 -6.259 6.552 1.00 91.88 352 ASN A N 1
ATOM 2838 C CA . ASN A 1 352 ? -19.430 -7.476 5.929 1.00 91.88 352 ASN A CA 1
ATOM 2839 C C . ASN A 1 352 ? -18.314 -8.499 5.695 1.00 91.88 352 ASN A C 1
ATOM 2841 O O . ASN A 1 352 ? -18.574 -9.557 5.122 1.00 91.88 352 ASN A O 1
ATOM 2845 N N . CYS A 1 353 ? -17.100 -8.179 6.149 1.00 89.06 353 CYS A N 1
ATOM 2846 C CA . CYS A 1 353 ? -15.942 -9.047 6.173 1.00 89.06 353 CYS A CA 1
ATOM 2847 C C . CYS A 1 353 ? -15.245 -8.970 7.533 1.00 89.06 353 CYS A C 1
ATOM 2849 O O . CYS A 1 353 ? -15.316 -7.951 8.218 1.00 89.06 353 CYS A O 1
ATOM 2851 N N . GLU A 1 354 ? -14.522 -10.028 7.873 1.00 84.69 354 GLU A N 1
ATOM 2852 C CA . GLU A 1 354 ? -13.763 -10.170 9.112 1.00 84.69 354 GLU A CA 1
ATOM 2853 C C . GLU A 1 354 ? -12.412 -10.831 8.824 1.00 84.69 354 GLU A C 1
ATOM 2855 O O . GLU A 1 354 ? -12.317 -11.697 7.947 1.00 84.69 354 GLU A O 1
ATOM 2860 N N . LYS A 1 355 ? -11.358 -10.404 9.532 1.00 79.69 355 LYS A N 1
ATOM 2861 C CA . LYS A 1 355 ? -10.027 -11.017 9.451 1.00 79.69 355 LYS A CA 1
ATOM 2862 C C . LYS A 1 355 ? -9.919 -12.117 10.504 1.00 79.69 355 LYS A C 1
ATOM 2864 O O . LYS A 1 355 ? -10.129 -11.859 11.680 1.00 79.69 355 LYS A O 1
ATOM 2869 N N . ILE A 1 356 ? -9.527 -13.307 10.071 1.00 74.50 356 ILE A N 1
ATOM 2870 C CA . ILE A 1 356 ? -9.321 -14.494 10.900 1.00 74.50 356 ILE A CA 1
ATOM 2871 C C . ILE A 1 356 ? -8.005 -15.122 10.492 1.00 74.50 356 ILE A C 1
ATOM 2873 O O . ILE A 1 356 ? -7.853 -15.553 9.344 1.00 74.50 356 ILE A O 1
ATOM 2877 N N . ASP A 1 357 ? -7.061 -15.191 11.424 1.00 70.19 357 ASP A N 1
ATOM 2878 C CA . ASP A 1 357 ? -5.696 -15.637 11.162 1.00 70.19 357 ASP A CA 1
ATOM 2879 C C . ASP A 1 357 ? -5.095 -14.897 9.940 1.00 70.19 357 ASP A C 1
ATOM 2881 O O . ASP A 1 357 ? -5.074 -13.666 9.863 1.00 70.19 357 ASP A O 1
ATOM 2885 N N . GLU A 1 358 ? -4.642 -15.652 8.935 1.00 65.88 358 GLU A N 1
ATOM 2886 C CA . GLU A 1 358 ? -4.119 -15.164 7.653 1.00 65.88 358 GLU A CA 1
ATOM 2887 C C . GLU A 1 358 ? -5.202 -14.973 6.567 1.00 65.88 358 GLU A C 1
ATOM 2889 O O . GLU A 1 358 ? -4.886 -14.969 5.372 1.00 65.88 358 GLU A O 1
ATOM 2894 N N . LYS A 1 359 ? -6.489 -14.913 6.931 1.00 73.19 359 LYS A N 1
ATOM 2895 C CA . LYS A 1 359 ? -7.615 -14.912 5.983 1.00 73.19 359 LYS A CA 1
ATOM 2896 C C . LYS A 1 359 ? -8.571 -13.758 6.255 1.00 73.19 359 LYS A C 1
ATOM 2898 O O . LYS A 1 359 ? -8.748 -13.336 7.388 1.00 73.19 359 LYS A O 1
ATOM 2903 N N . ILE A 1 360 ? -9.248 -13.296 5.210 1.00 80.69 360 ILE A N 1
ATOM 2904 C CA . ILE A 1 360 ? -10.409 -12.405 5.321 1.00 80.69 360 ILE A CA 1
ATOM 2905 C C . ILE A 1 360 ? -11.619 -13.144 4.776 1.00 80.69 360 ILE A C 1
ATOM 2907 O O . ILE A 1 360 ? -11.557 -13.582 3.631 1.00 80.69 360 ILE A O 1
ATOM 2911 N N . VAL A 1 361 ? -12.689 -13.253 5.563 1.00 81.31 361 VAL A N 1
ATOM 2912 C CA . VAL A 1 361 ? -13.928 -13.968 5.217 1.00 81.31 361 VAL A CA 1
ATOM 2913 C C . VAL A 1 361 ? -15.131 -13.032 5.217 1.00 81.31 361 VAL A C 1
ATOM 2915 O O . VAL A 1 361 ? -15.104 -11.994 5.866 1.00 81.31 361 VAL A O 1
ATOM 2918 N N . THR A 1 362 ? -16.196 -13.382 4.495 1.00 85.06 362 THR A N 1
ATOM 2919 C CA . THR A 1 362 ? -17.438 -12.595 4.451 1.00 85.06 362 THR A CA 1
ATOM 2920 C C . THR A 1 362 ? -18.387 -13.028 5.564 1.00 85.06 362 THR A C 1
ATOM 2922 O O . THR A 1 362 ? -18.763 -14.192 5.617 1.00 85.06 362 THR A O 1
ATOM 2925 N N . THR A 1 363 ? -18.865 -12.107 6.396 1.00 84.50 363 THR A N 1
ATOM 2926 C CA . THR A 1 363 ? -19.746 -12.417 7.542 1.00 84.50 363 THR A CA 1
ATOM 2927 C C . THR A 1 363 ? -21.239 -12.367 7.196 1.00 84.50 363 THR A C 1
ATOM 2929 O O . THR A 1 363 ? -22.099 -12.756 7.990 1.00 84.50 363 THR A O 1
ATOM 2932 N N . LYS A 1 364 ? -21.578 -11.878 5.997 1.00 86.75 364 LYS A N 1
ATOM 2933 C CA . LYS A 1 364 ? -22.947 -11.680 5.494 1.00 86.75 364 LYS A CA 1
ATOM 2934 C C . LYS A 1 364 ? -23.003 -12.049 4.010 1.00 86.75 364 LYS A C 1
ATOM 2936 O O . LYS A 1 364 ? -21.980 -12.059 3.336 1.00 86.75 364 LYS A O 1
ATOM 2941 N N . ASN A 1 365 ? -24.203 -12.316 3.485 1.00 87.06 365 ASN A N 1
ATOM 2942 C CA . ASN A 1 365 ? -24.382 -12.473 2.038 1.00 87.06 365 ASN A CA 1
ATOM 2943 C C . ASN A 1 365 ? -24.005 -11.160 1.342 1.00 87.06 365 ASN A C 1
ATOM 2945 O O . ASN A 1 365 ? -24.587 -10.120 1.657 1.00 87.06 365 ASN A O 1
ATOM 2949 N N . ILE A 1 366 ? -23.081 -11.227 0.388 1.00 89.06 366 ILE A N 1
ATOM 2950 C CA . ILE A 1 366 ? -22.609 -10.073 -0.376 1.00 89.06 366 ILE A CA 1
ATOM 2951 C C . ILE A 1 366 ? -23.294 -10.095 -1.734 1.00 89.06 366 ILE A C 1
ATOM 2953 O O . ILE A 1 366 ? -23.277 -11.112 -2.428 1.00 89.06 366 ILE A O 1
ATOM 2957 N N . LYS A 1 367 ? -23.917 -8.989 -2.131 1.00 90.50 367 LYS A N 1
ATOM 2958 C CA . LYS A 1 367 ? -24.497 -8.881 -3.469 1.00 90.50 367 LYS A CA 1
ATOM 2959 C C . LYS A 1 367 ? -23.445 -8.409 -4.453 1.00 90.50 367 LYS A C 1
ATOM 2961 O O . LYS A 1 367 ? -22.520 -7.674 -4.112 1.00 90.50 367 LYS A O 1
ATOM 2966 N N . LYS A 1 368 ? -23.639 -8.763 -5.716 1.00 87.69 368 LYS A N 1
ATOM 2967 C CA . LYS A 1 368 ? -22.889 -8.187 -6.825 1.00 87.69 368 LYS A CA 1
ATOM 2968 C C . LYS A 1 368 ? -22.878 -6.659 -6.738 1.00 87.69 368 LYS A C 1
ATOM 2970 O O . LYS A 1 368 ? -23.930 -6.021 -6.762 1.00 87.69 368 LYS A O 1
ATOM 2975 N N . GLY A 1 369 ? -21.683 -6.078 -6.728 1.00 86.38 369 GLY A N 1
ATOM 2976 C CA . GLY A 1 369 ? -21.477 -4.636 -6.627 1.00 86.38 369 GLY A CA 1
ATOM 2977 C C . GLY A 1 369 ? -21.352 -4.101 -5.199 1.00 86.38 369 GLY A C 1
ATOM 2978 O O . GLY A 1 369 ? -21.012 -2.928 -5.044 1.00 86.38 369 GLY A O 1
ATOM 2979 N N . ASP A 1 370 ? -21.553 -4.918 -4.167 1.00 90.25 370 ASP A N 1
ATOM 2980 C CA . ASP A 1 370 ? -21.280 -4.498 -2.794 1.00 90.25 370 ASP A CA 1
ATOM 2981 C C . ASP A 1 370 ? -19.768 -4.392 -2.565 1.00 90.25 370 ASP A C 1
ATOM 2983 O O . ASP A 1 370 ? -18.982 -5.228 -3.029 1.00 90.25 370 ASP A O 1
ATOM 2987 N N . TYR A 1 371 ? -19.367 -3.349 -1.842 1.00 89.88 371 TYR A N 1
ATOM 2988 C CA . TYR A 1 371 ? -18.004 -3.204 -1.345 1.00 89.88 371 TYR A CA 1
ATOM 2989 C C . TYR A 1 371 ? -17.781 -4.125 -0.152 1.00 89.88 371 TYR A C 1
ATOM 2991 O O . TYR A 1 371 ? -18.655 -4.273 0.702 1.00 89.88 371 TYR A O 1
ATOM 2999 N N . LEU A 1 372 ? -16.605 -4.733 -0.105 1.00 90.56 372 LEU A N 1
ATOM 3000 C CA . LEU A 1 372 ? -16.151 -5.560 0.993 1.00 90.56 372 LEU A CA 1
ATOM 3001 C C . LEU A 1 372 ? -15.382 -4.676 1.969 1.00 90.56 372 LEU A C 1
ATOM 3003 O O . LEU A 1 372 ? -14.394 -4.030 1.604 1.00 90.56 372 LEU A O 1
ATOM 3007 N N . CYS A 1 373 ? -15.859 -4.652 3.207 1.00 92.25 373 CYS A N 1
ATOM 3008 C CA . CYS A 1 373 ? -15.349 -3.777 4.245 1.00 92.25 373 CYS A CA 1
ATOM 3009 C C . CYS A 1 373 ? -15.022 -4.565 5.511 1.00 92.25 373 CYS A C 1
ATOM 3011 O O . CYS A 1 373 ? -15.781 -5.458 5.888 1.00 92.25 373 CYS A O 1
ATOM 3013 N N . LEU A 1 374 ? -13.933 -4.173 6.170 1.00 90.38 374 LEU A N 1
ATOM 3014 C CA . LEU A 1 374 ? -13.530 -4.630 7.499 1.00 90.38 374 LEU A CA 1
ATOM 3015 C C . LEU A 1 374 ? -13.936 -3.595 8.556 1.00 90.38 374 LEU A C 1
ATOM 3017 O O . LEU A 1 374 ? -14.059 -2.403 8.261 1.00 90.38 374 LEU A O 1
ATOM 3021 N N . ASN A 1 375 ? -14.073 -4.024 9.807 1.00 90.75 375 ASN A N 1
ATOM 3022 C CA . ASN A 1 375 ? -14.029 -3.108 10.940 1.00 90.75 375 ASN A CA 1
ATOM 3023 C C . ASN A 1 375 ? -12.565 -2.955 11.374 1.00 90.75 375 ASN A C 1
ATOM 3025 O O . ASN A 1 375 ? -11.899 -3.939 11.668 1.00 90.75 375 ASN A O 1
ATOM 3029 N N . TYR A 1 376 ? -12.053 -1.725 11.372 1.00 88.31 376 TYR A N 1
ATOM 3030 C CA . TYR A 1 376 ? -10.646 -1.450 11.692 1.00 88.31 376 TYR A CA 1
ATOM 3031 C C . TYR A 1 376 ? -10.403 -1.348 13.193 1.00 88.31 376 TYR A C 1
ATOM 3033 O O . TYR A 1 376 ? -9.264 -1.408 13.631 1.00 88.31 376 TYR A O 1
ATOM 3041 N N . MET A 1 377 ? -11.469 -1.134 13.960 1.00 88.00 377 MET A N 1
ATOM 3042 C CA . MET A 1 377 ? -11.392 -0.929 15.400 1.00 88.00 377 MET A CA 1
ATOM 3043 C C . MET A 1 377 ? -11.352 -2.274 16.120 1.00 88.00 377 MET A C 1
ATOM 3045 O O . MET A 1 377 ? -10.711 -2.390 17.149 1.00 88.00 377 MET A O 1
ATOM 3049 N N . GLY A 1 378 ? -12.027 -3.296 15.581 1.00 82.75 378 GLY A N 1
ATOM 3050 C CA . GLY A 1 378 ? -12.161 -4.599 16.244 1.00 82.75 378 GLY A CA 1
ATOM 3051 C C . GLY A 1 378 ? -13.141 -4.602 17.424 1.00 82.75 378 GLY A C 1
ATOM 3052 O O . GLY A 1 378 ? -13.429 -5.658 17.969 1.00 82.75 378 GLY A O 1
ATOM 3053 N N . PHE A 1 379 ? -13.706 -3.447 17.779 1.00 83.06 379 PHE A N 1
ATOM 3054 C CA . PHE A 1 379 ? -14.723 -3.288 18.815 1.00 83.06 379 PHE A CA 1
ATOM 3055 C C . PHE A 1 379 ? -15.879 -2.407 18.321 1.00 83.06 379 PHE A C 1
ATOM 3057 O O . PHE A 1 379 ? -15.823 -1.811 17.234 1.00 83.06 379 PHE A O 1
ATOM 3064 N N . ASP A 1 380 ? -16.948 -2.349 19.116 1.00 87.06 380 ASP A N 1
ATOM 3065 C CA . ASP A 1 380 ? -18.100 -1.484 18.875 1.00 87.06 380 ASP A CA 1
ATOM 3066 C C . ASP A 1 380 ? -18.217 -0.397 19.945 1.00 87.06 380 ASP A C 1
ATOM 3068 O O . ASP A 1 380 ? -17.942 -0.644 21.115 1.00 87.06 380 ASP A O 1
ATOM 3072 N N . ASP A 1 381 ? -18.637 0.802 19.539 1.00 91.31 381 ASP A N 1
ATOM 3073 C CA . ASP A 1 381 ? -18.760 1.963 20.426 1.00 91.31 381 ASP A CA 1
ATOM 3074 C C . ASP A 1 381 ? -19.759 3.005 19.866 1.00 91.31 381 ASP A C 1
ATOM 3076 O O . ASP A 1 381 ? -20.318 2.866 18.766 1.00 91.31 381 ASP A O 1
ATOM 3080 N N . LYS A 1 382 ? -19.999 4.086 20.610 1.00 93.44 382 LYS A N 1
ATOM 3081 C CA . LYS A 1 382 ? -20.788 5.251 20.210 1.00 93.44 382 LYS A CA 1
ATOM 3082 C C . LYS A 1 382 ? -20.197 5.911 18.963 1.00 93.44 382 LYS A C 1
ATOM 3084 O O . LYS A 1 382 ? -18.993 5.889 18.707 1.00 93.44 382 LYS A O 1
ATOM 3089 N N . LEU A 1 383 ? -21.070 6.549 18.181 1.00 93.62 383 LEU A N 1
ATOM 3090 C CA . LEU A 1 383 ? -20.714 7.223 16.927 1.00 93.62 383 LEU A CA 1
ATOM 3091 C C . LEU A 1 383 ? -19.543 8.209 17.092 1.00 93.62 383 LEU A C 1
ATOM 3093 O O . LEU A 1 383 ? -18.635 8.221 16.257 1.00 93.62 383 LEU A O 1
ATOM 3097 N N . ALA A 1 384 ? -19.576 9.030 18.147 1.00 93.75 384 ALA A N 1
ATOM 3098 C CA . ALA A 1 384 ? -18.540 10.019 18.428 1.00 93.75 384 ALA A CA 1
ATOM 3099 C C . ALA A 1 384 ? -17.170 9.359 18.649 1.00 93.75 384 ALA A C 1
ATOM 3101 O O . ALA A 1 384 ? -16.205 9.731 17.981 1.00 93.75 384 ALA A O 1
ATOM 3102 N N . ASN A 1 385 ? -17.110 8.333 19.502 1.00 91.94 385 ASN A N 1
ATOM 3103 C CA . ASN A 1 385 ? -15.878 7.618 19.837 1.00 91.94 385 ASN A CA 1
ATOM 3104 C C . ASN A 1 385 ? -15.308 6.885 18.622 1.00 91.94 385 ASN A C 1
ATOM 3106 O O . ASN A 1 385 ? -14.133 7.047 18.302 1.00 91.94 385 ASN A O 1
ATOM 3110 N N . ARG A 1 386 ? -16.157 6.188 17.851 1.00 94.00 386 ARG A N 1
ATOM 3111 C CA . ARG A 1 386 ? -15.729 5.533 16.604 1.00 94.00 386 ARG A CA 1
ATOM 3112 C C . ARG A 1 386 ? -15.124 6.518 15.606 1.00 94.00 386 ARG A C 1
ATOM 3114 O O . ARG A 1 386 ? -14.073 6.249 15.031 1.00 94.00 386 ARG A O 1
ATOM 3121 N N . ARG A 1 387 ? -15.764 7.672 15.373 1.00 92.94 387 ARG A N 1
ATOM 3122 C CA . ARG A 1 387 ? -15.221 8.687 14.447 1.00 92.94 387 ARG A CA 1
ATOM 3123 C C . ARG A 1 387 ? -13.950 9.335 14.989 1.00 92.94 387 ARG A C 1
ATOM 3125 O O . ARG A 1 387 ? -13.056 9.580 14.184 1.00 92.94 387 ARG A O 1
ATOM 3132 N N . LYS A 1 388 ? -13.851 9.576 16.302 1.00 91.31 388 LYS A N 1
ATOM 3133 C CA . LYS A 1 388 ? -12.623 10.066 16.946 1.00 91.31 388 LYS A CA 1
ATOM 3134 C C . LYS A 1 388 ? -11.478 9.075 16.734 1.00 91.31 388 LYS A C 1
ATOM 3136 O O . LYS A 1 388 ? -10.467 9.458 16.154 1.00 91.31 388 LYS A O 1
ATOM 3141 N N . TYR A 1 389 ? -11.680 7.803 17.074 1.00 90.31 389 TYR A N 1
ATOM 3142 C CA . TYR A 1 389 ? -10.674 6.754 16.915 1.00 90.31 389 TYR A CA 1
ATOM 3143 C C . TYR A 1 389 ? -10.196 6.630 15.462 1.00 90.31 389 TYR A C 1
ATOM 3145 O O . TYR A 1 389 ? -9.001 6.660 15.181 1.00 90.31 389 TYR A O 1
ATOM 3153 N N . LEU A 1 390 ? -11.115 6.564 14.494 1.00 90.12 390 LEU A N 1
ATOM 3154 C CA . LEU A 1 390 ? -10.745 6.465 13.075 1.00 90.12 390 LEU A CA 1
ATOM 3155 C C . LEU A 1 390 ? -10.024 7.719 12.562 1.00 90.12 390 LEU A C 1
ATOM 3157 O O . LEU A 1 390 ? -9.140 7.623 11.708 1.00 90.12 390 LEU A O 1
ATOM 3161 N N . LEU A 1 391 ? -10.347 8.894 13.100 1.00 88.06 391 LEU A N 1
ATOM 3162 C CA . LEU A 1 391 ? -9.649 10.127 12.759 1.00 88.06 391 LEU A CA 1
ATOM 3163 C C . LEU A 1 391 ? -8.227 10.144 13.335 1.00 88.06 391 LEU A C 1
ATOM 3165 O O . LEU A 1 391 ? -7.294 10.524 12.631 1.00 88.06 391 LEU A O 1
ATOM 3169 N N . GLU A 1 392 ? -8.058 9.708 14.580 1.00 85.00 392 GLU A N 1
ATOM 3170 C CA . GLU A 1 392 ? -6.785 9.719 15.310 1.00 85.00 392 GLU A CA 1
ATOM 3171 C C . GLU A 1 392 ? -5.835 8.596 14.889 1.00 85.00 392 GLU A C 1
ATOM 3173 O O . GLU A 1 392 ? -4.623 8.794 14.889 1.00 85.00 392 GLU A O 1
ATOM 3178 N N . HIS A 1 393 ? -6.360 7.437 14.486 1.00 83.69 393 HIS A N 1
ATOM 3179 C CA . HIS A 1 393 ? -5.548 6.272 14.122 1.00 83.69 393 HIS A CA 1
ATOM 3180 C C . HIS A 1 393 ? -5.429 6.069 12.608 1.00 83.69 393 HIS A C 1
ATOM 3182 O O . HIS A 1 393 ? -4.412 5.544 12.150 1.00 83.69 393 HIS A O 1
ATOM 3188 N N . PHE A 1 394 ? -6.423 6.515 11.829 1.00 84.88 394 PHE A N 1
ATOM 3189 C CA . PHE A 1 394 ? -6.497 6.277 10.382 1.00 84.88 394 PHE A CA 1
ATOM 3190 C C . PHE A 1 394 ? -6.693 7.549 9.540 1.00 84.88 394 PHE A C 1
ATOM 3192 O O . PHE A 1 394 ? -6.819 7.468 8.315 1.00 84.88 394 PHE A O 1
ATOM 3199 N N . ALA A 1 395 ? -6.686 8.733 10.161 1.00 86.88 395 ALA A N 1
ATOM 3200 C CA . ALA A 1 395 ? -6.791 10.026 9.487 1.00 86.88 395 ALA A CA 1
ATOM 3201 C C . ALA A 1 395 ? -8.069 10.204 8.644 1.00 86.88 395 ALA A C 1
ATOM 3203 O O . ALA A 1 395 ? -8.041 10.890 7.613 1.00 86.88 395 ALA A O 1
ATOM 3204 N N . PHE A 1 396 ? -9.196 9.600 9.048 1.00 87.44 396 PHE A N 1
ATOM 3205 C CA . PHE A 1 396 ? -10.476 9.785 8.363 1.00 87.44 396 PHE A CA 1
ATOM 3206 C C . PHE A 1 396 ? -11.702 9.776 9.268 1.00 87.44 396 PHE A C 1
ATOM 3208 O O . PHE A 1 396 ? -11.742 9.129 10.303 1.00 87.44 396 PHE A O 1
ATOM 3215 N N . GLU A 1 397 ? -12.756 10.444 8.803 1.00 89.31 397 GLU A N 1
ATOM 3216 C CA . GLU A 1 397 ? -14.079 10.335 9.399 1.00 89.31 397 GLU A CA 1
ATOM 3217 C C . GLU A 1 397 ? -14.922 9.311 8.635 1.00 89.31 397 GLU A C 1
ATOM 3219 O O . GLU A 1 397 ? -15.028 9.364 7.409 1.00 89.31 397 GLU A O 1
ATOM 3224 N N . CYS A 1 398 ? -15.524 8.366 9.356 1.00 92.19 398 CYS A N 1
ATOM 3225 C CA . CYS A 1 398 ? -16.328 7.318 8.742 1.00 92.19 398 CYS A CA 1
ATOM 3226 C C . CYS A 1 398 ? -17.697 7.830 8.280 1.00 92.19 398 CYS A C 1
ATOM 3228 O O . CYS A 1 398 ? -18.481 8.354 9.071 1.00 92.19 398 CYS A O 1
ATOM 3230 N N . GLU A 1 399 ? -18.010 7.578 7.010 1.00 92.38 399 GLU A N 1
ATOM 3231 C CA . GLU A 1 399 ? -19.295 7.895 6.377 1.00 92.38 399 GLU A CA 1
ATOM 3232 C C . GLU A 1 399 ? -20.087 6.632 5.998 1.00 92.38 399 GLU A C 1
ATOM 3234 O O . GLU A 1 399 ? -20.956 6.677 5.127 1.00 92.38 399 GLU A O 1
ATOM 3239 N N . CYS A 1 400 ? -19.793 5.489 6.630 1.00 93.25 400 CYS A N 1
ATOM 3240 C CA . CYS A 1 400 ? -20.492 4.235 6.345 1.00 93.25 400 CYS A CA 1
ATOM 3241 C C . CYS A 1 400 ? -22.006 4.349 6.621 1.00 93.25 400 CYS A C 1
ATOM 3243 O O . CYS A 1 400 ? -22.435 5.224 7.386 1.00 93.25 400 CYS A O 1
ATOM 3245 N N . PRO A 1 401 ? -22.846 3.463 6.053 1.00 94.06 401 PRO A N 1
ATOM 3246 C CA . PRO A 1 401 ? -24.287 3.631 6.171 1.00 94.06 401 PRO A CA 1
ATOM 3247 C C . PRO A 1 401 ? -24.791 3.520 7.619 1.00 94.06 401 PRO A C 1
ATOM 3249 O O . PRO A 1 401 ? -25.780 4.174 7.945 1.00 94.06 401 PRO A O 1
ATOM 3252 N N . ARG A 1 402 ? -24.100 2.802 8.520 1.00 95.19 402 ARG A N 1
ATOM 3253 C CA . ARG A 1 402 ? -24.374 2.852 9.967 1.00 95.19 402 ARG A CA 1
ATOM 3254 C C . ARG A 1 402 ? -24.181 4.255 10.539 1.00 95.19 402 ARG A C 1
ATOM 3256 O O . ARG A 1 402 ? -25.133 4.794 11.099 1.00 95.19 402 ARG A O 1
ATOM 3263 N N . CYS A 1 403 ? -23.006 4.859 10.342 1.00 96.00 403 CYS A N 1
ATOM 3264 C CA . CYS A 1 403 ? -22.723 6.216 10.818 1.00 96.00 403 CYS A CA 1
ATOM 3265 C C . CYS A 1 403 ? -23.744 7.221 10.275 1.00 96.00 403 CYS A C 1
ATOM 3267 O O . CYS A 1 403 ? -24.255 8.047 11.022 1.00 96.00 403 CYS A O 1
ATOM 3269 N N . GLN A 1 404 ? -24.096 7.128 8.990 1.00 96.38 404 GLN A N 1
ATOM 3270 C CA . GLN A 1 404 ? -25.091 8.018 8.386 1.00 96.38 404 GLN A CA 1
ATOM 3271 C C . GLN A 1 404 ? -26.472 7.870 9.039 1.00 96.38 404 GLN A C 1
ATOM 3273 O O . GLN A 1 404 ? -27.123 8.873 9.325 1.00 96.38 404 GLN A O 1
ATOM 3278 N N . ARG A 1 405 ? -26.917 6.639 9.327 1.00 97.12 405 ARG A N 1
ATOM 3279 C CA . ARG A 1 405 ? -28.195 6.405 10.021 1.00 97.12 405 ARG A CA 1
ATOM 3280 C C . ARG A 1 405 ? -28.202 6.990 11.430 1.00 97.12 405 ARG A C 1
ATOM 3282 O O . ARG A 1 405 ? -29.194 7.602 11.808 1.00 97.12 405 ARG A O 1
ATOM 3289 N N . GLU A 1 406 ? -27.120 6.828 12.181 1.00 96.81 406 GLU A N 1
ATOM 3290 C CA . GLU A 1 406 ? -26.983 7.360 13.544 1.00 96.81 406 GLU A CA 1
ATOM 3291 C C . GLU A 1 406 ? -26.962 8.897 13.551 1.00 96.81 406 GLU A C 1
ATOM 3293 O O . GLU A 1 406 ? -27.683 9.519 14.329 1.00 96.81 406 GLU A O 1
ATOM 3298 N N . ILE A 1 407 ? -26.248 9.521 12.606 1.00 96.06 407 ILE A N 1
ATOM 3299 C CA . ILE A 1 407 ? -26.273 10.980 12.402 1.00 96.06 407 ILE A CA 1
ATOM 3300 C C . ILE A 1 407 ? -27.699 11.456 12.106 1.00 96.06 407 ILE A C 1
ATOM 3302 O O . ILE A 1 407 ? -28.177 12.419 12.703 1.00 96.06 407 ILE A O 1
ATOM 3306 N N . MET A 1 408 ? -28.408 10.772 11.203 1.00 95.38 408 MET A N 1
ATOM 3307 C CA . MET A 1 408 ? -29.799 11.099 10.872 1.00 95.38 408 MET A CA 1
ATOM 3308 C C . MET A 1 408 ? -30.760 10.882 12.050 1.00 95.38 408 MET A C 1
ATOM 3310 O O . MET A 1 408 ? -31.792 11.549 12.116 1.00 95.38 408 MET A O 1
ATOM 3314 N N . ALA A 1 409 ? -30.433 9.970 12.969 1.00 95.75 409 ALA A N 1
ATOM 3315 C CA . ALA A 1 409 ? -31.188 9.719 14.193 1.00 95.75 409 ALA A CA 1
ATOM 3316 C C . ALA A 1 409 ? -30.910 10.749 15.305 1.00 95.75 409 ALA A C 1
ATOM 3318 O O . ALA A 1 409 ? -31.624 10.759 16.306 1.00 95.75 409 ALA A O 1
ATOM 3319 N N . GLY A 1 410 ? -29.936 11.646 15.115 1.00 93.44 410 GLY A N 1
ATOM 3320 C CA . GLY A 1 410 ? -29.590 12.697 16.072 1.00 93.44 410 GLY A CA 1
ATOM 3321 C C . GLY A 1 410 ? -28.581 12.274 17.139 1.00 93.44 410 GLY A C 1
ATOM 3322 O O . GLY A 1 410 ? -28.495 12.945 18.167 1.00 93.44 410 GLY A O 1
ATOM 3323 N N . GLU A 1 411 ? -27.830 11.193 16.912 1.00 91.94 411 GLU A N 1
ATOM 3324 C CA . GLU A 1 411 ? -26.732 10.795 17.798 1.00 91.94 411 GLU A CA 1
ATOM 3325 C C . GLU A 1 411 ? -25.659 11.890 17.884 1.00 91.94 411 GLU A C 1
ATOM 3327 O O . GLU A 1 411 ? -25.349 12.575 16.901 1.00 91.94 411 GLU A O 1
ATOM 3332 N N . SER A 1 412 ? -25.087 12.062 19.077 1.00 87.81 412 SER A N 1
ATOM 3333 C CA . SER A 1 412 ? -24.057 13.075 19.319 1.00 87.81 412 SER A CA 1
ATOM 3334 C C . SER A 1 412 ? -22.774 12.757 18.547 1.00 87.81 412 SER A C 1
ATOM 3336 O O . SER A 1 412 ? -22.325 11.613 18.489 1.00 87.81 412 SER A O 1
ATOM 3338 N N . LEU A 1 413 ? -22.151 13.801 17.995 1.00 86.44 413 LEU A N 1
ATOM 3339 C CA . LEU A 1 413 ? -20.793 13.758 17.438 1.00 86.44 413 LEU A CA 1
ATOM 3340 C C . LEU A 1 413 ? -19.731 14.227 18.442 1.00 86.44 413 LEU A C 1
ATOM 3342 O O . LEU A 1 413 ? -18.543 14.206 18.136 1.00 86.44 413 LEU A O 1
ATOM 3346 N N . ILE A 1 414 ? -20.160 14.698 19.613 1.00 86.88 414 ILE A N 1
ATOM 3347 C CA . ILE A 1 414 ? -19.277 15.154 20.682 1.00 86.88 414 ILE A CA 1
ATOM 3348 C C . ILE A 1 414 ? -18.946 13.944 21.548 1.00 86.88 414 ILE A C 1
ATOM 3350 O O . ILE A 1 414 ? -19.862 13.272 22.024 1.00 86.88 414 ILE A O 1
ATOM 3354 N N . VAL A 1 415 ? -17.650 13.693 21.725 1.00 82.56 415 VAL A N 1
ATOM 3355 C CA . VAL A 1 415 ? -17.129 12.679 22.647 1.00 82.56 415 VAL A CA 1
ATOM 3356 C C . VAL A 1 415 ? -17.394 13.143 24.071 1.00 82.56 415 VAL A C 1
ATOM 3358 O O . VAL A 1 415 ? -17.090 14.289 24.414 1.00 82.56 415 VAL A O 1
ATOM 3361 N N . ASP A 1 416 ? -18.004 12.275 24.871 1.00 77.00 416 ASP A N 1
ATOM 3362 C CA . ASP A 1 416 ? -18.211 12.542 26.287 1.00 77.00 416 ASP A CA 1
ATOM 3363 C C . ASP A 1 416 ? -16.861 12.403 27.010 1.00 77.00 416 ASP A C 1
ATOM 3365 O O . ASP A 1 416 ? -16.225 11.356 26.888 1.00 77.00 416 ASP A O 1
ATOM 3369 N N . PRO A 1 417 ? -16.390 13.422 27.750 1.00 70.50 417 PRO A N 1
ATOM 3370 C CA . PRO A 1 417 ? -15.163 13.310 28.533 1.00 70.50 417 PRO A CA 1
ATOM 3371 C C . PRO A 1 417 ? -15.186 12.163 29.551 1.00 70.50 417 PRO A C 1
ATOM 3373 O O . PRO A 1 417 ? -14.120 11.709 29.955 1.00 70.50 417 PRO A O 1
ATOM 3376 N N . GLU A 1 418 ? -16.370 11.716 29.986 1.00 65.88 418 GLU A N 1
ATOM 3377 C CA . GLU A 1 418 ? -16.516 10.568 30.891 1.00 65.88 418 GLU A CA 1
ATOM 3378 C C . GLU A 1 418 ? -16.364 9.218 30.165 1.00 65.88 418 GLU A C 1
ATOM 3380 O O . GLU A 1 418 ? -15.949 8.247 30.790 1.00 65.88 418 GLU A O 1
ATOM 3385 N N . ASP A 1 419 ? -16.632 9.167 28.853 1.00 61.06 419 ASP A N 1
ATOM 3386 C CA . ASP A 1 419 ? -16.426 7.981 28.007 1.00 61.06 419 ASP A CA 1
ATOM 3387 C C . ASP A 1 419 ? -14.992 7.906 27.437 1.00 61.06 419 ASP A C 1
ATOM 3389 O O . ASP A 1 419 ? -14.611 6.886 26.873 1.00 61.06 419 ASP A O 1
ATOM 3393 N N . ASP A 1 420 ? -14.186 8.971 27.564 1.00 50.78 420 ASP A N 1
ATOM 3394 C CA . ASP A 1 420 ? -12.793 9.032 27.073 1.00 50.78 420 ASP A CA 1
ATOM 3395 C C . ASP A 1 420 ? -11.810 8.226 27.948 1.00 50.78 420 ASP A C 1
ATOM 3397 O O . ASP A 1 420 ? -10.601 8.224 27.720 1.00 50.78 420 ASP A O 1
ATOM 3401 N N . ILE A 1 421 ? -12.338 7.525 28.955 1.00 47.47 421 ILE A N 1
ATOM 3402 C CA . ILE A 1 421 ? -11.656 6.453 29.673 1.00 47.47 421 ILE A CA 1
ATOM 3403 C C . ILE A 1 421 ? -11.849 5.180 28.840 1.00 47.47 421 ILE A C 1
ATOM 3405 O O . ILE A 1 421 ? -12.558 4.258 29.233 1.00 47.47 421 ILE A O 1
ATOM 3409 N N . MET A 1 422 ? -11.245 5.139 27.651 1.00 48.84 422 MET A N 1
ATOM 3410 C CA . MET A 1 422 ? -10.856 3.847 27.096 1.00 48.84 422 MET A CA 1
ATOM 3411 C C . MET A 1 422 ? -9.855 3.306 28.111 1.00 48.84 422 MET A C 1
ATOM 3413 O O . MET A 1 422 ? -8.732 3.802 28.172 1.00 48.84 422 MET A O 1
ATOM 3417 N N . GLU A 1 423 ? -10.311 2.425 29.002 1.00 42.59 423 GLU A N 1
ATOM 3418 C CA . GLU A 1 423 ? -9.434 1.660 29.879 1.00 42.59 423 GLU A CA 1
ATOM 3419 C C . GLU A 1 423 ? -8.323 1.106 28.982 1.00 42.59 423 GLU A C 1
ATOM 3421 O O . GLU A 1 423 ? -8.595 0.309 28.081 1.00 42.59 423 GLU A O 1
ATOM 3426 N N . ASP A 1 424 ? -7.093 1.605 29.167 1.00 39.81 424 ASP A N 1
ATOM 3427 C CA . ASP A 1 424 ? -5.895 0.869 28.777 1.00 39.81 424 ASP A CA 1
ATOM 3428 C C . ASP A 1 424 ? -6.160 -0.560 29.243 1.00 39.81 424 ASP A C 1
ATOM 3430 O O . ASP A 1 424 ? -6.444 -0.735 30.430 1.00 39.81 424 ASP A O 1
ATOM 3434 N N . GLU A 1 425 ? -6.212 -1.517 28.308 1.00 41.75 425 GLU A N 1
ATOM 3435 C CA . GLU A 1 425 ? -6.565 -2.913 28.572 1.00 41.75 425 GLU A CA 1
ATOM 3436 C C . GLU A 1 425 ? -5.999 -3.321 29.936 1.00 41.75 425 GLU A C 1
ATOM 3438 O O . GLU A 1 425 ? -4.777 -3.359 30.102 1.00 41.75 425 GLU A O 1
ATOM 3443 N N . GLU A 1 426 ? -6.862 -3.526 30.944 1.00 32.09 426 GLU A N 1
ATOM 3444 C CA . GLU A 1 426 ? -6.390 -3.987 32.245 1.00 32.09 426 GLU A CA 1
ATOM 3445 C C . GLU A 1 426 ? -5.635 -5.293 31.990 1.00 32.09 426 GLU A C 1
ATOM 3447 O O . GLU A 1 426 ? -6.225 -6.300 31.590 1.00 32.09 426 GLU A O 1
ATOM 3452 N N . GLU A 1 427 ? -4.313 -5.250 32.187 1.00 37.09 427 GLU A N 1
ATOM 3453 C CA . GLU A 1 427 ? -3.455 -6.423 32.197 1.00 37.09 427 GLU A CA 1
ATOM 3454 C C . GLU A 1 427 ? -4.135 -7.487 33.059 1.00 37.09 427 GLU A C 1
ATOM 3456 O O . GLU A 1 427 ? -4.278 -7.332 34.278 1.00 37.09 427 GLU A O 1
ATOM 3461 N N . ILE A 1 428 ? -4.494 -8.620 32.454 1.00 30.38 428 ILE A N 1
ATOM 3462 C CA . ILE A 1 428 ? -4.664 -9.847 33.222 1.00 30.38 428 ILE A CA 1
ATOM 3463 C C . ILE A 1 428 ? -3.258 -10.234 33.687 1.00 30.38 428 ILE A C 1
ATOM 3465 O O . ILE A 1 428 ? -2.559 -11.031 33.061 1.00 30.38 428 ILE A O 1
ATOM 3469 N N . VAL A 1 429 ? -2.816 -9.635 34.792 1.00 31.39 429 VAL A N 1
ATOM 3470 C CA . VAL A 1 429 ? -1.625 -10.067 35.514 1.00 31.39 429 VAL A CA 1
ATOM 3471 C C . VAL A 1 429 ? -1.975 -11.406 36.150 1.00 31.39 429 VAL A C 1
ATOM 3473 O O . VAL A 1 429 ? -2.486 -11.467 37.267 1.00 31.39 429 VAL A O 1
ATOM 3476 N N . VAL A 1 430 ? -1.712 -12.498 35.433 1.00 35.34 430 VAL A N 1
ATOM 3477 C CA . VAL A 1 430 ? -1.680 -13.829 36.041 1.00 35.34 430 VAL A CA 1
ATOM 3478 C C . VAL A 1 430 ? -0.515 -13.825 37.022 1.00 35.34 430 VAL A C 1
ATOM 3480 O O . VAL A 1 430 ? 0.654 -13.854 36.634 1.00 35.34 430 VAL A O 1
ATOM 3483 N N . THR A 1 431 ? -0.821 -13.735 38.312 1.00 36.44 431 THR A N 1
ATOM 3484 C CA . THR A 1 431 ? 0.207 -13.860 39.343 1.00 36.44 431 THR A CA 1
ATOM 3485 C C . THR A 1 431 ? 0.527 -15.339 39.549 1.00 36.44 431 THR A C 1
ATOM 3487 O O . THR A 1 431 ? -0.334 -16.200 39.382 1.00 36.44 431 THR A O 1
ATOM 3490 N N . GLU A 1 432 ? 1.751 -15.668 39.981 1.00 37.97 432 GLU A N 1
ATOM 3491 C CA . GLU A 1 432 ? 2.159 -17.048 40.329 1.00 37.97 432 GLU A CA 1
ATOM 3492 C C . GLU A 1 432 ? 1.255 -17.723 41.387 1.00 37.97 432 GLU A C 1
ATOM 3494 O O . GLU A 1 432 ? 1.406 -18.912 41.670 1.00 37.97 432 GLU A O 1
ATOM 3499 N N . HIS A 1 433 ? 0.305 -16.991 41.975 1.00 37.62 433 HIS A N 1
ATOM 3500 C CA . HIS A 1 433 ? -0.679 -17.528 42.901 1.00 37.62 433 HIS A CA 1
ATOM 3501 C C . HIS A 1 433 ? -1.894 -18.191 42.220 1.00 37.62 433 HIS A C 1
ATOM 3503 O O . HIS A 1 433 ? -2.604 -18.943 42.890 1.00 37.62 433 HIS A O 1
ATOM 3509 N N . ASP A 1 434 ? -2.095 -17.980 40.914 1.00 40.78 434 ASP A N 1
ATOM 3510 C CA . ASP A 1 434 ? -3.231 -18.513 40.142 1.00 40.78 434 ASP A CA 1
ATOM 3511 C C . ASP A 1 434 ? -2.927 -19.863 39.456 1.00 40.78 434 ASP A C 1
ATOM 3513 O O . ASP A 1 434 ? -3.788 -20.448 38.801 1.00 40.78 434 ASP A O 1
ATOM 3517 N N . VAL A 1 435 ? -1.714 -20.401 39.649 1.00 42.47 435 VAL A N 1
ATOM 3518 C CA . VAL A 1 435 ? -1.265 -21.714 39.133 1.00 42.47 435 VAL A CA 1
ATOM 3519 C C . VAL A 1 435 ? -0.997 -22.716 40.273 1.00 42.47 435 VAL A C 1
ATOM 3521 O O . VAL A 1 435 ? -0.104 -23.559 40.179 1.00 42.47 435 VAL A O 1
ATOM 3524 N N . GLN A 1 436 ? -1.753 -22.650 41.376 1.00 32.81 436 GLN A N 1
ATOM 3525 C CA . GLN A 1 436 ? -1.709 -23.678 42.434 1.00 32.81 436 GLN A CA 1
ATOM 3526 C C . GLN A 1 436 ? -2.937 -24.580 42.467 1.00 32.81 436 GLN A C 1
ATOM 3528 O O . GLN A 1 436 ? -4.068 -24.053 42.553 1.00 32.81 436 GLN A O 1
#